Protein AF-A0A923HHM4-F1 (afdb_monomer_lite)

Radius of gyration: 28.25 Å; chains: 1; bounding box: 68×51×78 Å

Structure (mmCIF, N/CA/C/O backbone):
data_AF-A0A923HHM4-F1
#
_entry.id   AF-A0A923HHM4-F1
#
loop_
_atom_site.group_PDB
_atom_site.id
_atom_site.type_symbol
_atom_site.label_atom_id
_atom_site.label_alt_id
_atom_site.label_comp_id
_atom_site.label_asym_id
_atom_site.label_entity_id
_atom_site.label_seq_id
_atom_site.pdbx_PDB_ins_code
_atom_site.Cartn_x
_atom_site.Cartn_y
_atom_site.Cartn_z
_atom_site.occupancy
_atom_site.B_iso_or_equiv
_atom_site.auth_seq_id
_atom_site.auth_comp_id
_atom_site.auth_asym_id
_atom_site.auth_atom_id
_atom_site.pdbx_PDB_model_num
ATOM 1 N N . MET A 1 1 ? -9.901 6.948 -44.530 1.00 43.88 1 MET A N 1
ATOM 2 C CA . MET A 1 1 ? -8.545 7.156 -43.971 1.00 43.88 1 MET A CA 1
ATOM 3 C C . MET A 1 1 ? -7.547 7.049 -45.113 1.00 43.88 1 MET A C 1
ATOM 5 O O . MET A 1 1 ? -7.697 6.137 -45.915 1.00 43.88 1 MET A O 1
ATOM 9 N N . LYS A 1 2 ? -6.598 7.985 -45.256 1.00 40.59 2 LYS A N 1
ATOM 10 C CA . LYS A 1 2 ? -5.500 7.816 -46.226 1.00 40.59 2 LYS A CA 1
ATOM 11 C C . LYS A 1 2 ? -4.668 6.598 -45.785 1.00 40.59 2 LYS A C 1
ATOM 13 O O . LYS A 1 2 ? -4.416 6.506 -44.584 1.00 40.59 2 LYS A O 1
ATOM 18 N N . PRO A 1 3 ? -4.281 5.675 -46.684 1.00 53.53 3 PRO A N 1
ATOM 19 C CA . PRO A 1 3 ? -3.407 4.566 -46.313 1.00 53.53 3 PRO A CA 1
ATOM 20 C C . PRO A 1 3 ? -2.118 5.146 -45.726 1.00 53.53 3 PRO A C 1
ATOM 22 O O . PRO A 1 3 ? -1.508 6.032 -46.330 1.00 53.53 3 PRO A O 1
ATOM 25 N N . TYR A 1 4 ? -1.758 4.707 -44.519 1.00 55.31 4 TYR A N 1
ATOM 26 C CA . TYR A 1 4 ? -0.493 5.095 -43.902 1.00 55.31 4 TYR A CA 1
ATOM 27 C C . TYR A 1 4 ? 0.660 4.669 -44.829 1.00 55.31 4 TYR A C 1
ATOM 29 O O . TYR A 1 4 ? 0.556 3.623 -45.480 1.00 55.31 4 TYR A O 1
ATOM 37 N N . PRO A 1 5 ? 1.730 5.475 -44.953 1.00 57.72 5 PRO A N 1
ATOM 38 C CA . PRO A 1 5 ? 2.869 5.119 -45.791 1.00 57.72 5 PRO A CA 1
ATOM 39 C C . PRO A 1 5 ? 3.463 3.775 -45.353 1.00 57.72 5 PRO A C 1
ATOM 41 O O . PRO A 1 5 ? 3.329 3.384 -44.194 1.00 57.72 5 PRO A O 1
ATOM 44 N N . LYS A 1 6 ? 4.126 3.078 -46.288 1.00 74.00 6 LYS A N 1
ATOM 45 C CA . LYS A 1 6 ? 4.920 1.878 -45.983 1.00 74.00 6 LYS A CA 1
ATOM 46 C C . LYS A 1 6 ? 5.799 2.173 -44.767 1.00 74.00 6 LYS A C 1
ATOM 48 O O . LYS A 1 6 ? 6.604 3.101 -44.813 1.00 74.00 6 LYS A O 1
ATOM 53 N N . VAL A 1 7 ? 5.609 1.406 -43.700 1.00 87.00 7 VAL A N 1
ATOM 54 C CA . VAL A 1 7 ? 6.374 1.564 -42.467 1.00 87.00 7 VAL A CA 1
ATOM 55 C C . VAL A 1 7 ? 7.769 0.991 -42.678 1.00 87.00 7 VAL A C 1
ATOM 57 O O . VAL A 1 7 ? 7.927 -0.115 -43.190 1.00 87.00 7 VAL A O 1
ATOM 60 N N . ASN A 1 8 ? 8.782 1.752 -42.286 1.00 90.31 8 ASN A N 1
ATOM 61 C CA . ASN A 1 8 ? 10.166 1.322 -42.212 1.00 90.31 8 ASN A CA 1
ATOM 62 C C . ASN A 1 8 ? 10.367 0.492 -40.935 1.00 90.31 8 ASN A C 1
ATOM 64 O O . ASN A 1 8 ? 10.848 0.980 -39.911 1.00 90.31 8 ASN A O 1
ATOM 68 N N . TRP A 1 9 ? 9.890 -0.750 -40.991 1.00 91.56 9 TRP A N 1
ATOM 69 C CA . TRP A 1 9 ? 10.045 -1.772 -39.962 1.00 91.56 9 TRP A CA 1
ATOM 70 C C . TRP A 1 9 ? 10.233 -3.130 -40.640 1.00 91.56 9 TRP A C 1
ATOM 72 O O . TRP A 1 9 ? 9.616 -3.394 -41.673 1.00 91.56 9 TRP A O 1
ATOM 82 N N . TRP A 1 10 ? 11.076 -3.988 -40.073 1.00 90.94 10 TRP A N 1
ATOM 83 C CA . TRP A 1 10 ? 11.308 -5.343 -40.569 1.00 90.94 10 TRP A CA 1
ATOM 84 C C . TRP A 1 10 ? 11.193 -6.356 -39.423 1.00 90.94 10 TRP A C 1
ATOM 86 O O . TRP A 1 10 ? 11.493 -5.999 -38.283 1.00 90.94 10 TRP A O 1
ATOM 96 N N . PRO A 1 11 ? 10.778 -7.604 -39.705 1.00 88.56 11 PRO A N 1
ATOM 97 C CA . PRO A 1 11 ? 10.681 -8.656 -38.694 1.00 88.56 11 PRO A CA 1
ATOM 98 C C . PRO A 1 11 ? 11.998 -8.879 -37.945 1.00 88.56 11 PRO A C 1
ATOM 100 O O . PRO A 1 11 ? 13.072 -8.891 -38.556 1.00 88.56 11 PRO A O 1
ATOM 103 N N . GLY A 1 12 ? 11.919 -9.095 -36.633 1.00 86.94 12 GLY A N 1
ATOM 104 C CA . GLY A 1 12 ? 13.069 -9.316 -35.758 1.00 86.94 12 GLY A CA 1
ATOM 105 C C . GLY A 1 12 ? 13.796 -8.040 -35.324 1.00 86.94 12 GLY A C 1
ATOM 106 O O . GLY A 1 12 ? 14.816 -8.144 -34.633 1.00 86.94 12 GLY A O 1
ATOM 107 N N . ASN A 1 13 ? 13.294 -6.858 -35.706 1.00 89.06 13 ASN A N 1
ATOM 108 C CA . ASN A 1 13 ? 13.831 -5.562 -35.283 1.00 89.06 13 ASN A CA 1
ATOM 109 C C . ASN A 1 13 ? 13.394 -5.191 -33.857 1.00 89.06 13 ASN A C 1
ATOM 111 O O . ASN A 1 13 ? 14.007 -4.340 -33.204 1.00 89.06 13 ASN A O 1
ATOM 115 N N . LEU A 1 14 ? 12.320 -5.800 -33.361 1.00 90.19 14 LEU A N 1
ATOM 116 C CA . LEU A 1 14 ? 11.844 -5.601 -31.999 1.00 90.19 14 LEU A CA 1
ATOM 117 C C . LEU A 1 14 ? 12.864 -6.115 -30.971 1.00 90.19 14 LEU A C 1
ATOM 119 O O . LEU A 1 14 ? 13.401 -7.215 -31.111 1.00 90.19 14 LEU A O 1
ATOM 123 N N . ILE A 1 15 ? 13.126 -5.325 -29.925 1.00 89.88 15 ILE A N 1
ATOM 124 C CA . ILE A 1 15 ? 14.013 -5.738 -28.830 1.00 89.88 15 ILE A CA 1
ATOM 125 C C . ILE A 1 15 ? 13.138 -6.205 -27.663 1.00 89.88 15 ILE A C 1
ATOM 127 O O . ILE A 1 15 ? 12.450 -5.372 -27.069 1.00 89.88 15 ILE A O 1
ATOM 131 N N . PRO A 1 16 ? 13.171 -7.492 -27.276 1.00 89.62 16 PRO A N 1
ATOM 132 C CA . PRO A 1 16 ? 12.434 -7.945 -26.105 1.00 89.62 16 PRO A CA 1
ATOM 133 C C . PRO A 1 16 ? 12.831 -7.144 -24.860 1.00 89.62 16 PRO A C 1
ATOM 135 O O . PRO A 1 16 ? 14.009 -6.850 -24.644 1.00 89.62 16 PRO A O 1
ATOM 138 N N . TYR A 1 17 ? 11.842 -6.795 -24.040 1.00 89.94 17 TYR A N 1
ATOM 139 C CA . TYR A 1 17 ? 11.992 -5.997 -22.822 1.00 89.94 17 TYR A CA 1
ATOM 140 C C . TYR A 1 17 ? 12.487 -4.554 -23.035 1.00 89.94 17 TYR A C 1
ATOM 142 O O . TYR A 1 17 ? 12.859 -3.872 -22.070 1.00 89.94 17 TYR A O 1
ATOM 150 N N . GLU A 1 18 ? 12.481 -4.020 -24.259 1.00 91.25 18 GLU A N 1
ATOM 151 C CA . GLU A 1 18 ? 12.567 -2.569 -24.395 1.00 91.25 18 GLU A CA 1
ATOM 152 C C . GLU A 1 18 ? 11.312 -1.909 -23.812 1.00 91.25 18 GLU A C 1
ATOM 154 O O . GLU A 1 18 ? 10.214 -2.458 -23.795 1.00 91.25 18 GLU A O 1
ATOM 159 N N . SER A 1 19 ? 11.463 -0.705 -23.286 1.00 91.00 19 SER A N 1
ATOM 160 C CA . SER A 1 19 ? 10.309 0.060 -22.834 1.00 91.00 19 SER A CA 1
ATOM 161 C C . SER A 1 19 ? 9.460 0.522 -24.020 1.00 91.00 19 SER A C 1
ATOM 163 O O . SER A 1 19 ? 10.009 0.885 -25.060 1.00 91.00 19 SER A O 1
ATOM 165 N N . CYS A 1 20 ? 8.143 0.642 -23.837 1.00 91.31 20 CYS A N 1
ATOM 166 C CA . CYS A 1 20 ? 7.249 1.221 -24.850 1.00 91.31 20 CYS A CA 1
ATOM 167 C C . CYS A 1 20 ? 7.729 2.610 -25.336 1.00 91.31 20 CYS A C 1
ATOM 169 O O . CYS A 1 20 ? 7.661 2.921 -26.523 1.00 91.31 20 CYS A O 1
ATOM 171 N N . LEU A 1 21 ? 8.320 3.414 -24.440 1.00 91.56 21 LEU A N 1
ATOM 172 C CA . LEU A 1 21 ? 8.921 4.706 -24.791 1.00 91.56 21 LEU A CA 1
ATOM 173 C C . LEU A 1 21 ? 10.134 4.563 -25.735 1.00 91.56 21 LEU A C 1
ATOM 175 O O . LEU A 1 21 ? 10.231 5.310 -26.703 1.00 91.56 21 LEU A O 1
ATOM 179 N N . SER A 1 22 ? 11.024 3.595 -25.480 1.00 93.75 22 SER A N 1
ATOM 180 C CA . SER A 1 22 ? 12.158 3.239 -26.359 1.00 93.75 22 SER A CA 1
ATOM 181 C C . SER A 1 22 ? 11.673 2.843 -27.747 1.00 93.75 22 SER A C 1
ATOM 183 O O . SER A 1 22 ? 12.106 3.414 -28.750 1.00 93.75 22 SER A O 1
ATOM 185 N N . PHE A 1 23 ? 10.714 1.913 -27.786 1.00 94.50 23 PHE A N 1
ATOM 186 C CA . PHE A 1 23 ? 10.107 1.438 -29.022 1.00 94.50 23 PHE A CA 1
ATOM 187 C C . PHE A 1 23 ? 9.519 2.603 -29.824 1.00 94.50 23 PHE A C 1
ATOM 189 O O . PHE A 1 23 ? 9.798 2.748 -31.012 1.00 94.50 23 PHE A O 1
ATOM 196 N N . ALA A 1 24 ? 8.759 3.483 -29.170 1.00 94.81 24 ALA A N 1
ATOM 197 C CA . ALA A 1 24 ? 8.134 4.615 -29.834 1.00 94.81 24 ALA A CA 1
ATOM 198 C C . ALA A 1 24 ? 9.137 5.625 -30.382 1.00 94.81 24 ALA A C 1
ATOM 200 O O . ALA A 1 24 ? 8.968 6.094 -31.508 1.00 94.81 24 ALA A O 1
ATOM 201 N N . VAL A 1 25 ? 10.184 5.947 -29.619 1.00 95.25 25 VAL A N 1
ATOM 202 C CA . VAL A 1 25 ? 11.268 6.834 -30.063 1.00 95.25 25 VAL A CA 1
ATOM 203 C C . VAL A 1 25 ? 11.924 6.277 -31.329 1.00 95.25 25 VAL A C 1
ATOM 205 O O . VAL A 1 25 ? 12.067 7.000 -32.319 1.00 95.25 25 VAL A O 1
ATOM 208 N N . ARG A 1 26 ? 12.239 4.979 -31.335 1.00 94.69 26 ARG A N 1
ATOM 209 C CA . ARG A 1 26 ? 12.882 4.293 -32.461 1.00 94.69 26 ARG A CA 1
ATOM 210 C C . ARG A 1 26 ? 11.967 4.178 -33.679 1.00 94.69 26 ARG A C 1
ATOM 212 O O . ARG A 1 26 ? 12.365 4.541 -34.785 1.00 94.69 26 ARG A O 1
ATOM 219 N N . PHE A 1 27 ? 10.720 3.755 -33.480 1.00 95.12 27 PHE A N 1
ATOM 220 C CA . PHE A 1 27 ? 9.718 3.672 -34.543 1.00 95.12 27 PHE A CA 1
ATOM 221 C C . PHE A 1 27 ? 9.482 5.038 -35.197 1.00 95.12 27 PHE A C 1
ATOM 223 O O . PHE A 1 27 ? 9.459 5.144 -36.424 1.00 95.12 27 PHE A O 1
ATOM 230 N N . CYS A 1 28 ? 9.354 6.096 -34.391 1.00 95.38 28 CYS A N 1
ATOM 231 C CA . CYS A 1 28 ? 9.197 7.462 -34.880 1.00 95.38 28 CYS A CA 1
ATOM 232 C C . CYS A 1 28 ? 10.403 7.923 -35.703 1.00 95.38 28 CYS A C 1
ATOM 234 O O . CYS A 1 28 ? 10.216 8.524 -36.760 1.00 95.38 28 CYS A O 1
ATOM 236 N N . ALA A 1 29 ? 11.625 7.628 -35.248 1.00 95.00 29 ALA A N 1
ATOM 237 C CA . ALA A 1 29 ? 12.849 7.986 -35.959 1.00 95.00 29 ALA A CA 1
ATOM 238 C C . ALA A 1 29 ? 12.956 7.279 -37.323 1.00 95.00 29 ALA A C 1
ATOM 240 O O . ALA A 1 29 ? 13.223 7.936 -38.326 1.00 95.00 29 ALA A O 1
ATOM 241 N N . LEU A 1 30 ? 12.669 5.973 -37.386 1.00 94.56 30 LEU A N 1
ATOM 242 C CA . LEU A 1 30 ? 12.715 5.188 -38.631 1.00 94.56 30 LEU A CA 1
ATOM 243 C C . LEU A 1 30 ? 11.679 5.634 -39.674 1.00 94.56 30 LEU A C 1
ATOM 245 O O . LEU A 1 30 ? 11.915 5.493 -40.875 1.00 94.56 30 LEU A O 1
ATOM 249 N N . ASN A 1 31 ? 10.540 6.162 -39.218 1.00 94.00 31 ASN A N 1
ATOM 250 C CA . ASN A 1 31 ? 9.388 6.502 -40.058 1.00 94.00 31 ASN A CA 1
ATOM 251 C C . ASN A 1 31 ? 9.173 8.009 -40.249 1.00 94.00 31 ASN A C 1
ATOM 253 O O . ASN A 1 31 ? 8.208 8.406 -40.903 1.00 94.00 31 ASN A O 1
ATOM 257 N N . ASN A 1 32 ? 10.042 8.847 -39.678 1.00 92.62 32 ASN A N 1
ATOM 258 C CA . ASN A 1 32 ? 9.893 10.303 -39.651 1.00 92.62 32 ASN A CA 1
ATOM 259 C C . ASN A 1 32 ? 8.507 10.753 -39.132 1.00 92.62 32 ASN A C 1
ATOM 261 O O . ASN A 1 32 ? 7.817 11.567 -39.750 1.00 92.62 32 ASN A O 1
ATOM 265 N N . LEU A 1 33 ? 8.084 10.178 -38.002 1.00 93.25 33 LEU A N 1
ATOM 266 C CA . LEU A 1 33 ? 6.806 10.465 -37.345 1.00 93.25 33 LEU A CA 1
ATOM 267 C C . LEU A 1 33 ? 7.015 11.217 -36.027 1.00 93.25 33 LEU A C 1
ATOM 269 O O . LEU A 1 33 ? 8.027 11.059 -35.346 1.00 93.25 33 LEU A O 1
ATOM 273 N N . GLY A 1 34 ? 6.022 12.012 -35.636 1.00 91.56 34 GLY A N 1
ATOM 274 C CA . GLY A 1 34 ? 5.896 12.523 -34.273 1.00 91.56 34 GLY A CA 1
ATOM 275 C C . GLY A 1 34 ? 5.136 11.560 -33.357 1.00 91.56 34 GLY A C 1
ATOM 276 O O . GLY A 1 34 ? 4.353 10.730 -33.818 1.00 91.56 34 GLY A O 1
ATOM 277 N N . LEU A 1 35 ? 5.281 11.744 -32.040 1.00 91.88 35 LEU A N 1
ATOM 278 C CA . LEU A 1 35 ? 4.625 10.917 -31.019 1.00 91.88 35 LEU A CA 1
ATOM 279 C C . LEU A 1 35 ? 3.102 10.790 -31.221 1.00 91.88 35 LEU A C 1
ATOM 281 O O . LEU A 1 35 ? 2.568 9.691 -31.188 1.00 91.88 35 LEU A O 1
ATOM 285 N N . LYS A 1 36 ? 2.395 11.886 -31.526 1.00 91.94 36 LYS A N 1
ATOM 286 C CA . LYS A 1 36 ? 0.940 11.833 -31.774 1.00 91.94 36 LYS A CA 1
ATOM 287 C C . LYS A 1 36 ? 0.569 10.958 -32.976 1.00 91.94 36 LYS A C 1
ATOM 289 O O . LYS A 1 36 ? -0.473 10.314 -32.967 1.00 91.94 36 LYS A O 1
ATOM 294 N N . GLN A 1 37 ? 1.402 10.947 -34.018 1.00 93.31 37 GLN A N 1
ATOM 295 C CA . GLN A 1 37 ? 1.168 10.119 -35.205 1.00 93.31 37 GLN A CA 1
ATOM 296 C C . GLN A 1 37 ? 1.439 8.643 -34.910 1.00 93.31 37 GLN A C 1
ATOM 298 O O . GLN A 1 37 ? 0.745 7.790 -35.454 1.00 93.31 37 GLN A O 1
ATOM 303 N N . PHE A 1 38 ? 2.413 8.355 -34.041 1.00 93.12 38 PHE A N 1
ATOM 304 C CA . PHE A 1 38 ? 2.653 7.020 -33.498 1.00 93.12 38 PHE A CA 1
ATOM 305 C C . PHE A 1 38 ? 1.454 6.524 -32.682 1.00 93.12 38 PHE A C 1
ATOM 307 O O . PHE A 1 38 ? 0.955 5.430 -32.935 1.00 93.12 38 PHE A O 1
ATOM 314 N N . GLU A 1 39 ? 0.949 7.343 -31.757 1.00 92.25 39 GLU A N 1
ATOM 315 C CA . GLU A 1 39 ? -0.205 6.994 -30.919 1.00 92.25 39 GLU A CA 1
ATOM 316 C C . GLU A 1 39 ? -1.449 6.716 -31.770 1.00 92.25 39 GLU A C 1
ATOM 318 O O . GLU A 1 39 ? -2.164 5.748 -31.534 1.00 92.25 39 GLU A O 1
ATOM 323 N N . GLN A 1 40 ? -1.669 7.515 -32.819 1.00 91.75 40 GLN A N 1
ATOM 324 C CA . GLN A 1 40 ? -2.739 7.288 -33.793 1.00 91.75 40 GLN A CA 1
ATOM 325 C C . GLN A 1 40 ? -2.546 6.002 -34.603 1.00 91.75 40 GLN A C 1
ATOM 327 O O . GLN A 1 40 ? -3.520 5.306 -34.864 1.00 91.75 40 GLN A O 1
ATOM 332 N N . TYR A 1 41 ? -1.310 5.682 -34.995 1.00 91.25 41 TYR A N 1
ATOM 333 C CA . TYR A 1 41 ? -1.007 4.489 -35.784 1.00 91.25 41 TYR A CA 1
ATOM 334 C C . TYR A 1 41 ? -1.254 3.200 -34.987 1.00 91.25 41 TYR A C 1
ATOM 336 O O . TYR A 1 41 ? -1.901 2.273 -35.471 1.00 91.25 41 TYR A O 1
ATOM 344 N N . PHE A 1 42 ? -0.779 3.152 -33.741 1.00 90.88 42 PHE A N 1
ATOM 345 C CA . PHE A 1 42 ? -0.917 1.979 -32.875 1.00 90.88 42 PHE A CA 1
ATOM 346 C C . PHE A 1 42 ? -2.198 1.973 -32.031 1.00 90.88 42 PHE A C 1
ATOM 348 O O . PHE A 1 42 ? -2.529 0.943 -31.435 1.00 90.88 42 PHE A O 1
ATOM 355 N N . GLU A 1 43 ? -2.946 3.078 -32.025 1.00 90.69 43 GLU A N 1
ATOM 356 C CA . GLU A 1 43 ? -4.134 3.316 -31.190 1.00 90.69 43 GLU A CA 1
ATOM 357 C C . GLU A 1 43 ? -3.846 3.157 -29.686 1.00 90.69 43 GLU A C 1
ATOM 359 O O . GLU A 1 43 ? -4.703 2.738 -28.910 1.00 90.69 43 GLU A O 1
ATOM 364 N N . ILE A 1 44 ? -2.622 3.479 -29.266 1.00 88.56 44 ILE A N 1
ATOM 365 C CA . ILE A 1 44 ? -2.173 3.440 -27.867 1.00 88.56 44 ILE A CA 1
ATOM 366 C C . ILE A 1 44 ? -1.740 4.835 -27.431 1.00 88.56 44 ILE A C 1
ATOM 368 O O . ILE A 1 44 ? -1.263 5.616 -28.249 1.00 88.56 44 ILE A O 1
ATOM 372 N N . LYS A 1 45 ? -1.851 5.130 -26.136 1.00 85.50 45 LYS A N 1
ATOM 373 C CA . LYS A 1 45 ? -1.211 6.300 -25.523 1.00 85.50 45 LYS A CA 1
ATOM 374 C C . LYS A 1 45 ? 0.052 5.871 -24.800 1.00 85.50 45 LYS A C 1
ATOM 376 O O . LYS A 1 45 ? 0.050 4.826 -24.151 1.00 85.50 45 LYS A O 1
ATOM 381 N N . ILE A 1 46 ? 1.105 6.680 -24.871 1.00 79.19 46 ILE A N 1
ATOM 382 C CA . ILE A 1 46 ? 2.351 6.393 -24.143 1.00 79.19 46 ILE A CA 1
ATOM 383 C C . ILE A 1 46 ? 2.310 7.038 -22.759 1.00 79.19 46 ILE A C 1
ATOM 385 O O . ILE A 1 46 ? 3.129 7.882 -22.423 1.00 79.19 46 ILE A O 1
ATOM 389 N N . ASP A 1 47 ? 1.361 6.646 -21.923 1.00 68.06 47 ASP A N 1
ATOM 390 C CA . ASP A 1 47 ? 1.270 7.173 -20.563 1.00 68.06 47 ASP A CA 1
ATOM 391 C C . ASP A 1 47 ? 1.798 6.125 -19.572 1.00 68.06 47 ASP A C 1
ATOM 393 O O . ASP A 1 47 ? 1.092 5.218 -19.151 1.00 68.06 47 ASP A O 1
ATOM 397 N N . GLY A 1 48 ? 3.088 6.219 -19.228 1.00 62.81 48 GLY A N 1
ATOM 398 C CA . GLY A 1 48 ? 3.702 5.350 -18.212 1.00 62.81 48 GLY A CA 1
ATOM 399 C C . GLY A 1 48 ? 3.899 3.889 -18.650 1.00 62.81 48 GLY A C 1
ATOM 400 O O . GLY A 1 48 ? 4.275 3.629 -19.792 1.00 62.81 48 GLY A O 1
ATOM 401 N N . LEU A 1 49 ? 3.705 2.951 -17.713 1.00 60.16 49 LEU A N 1
ATOM 402 C CA . LEU A 1 49 ? 3.730 1.497 -17.946 1.00 60.16 49 LEU A CA 1
ATOM 403 C C . LEU A 1 49 ? 2.318 0.921 -18.180 1.00 60.16 49 LEU A C 1
ATOM 405 O O . LEU A 1 49 ? 2.095 -0.264 -17.941 1.00 60.16 49 LEU A O 1
ATOM 409 N N . ALA A 1 50 ? 1.361 1.734 -18.637 1.00 60.69 50 ALA A N 1
ATOM 410 C CA . ALA A 1 50 ? -0.001 1.274 -18.888 1.00 60.69 50 ALA A CA 1
ATOM 411 C C . ALA A 1 50 ? -0.034 0.070 -19.852 1.00 60.69 50 ALA A C 1
ATOM 413 O O . ALA A 1 50 ? 0.621 0.055 -20.899 1.00 60.69 50 ALA A O 1
ATOM 414 N N . SER A 1 51 ? -0.806 -0.954 -19.484 1.00 69.31 51 SER A N 1
ATOM 415 C CA . SER A 1 51 ? -0.881 -2.203 -20.238 1.00 69.31 51 SER A CA 1
ATOM 416 C C . SER A 1 51 ? -1.833 -2.102 -21.415 1.00 69.31 51 SER A C 1
ATOM 418 O O . SER A 1 51 ? -3.014 -1.786 -21.254 1.00 69.31 51 SER A O 1
ATOM 420 N N . VAL A 1 52 ? -1.346 -2.469 -22.589 1.00 84.38 52 VAL A N 1
ATOM 421 C CA . VAL A 1 52 ? -2.178 -2.612 -23.782 1.00 84.38 52 VAL A CA 1
ATOM 422 C C . VAL A 1 52 ? -2.999 -3.907 -23.684 1.00 84.38 52 VAL A C 1
ATOM 424 O O . VAL A 1 52 ? -2.523 -4.921 -23.171 1.00 84.38 52 VAL A O 1
ATOM 427 N N . SER A 1 53 ? -4.245 -3.899 -24.171 1.00 87.06 53 SER A N 1
ATOM 428 C CA . SER A 1 53 ? -5.098 -5.098 -24.138 1.00 87.06 53 SER A CA 1
ATOM 429 C C . SER A 1 53 ? -4.501 -6.245 -24.966 1.00 87.06 53 SER A C 1
ATOM 431 O O . SER A 1 53 ? -3.869 -6.018 -25.999 1.00 87.06 53 SER A O 1
ATOM 433 N N . SER A 1 54 ? -4.768 -7.503 -24.598 1.00 89.00 54 SER A N 1
ATOM 434 C CA . SER A 1 54 ? -4.246 -8.669 -25.338 1.00 89.00 54 SER A CA 1
ATOM 435 C C . SER A 1 54 ? -4.707 -8.730 -26.802 1.00 89.00 54 SER A C 1
ATOM 437 O O . SER A 1 54 ? -4.042 -9.341 -27.638 1.00 89.00 54 SER A O 1
ATOM 439 N N . SER A 1 55 ? -5.857 -8.131 -27.125 1.00 91.62 55 SER A N 1
ATOM 440 C CA . SER A 1 55 ? -6.337 -8.015 -28.511 1.00 91.62 55 SER A CA 1
ATOM 441 C C . SER A 1 55 ? -5.475 -7.049 -29.325 1.00 91.62 55 SER A C 1
ATOM 443 O O . SER A 1 55 ? -5.085 -7.346 -30.452 1.00 91.62 55 SER A O 1
ATOM 445 N N . GLN A 1 56 ? -5.098 -5.931 -28.713 1.00 91.62 56 GLN A N 1
ATOM 446 C CA . GLN A 1 56 ? -4.300 -4.896 -29.341 1.00 91.62 56 GLN A CA 1
ATOM 447 C C . GLN A 1 56 ? -2.821 -5.287 -29.419 1.00 91.62 56 GLN A C 1
ATOM 449 O O . GLN A 1 56 ? -2.186 -4.997 -30.422 1.00 91.62 56 GLN A O 1
ATOM 454 N N . ILE A 1 57 ? -2.297 -6.041 -28.447 1.00 92.94 57 ILE A N 1
ATOM 455 C CA . ILE A 1 57 ? -0.966 -6.668 -28.534 1.00 92.94 57 ILE A CA 1
ATOM 456 C C . ILE A 1 57 ? -0.878 -7.597 -29.751 1.00 92.94 57 ILE A C 1
ATOM 458 O O . ILE A 1 57 ? 0.071 -7.493 -30.521 1.00 92.94 57 ILE A O 1
ATOM 462 N N . ARG A 1 58 ? -1.882 -8.463 -29.962 1.00 95.25 58 ARG A N 1
ATOM 463 C CA . ARG A 1 58 ? -1.943 -9.330 -31.153 1.00 95.25 58 ARG A CA 1
ATOM 464 C C . ARG A 1 58 ? -1.972 -8.514 -32.441 1.00 95.25 58 ARG A C 1
ATOM 466 O O . ARG A 1 58 ? -1.158 -8.752 -33.321 1.00 95.25 58 ARG A O 1
ATOM 473 N N . ARG A 1 59 ? -2.812 -7.475 -32.491 1.00 94.94 59 ARG A N 1
ATOM 474 C CA . ARG A 1 59 ? -2.855 -6.542 -33.625 1.00 94.94 59 ARG A CA 1
ATOM 475 C C . ARG A 1 59 ? -1.492 -5.908 -33.912 1.00 94.94 59 ARG A C 1
ATOM 477 O O . ARG A 1 59 ? -1.121 -5.789 -35.071 1.00 94.94 59 ARG A O 1
ATOM 484 N N . ILE A 1 60 ? -0.764 -5.477 -32.880 1.00 94.19 60 ILE A N 1
ATOM 485 C CA . ILE A 1 60 ? 0.571 -4.878 -33.025 1.00 94.19 60 ILE A CA 1
ATOM 486 C C . ILE A 1 60 ? 1.571 -5.911 -33.559 1.00 94.19 60 ILE A C 1
ATOM 488 O O . ILE A 1 60 ? 2.336 -5.582 -34.462 1.00 94.19 60 ILE A O 1
ATOM 492 N N . ALA A 1 61 ? 1.542 -7.145 -33.048 1.00 95.12 61 ALA A N 1
ATOM 493 C CA . ALA A 1 61 ? 2.393 -8.234 -33.530 1.00 95.12 61 ALA A CA 1
ATOM 494 C C . ALA A 1 61 ? 2.153 -8.531 -35.015 1.00 95.12 61 ALA A C 1
ATOM 496 O O . ALA A 1 61 ? 3.106 -8.543 -35.792 1.00 95.12 61 ALA A O 1
ATOM 497 N N . ASP A 1 62 ? 0.887 -8.640 -35.427 1.00 94.38 62 ASP A N 1
ATOM 498 C CA . ASP A 1 62 ? 0.508 -8.852 -36.828 1.00 94.38 62 ASP A CA 1
ATOM 499 C C . ASP A 1 62 ? 0.926 -7.665 -37.715 1.00 94.38 62 ASP A C 1
ATOM 501 O O . ASP A 1 62 ? 1.430 -7.848 -38.822 1.00 94.38 62 ASP A O 1
ATOM 505 N N . LEU A 1 63 ? 0.751 -6.433 -37.220 1.00 93.00 63 LEU A N 1
ATOM 506 C CA . LEU A 1 63 ? 1.074 -5.200 -37.944 1.00 93.00 63 LEU A CA 1
ATOM 507 C C . LEU A 1 63 ? 2.578 -5.033 -38.195 1.00 93.00 63 LEU A C 1
ATOM 509 O O . LEU A 1 63 ? 2.969 -4.492 -39.228 1.00 93.00 63 LEU A O 1
ATOM 513 N N . LEU A 1 64 ? 3.409 -5.458 -37.242 1.00 92.81 64 LEU A N 1
ATOM 514 C CA . LEU A 1 64 ? 4.869 -5.385 -37.329 1.00 92.81 64 LEU A CA 1
ATOM 515 C C . LEU A 1 64 ? 5.496 -6.658 -37.909 1.00 92.81 64 LEU A C 1
ATOM 517 O O . LEU A 1 64 ? 6.679 -6.640 -38.250 1.00 92.81 64 LEU A O 1
ATOM 521 N N . ASN A 1 65 ? 4.709 -7.732 -38.041 1.00 94.06 65 ASN A N 1
ATOM 522 C CA . ASN A 1 65 ? 5.173 -9.085 -38.337 1.00 94.06 65 ASN A CA 1
ATOM 523 C C . ASN A 1 65 ? 6.286 -9.525 -37.363 1.00 94.06 65 ASN A C 1
ATOM 525 O O . ASN A 1 65 ? 7.366 -9.953 -37.771 1.00 94.06 65 ASN A O 1
ATOM 529 N N . GLU A 1 66 ? 6.018 -9.350 -36.067 1.00 94.81 66 GLU A N 1
ATOM 530 C CA . GLU A 1 66 ? 6.921 -9.672 -34.957 1.00 94.81 66 GLU A CA 1
ATOM 531 C C . GLU A 1 66 ? 6.359 -10.807 -34.100 1.00 94.81 66 GLU A C 1
ATOM 533 O O . GLU A 1 66 ? 5.152 -11.057 -34.076 1.00 94.81 66 GLU A O 1
ATOM 538 N N . ASP A 1 67 ? 7.241 -11.472 -33.356 1.00 94.19 67 ASP A N 1
ATOM 539 C CA . ASP A 1 67 ? 6.833 -12.506 -32.410 1.00 94.19 67 ASP A CA 1
ATOM 540 C C . ASP A 1 67 ? 5.921 -11.939 -31.306 1.00 94.19 67 ASP A C 1
ATOM 542 O O . ASP A 1 67 ? 6.193 -10.893 -30.703 1.00 94.19 67 ASP A O 1
ATOM 546 N N . LEU A 1 68 ? 4.828 -12.652 -31.022 1.00 94.19 68 LEU A N 1
ATOM 547 C CA . LEU A 1 68 ? 3.812 -12.199 -30.077 1.00 94.19 68 LEU A CA 1
ATOM 548 C C . LEU A 1 68 ? 4.374 -12.049 -28.659 1.00 94.19 68 LEU A C 1
ATOM 550 O O . LEU A 1 68 ? 3.985 -11.119 -27.946 1.00 94.19 68 LEU A O 1
ATOM 554 N N . ASP A 1 69 ? 5.264 -12.943 -28.233 1.00 91.06 69 ASP A N 1
ATOM 555 C CA . ASP A 1 69 ? 5.835 -12.891 -26.891 1.00 91.06 69 ASP A CA 1
ATOM 556 C C . ASP A 1 69 ? 6.832 -11.738 -26.769 1.00 91.06 69 ASP A C 1
ATOM 558 O O . ASP A 1 69 ? 6.775 -10.995 -25.786 1.00 91.06 69 ASP A O 1
ATOM 562 N N . ALA A 1 70 ? 7.632 -11.472 -27.806 1.00 90.44 70 ALA A N 1
ATOM 563 C CA . ALA A 1 70 ? 8.464 -10.271 -27.867 1.00 90.44 70 ALA A CA 1
ATOM 564 C C . ALA A 1 70 ? 7.628 -8.979 -27.740 1.00 90.44 70 ALA A C 1
ATOM 566 O O . ALA A 1 70 ? 7.959 -8.112 -26.927 1.00 90.44 70 ALA A O 1
ATOM 567 N N . VAL A 1 71 ? 6.496 -8.867 -28.446 1.00 93.06 71 VAL A N 1
ATOM 568 C CA . VAL A 1 71 ? 5.587 -7.705 -28.350 1.00 93.06 71 VAL A CA 1
ATOM 569 C C . VAL A 1 71 ? 4.971 -7.579 -26.953 1.00 93.06 71 VAL A C 1
ATOM 571 O O . VAL A 1 71 ? 4.901 -6.472 -26.406 1.00 93.06 71 VAL A O 1
ATOM 574 N N . LYS A 1 72 ? 4.579 -8.691 -26.316 1.00 91.19 72 LYS A N 1
ATOM 575 C CA . LYS A 1 72 ? 4.053 -8.672 -24.937 1.00 91.19 72 LYS A CA 1
ATOM 576 C C . LYS A 1 72 ? 5.041 -8.055 -23.950 1.00 91.19 72 LYS A C 1
ATOM 578 O O . LYS A 1 72 ? 4.609 -7.282 -23.097 1.00 91.19 72 LYS A O 1
ATOM 583 N N . THR A 1 73 ? 6.342 -8.333 -24.078 1.00 89.44 73 THR A N 1
ATOM 584 C CA . THR A 1 73 ? 7.353 -7.796 -23.144 1.00 89.44 73 THR A CA 1
ATOM 585 C C . THR A 1 73 ? 7.463 -6.265 -23.143 1.00 89.44 73 THR A C 1
ATOM 587 O O . THR A 1 73 ? 7.946 -5.697 -22.166 1.00 89.44 73 THR A O 1
ATOM 590 N N . ILE A 1 74 ? 6.991 -5.596 -24.200 1.00 89.81 74 ILE A N 1
ATOM 591 C CA . ILE A 1 74 ? 7.091 -4.139 -24.385 1.00 89.81 74 ILE A CA 1
ATOM 592 C C . ILE A 1 74 ? 5.784 -3.439 -24.012 1.00 89.81 74 ILE A C 1
ATOM 594 O O . ILE A 1 74 ? 5.798 -2.392 -23.361 1.00 89.81 74 ILE A O 1
ATOM 598 N N . PHE A 1 75 ? 4.652 -4.013 -24.433 1.00 88.81 75 PHE A N 1
ATOM 599 C CA . PHE A 1 75 ? 3.323 -3.401 -24.299 1.00 88.81 75 PHE A CA 1
ATOM 600 C C . PHE A 1 75 ? 2.491 -3.958 -23.140 1.00 88.81 75 PHE A C 1
ATOM 602 O O . PHE A 1 75 ? 1.415 -3.437 -22.842 1.00 88.81 75 PHE A O 1
ATOM 609 N N . SER A 1 76 ? 2.975 -5.005 -22.470 1.00 83.81 76 SER A N 1
ATOM 610 C CA . SER A 1 76 ? 2.394 -5.532 -21.236 1.00 83.81 76 SER A CA 1
ATOM 611 C C . SER A 1 76 ? 3.465 -5.788 -20.169 1.00 83.81 76 SER A C 1
ATOM 613 O O . SER A 1 76 ? 3.519 -6.879 -19.599 1.00 83.81 76 SER A O 1
ATOM 615 N N . PRO A 1 77 ? 4.319 -4.798 -19.837 1.00 74.38 77 PRO A N 1
ATOM 616 C CA . PRO A 1 77 ? 5.292 -4.959 -18.758 1.00 74.38 77 PRO A CA 1
ATOM 617 C C . PRO A 1 77 ? 4.599 -5.240 -17.415 1.00 74.38 77 PRO A C 1
ATOM 619 O O . PRO A 1 77 ? 5.190 -5.866 -16.539 1.00 74.38 77 PRO A O 1
ATOM 622 N N . THR A 1 78 ? 3.324 -4.865 -17.273 1.00 67.56 78 THR A N 1
ATOM 623 C CA . THR A 1 78 ? 2.514 -5.187 -16.096 1.00 67.56 78 THR A CA 1
ATOM 624 C C . THR A 1 78 ? 2.087 -6.637 -15.990 1.00 67.56 78 THR A C 1
ATOM 626 O O . THR A 1 78 ? 1.847 -7.111 -14.889 1.00 67.56 78 THR A O 1
ATOM 629 N N . SER A 1 79 ? 2.058 -7.389 -17.087 1.00 63.97 79 SER A N 1
ATOM 630 C CA . SER A 1 79 ? 1.905 -8.843 -16.991 1.00 63.97 79 SER A CA 1
ATOM 631 C C . SER A 1 79 ? 3.140 -9.515 -16.378 1.00 63.97 79 SER A C 1
ATOM 633 O O . SER A 1 79 ? 3.044 -10.630 -15.881 1.00 63.97 79 SER A O 1
ATOM 635 N N . ILE A 1 80 ? 4.291 -8.830 -16.395 1.00 68.00 80 ILE A N 1
ATOM 636 C CA . ILE A 1 80 ? 5.566 -9.320 -15.859 1.00 68.00 80 ILE A CA 1
ATOM 637 C C . ILE A 1 80 ? 5.788 -8.803 -14.433 1.00 68.00 80 ILE A C 1
ATOM 639 O O . ILE A 1 80 ? 6.274 -9.534 -13.577 1.00 68.00 80 ILE A O 1
ATOM 643 N N . LEU A 1 81 ? 5.439 -7.540 -14.180 1.00 71.12 81 LEU A N 1
ATOM 644 C CA . LEU A 1 81 ? 5.664 -6.857 -12.906 1.00 71.12 81 LEU A CA 1
ATOM 645 C C . LEU A 1 81 ? 4.387 -6.615 -12.087 1.00 71.12 81 LEU A C 1
ATOM 647 O O . LEU A 1 81 ? 4.467 -5.991 -11.039 1.00 71.12 81 LEU A O 1
ATOM 651 N N . GLY A 1 82 ? 3.207 -7.055 -12.518 1.00 67.50 82 GLY A N 1
ATOM 652 C CA . GLY A 1 82 ? 1.956 -6.968 -11.749 1.00 67.50 82 GLY A CA 1
ATOM 653 C C . GLY A 1 82 ? 1.736 -5.616 -11.058 1.00 67.50 82 GLY A C 1
ATOM 654 O O . GLY A 1 82 ? 1.907 -4.551 -11.651 1.00 67.50 82 GLY A O 1
ATOM 655 N N . LYS A 1 83 ? 1.416 -5.630 -9.761 1.00 60.62 83 LYS A N 1
ATOM 656 C CA . LYS A 1 83 ? 1.243 -4.394 -8.979 1.00 60.62 83 LYS A CA 1
ATOM 657 C C . LYS A 1 83 ? 2.534 -3.583 -8.815 1.00 60.62 83 LYS A C 1
ATOM 659 O O . LYS A 1 83 ? 2.443 -2.375 -8.668 1.00 60.62 83 LYS A O 1
ATOM 664 N N . LEU A 1 84 ? 3.724 -4.179 -8.957 1.00 54.56 84 LEU A N 1
ATOM 665 C CA . LEU A 1 84 ? 5.006 -3.449 -9.015 1.00 54.56 84 LEU A CA 1
ATOM 666 C C . LEU A 1 84 ? 5.169 -2.596 -10.279 1.00 54.56 84 LEU A C 1
ATOM 668 O O . LEU A 1 84 ? 6.172 -1.889 -10.382 1.00 54.56 84 LEU A O 1
ATOM 672 N N . SER A 1 85 ? 4.227 -2.691 -11.224 1.00 49.38 85 SER A N 1
ATOM 673 C CA . SER A 1 85 ? 4.080 -1.826 -12.403 1.00 49.38 85 SER A CA 1
ATOM 674 C C . SER A 1 85 ? 2.835 -0.929 -12.386 1.00 49.38 85 SER A C 1
ATOM 676 O O . SER A 1 85 ? 2.676 -0.107 -13.285 1.00 49.38 85 SER A O 1
ATOM 678 N N . ASP A 1 86 ? 1.954 -1.102 -11.392 1.00 54.78 86 ASP A N 1
ATOM 679 C CA . ASP A 1 86 ? 0.693 -0.366 -11.279 1.00 54.78 86 ASP A CA 1
ATOM 680 C C . ASP A 1 86 ? 0.965 1.113 -11.004 1.00 54.78 86 ASP A C 1
ATOM 682 O O . ASP A 1 86 ? 1.860 1.465 -10.233 1.00 54.78 86 ASP A O 1
ATOM 686 N N . ASP A 1 87 ? 0.168 1.972 -11.627 1.00 47.69 87 ASP A N 1
ATOM 687 C CA . ASP A 1 87 ? 0.309 3.423 -11.681 1.00 47.69 87 ASP A CA 1
ATOM 688 C C . ASP A 1 87 ? 0.515 4.069 -10.301 1.00 47.69 87 ASP A C 1
ATOM 690 O O . ASP A 1 87 ? 1.229 5.059 -10.194 1.00 47.69 87 ASP A O 1
ATOM 694 N N . ARG A 1 88 ? 0.033 3.457 -9.218 1.00 50.41 88 ARG A N 1
ATOM 695 C CA . ARG A 1 88 ? 0.265 3.887 -7.821 1.00 50.41 88 ARG A CA 1
ATOM 696 C C . ARG A 1 88 ? 1.746 3.885 -7.394 1.00 50.41 88 ARG A C 1
ATOM 698 O O . ARG A 1 88 ? 2.156 4.634 -6.515 1.00 50.41 88 ARG A O 1
ATOM 705 N N . PHE A 1 89 ? 2.591 3.090 -8.051 1.00 49.22 89 PHE A N 1
ATOM 706 C CA . PHE A 1 89 ? 4.045 3.042 -7.827 1.00 49.22 89 PHE A CA 1
ATOM 707 C C . PHE A 1 89 ? 4.852 3.843 -8.867 1.00 49.22 89 PHE A C 1
ATOM 709 O O . PHE A 1 89 ? 6.022 4.172 -8.623 1.00 49.22 89 PHE A O 1
ATOM 716 N N . PHE A 1 90 ? 4.230 4.190 -10.005 1.00 47.94 90 PHE A N 1
ATOM 717 C CA . PHE A 1 90 ? 4.838 4.910 -11.142 1.00 47.94 90 PHE A CA 1
ATOM 718 C C . PHE A 1 90 ? 4.432 6.375 -11.225 1.00 47.94 90 PHE A C 1
ATOM 720 O O . PHE A 1 90 ? 5.179 7.172 -11.795 1.00 47.94 90 PHE A O 1
ATOM 727 N N . LEU A 1 91 ? 3.288 6.755 -10.659 1.00 43.81 91 LEU A N 1
ATOM 728 C CA . LEU A 1 91 ? 2.654 8.059 -10.820 1.00 43.81 91 LEU A CA 1
ATOM 729 C C . LEU A 1 91 ? 2.688 8.884 -9.537 1.00 43.81 91 LEU A C 1
ATOM 731 O O . LEU A 1 91 ? 1.776 9.655 -9.250 1.00 43.81 91 LEU A O 1
ATOM 735 N N . ARG A 1 92 ? 3.839 8.917 -8.858 1.00 46.47 92 ARG A N 1
ATOM 736 C CA . ARG A 1 92 ? 4.205 10.225 -8.311 1.00 46.47 92 ARG A CA 1
ATOM 737 C C . ARG A 1 92 ? 4.399 11.166 -9.496 1.00 46.47 92 ARG A C 1
ATOM 739 O O . ARG A 1 92 ? 5.119 10.872 -10.450 1.00 46.47 92 ARG A O 1
ATOM 746 N N . SER A 1 93 ? 3.837 12.363 -9.398 1.00 48.38 93 SER A N 1
ATOM 747 C CA . SER A 1 93 ? 4.106 13.470 -10.324 1.00 48.38 93 SER A CA 1
ATOM 748 C C . SER A 1 93 ? 5.611 13.710 -10.569 1.00 48.38 93 SER A C 1
ATOM 750 O O . SER A 1 93 ? 5.963 14.278 -11.606 1.00 48.38 93 SER A O 1
ATOM 752 N N . LYS A 1 94 ? 6.475 13.243 -9.646 1.00 50.69 94 LYS A N 1
ATOM 753 C CA . LYS A 1 94 ? 7.944 13.238 -9.709 1.00 50.69 94 LYS A CA 1
ATOM 754 C C . LYS A 1 94 ? 8.545 12.211 -10.683 1.00 50.69 94 LYS A C 1
ATOM 756 O O . LYS A 1 94 ? 9.497 12.552 -11.369 1.00 50.69 94 LYS A O 1
ATOM 761 N N . THR A 1 95 ? 8.018 10.991 -10.798 1.00 54.91 95 THR A N 1
ATOM 762 C CA . THR A 1 95 ? 8.547 9.968 -11.730 1.00 54.91 95 THR A CA 1
ATOM 763 C C . THR A 1 95 ? 8.144 10.248 -13.173 1.00 54.91 95 THR A C 1
ATOM 765 O O . THR A 1 95 ? 8.952 10.061 -14.077 1.00 54.91 95 THR A O 1
ATOM 768 N N . LEU A 1 96 ? 6.958 10.827 -13.395 1.00 64.19 96 LEU A N 1
ATOM 769 C CA .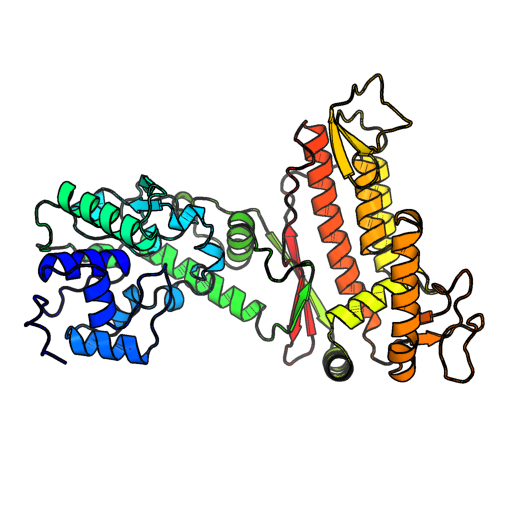 LEU A 1 96 ? 6.608 11.412 -14.696 1.00 64.19 96 LEU A CA 1
ATOM 770 C C . LEU A 1 96 ? 7.493 12.614 -15.067 1.00 64.19 96 LEU A C 1
ATOM 772 O O . LEU A 1 96 ? 7.534 12.992 -16.233 1.00 64.19 96 LEU A O 1
ATOM 776 N N . ALA A 1 97 ? 8.174 13.228 -14.095 1.00 75.81 97 ALA A N 1
ATOM 777 C CA . ALA A 1 97 ? 9.074 14.353 -14.318 1.00 75.81 97 ALA A CA 1
ATOM 778 C C . ALA A 1 97 ? 10.524 13.921 -14.617 1.00 75.81 97 ALA A C 1
ATOM 780 O O . ALA A 1 97 ? 11.422 14.760 -14.591 1.00 75.81 97 ALA A O 1
ATOM 781 N N . GLN A 1 98 ? 10.773 12.640 -14.912 1.00 86.81 98 GLN A N 1
ATOM 782 C CA . GLN A 1 98 ? 12.114 12.163 -15.242 1.00 86.81 98 GLN A CA 1
ATOM 783 C C . GLN A 1 98 ? 12.133 10.966 -16.208 1.00 86.81 98 GLN A C 1
ATOM 785 O O . GLN A 1 98 ? 11.182 10.190 -16.323 1.00 86.81 98 GLN A O 1
ATOM 790 N N . VAL A 1 99 ? 13.267 10.796 -16.881 1.00 89.69 99 VAL A N 1
ATOM 791 C CA . VAL A 1 99 ? 13.677 9.588 -17.606 1.00 89.69 99 VAL A CA 1
ATOM 792 C C . VAL A 1 99 ? 14.939 9.070 -16.935 1.00 89.69 99 VAL A C 1
ATOM 794 O O . VAL A 1 99 ? 15.828 9.849 -16.606 1.00 89.69 99 VAL A O 1
ATOM 797 N N . ARG A 1 100 ? 15.031 7.765 -16.695 1.00 92.44 100 ARG A N 1
ATOM 798 C CA . ARG A 1 100 ? 16.211 7.159 -16.075 1.00 92.44 100 ARG A CA 1
ATOM 799 C C . ARG A 1 100 ? 16.886 6.278 -17.103 1.00 92.44 100 ARG A C 1
ATOM 801 O O . ARG A 1 100 ? 16.222 5.436 -17.685 1.00 92.44 100 ARG A O 1
ATOM 808 N N . VAL A 1 101 ? 18.171 6.474 -17.344 1.00 95.44 101 VAL A N 1
ATOM 809 C CA . VAL A 1 101 ? 18.883 5.820 -18.442 1.00 95.44 101 VAL A CA 1
ATOM 810 C C . VAL A 1 101 ? 20.145 5.127 -17.945 1.00 95.44 101 VAL A C 1
ATOM 812 O O . VAL A 1 101 ? 20.778 5.563 -16.987 1.00 95.44 101 VAL A O 1
ATOM 815 N N . CYS A 1 102 ? 20.514 4.042 -18.615 1.00 96.44 102 CYS A N 1
ATOM 816 C CA . CYS A 1 102 ? 21.844 3.455 -18.526 1.00 96.44 102 CYS A CA 1
ATOM 817 C C . CYS A 1 102 ? 22.611 3.886 -19.775 1.00 96.44 102 CYS A C 1
ATOM 819 O O . CYS A 1 102 ? 22.128 3.637 -20.882 1.00 96.44 102 CYS A O 1
ATOM 821 N N . ASP A 1 103 ? 23.770 4.525 -19.610 1.00 95.31 103 ASP A N 1
ATOM 822 C CA . ASP A 1 103 ? 24.518 5.082 -20.743 1.00 95.31 103 ASP A CA 1
ATOM 823 C C . ASP A 1 103 ? 24.958 3.985 -21.732 1.00 95.31 103 ASP A C 1
ATOM 825 O O . ASP A 1 103 ? 24.899 4.195 -22.939 1.00 95.31 103 ASP A O 1
ATOM 829 N N . GLU A 1 104 ? 25.272 2.780 -21.247 1.00 94.00 104 GLU A N 1
ATOM 830 C CA . GLU A 1 104 ? 25.599 1.620 -22.091 1.00 94.00 104 GLU A CA 1
ATOM 831 C C . GLU A 1 104 ? 24.388 1.099 -22.885 1.00 94.00 104 GLU A C 1
ATOM 833 O O . GLU A 1 104 ? 24.502 0.819 -24.077 1.00 94.00 104 GLU A O 1
ATOM 838 N N . CYS A 1 105 ? 23.195 1.016 -22.279 1.00 93.31 105 CYS A N 1
ATOM 839 C CA . CYS A 1 105 ? 21.984 0.623 -23.018 1.00 93.31 105 CYS A CA 1
ATOM 840 C C . CYS A 1 105 ? 21.645 1.643 -24.113 1.00 93.31 105 CYS A C 1
ATOM 842 O O . CYS A 1 105 ? 21.352 1.267 -25.248 1.00 93.31 105 CYS A O 1
ATOM 844 N N . VAL A 1 106 ? 21.717 2.936 -23.780 1.00 94.00 106 VAL A N 1
ATOM 845 C CA . VAL A 1 106 ? 21.407 4.012 -24.727 1.00 94.00 106 VAL A CA 1
ATOM 846 C C . VAL A 1 106 ? 22.454 4.082 -25.840 1.00 94.00 106 VAL A C 1
ATOM 848 O O . VAL A 1 106 ? 22.077 4.296 -26.988 1.00 94.00 106 VAL A O 1
ATOM 851 N N . ALA A 1 107 ? 23.736 3.827 -25.553 1.00 92.38 107 ALA A N 1
ATOM 852 C CA . ALA A 1 107 ? 24.778 3.701 -26.577 1.00 92.38 107 ALA A CA 1
ATOM 853 C C . ALA A 1 107 ? 24.506 2.546 -27.562 1.00 92.38 107 ALA A C 1
ATOM 855 O O . ALA A 1 107 ? 24.802 2.663 -28.751 1.00 92.38 107 ALA A O 1
ATOM 856 N N . ASN A 1 108 ? 23.857 1.479 -27.089 1.00 90.31 108 ASN A N 1
ATOM 857 C CA . ASN A 1 108 ? 23.376 0.362 -27.906 1.00 90.31 108 ASN A CA 1
ATOM 858 C C . ASN A 1 108 ? 21.994 0.613 -28.547 1.00 90.31 108 ASN A C 1
ATOM 860 O O . ASN A 1 108 ? 21.419 -0.291 -29.149 1.00 90.31 108 ASN A O 1
ATOM 864 N N . GLY A 1 109 ? 21.444 1.826 -28.429 1.00 90.75 109 GLY A N 1
ATOM 865 C CA . GLY A 1 109 ? 20.213 2.232 -29.109 1.00 90.75 109 GLY A CA 1
ATOM 866 C C . GLY A 1 109 ? 18.922 1.706 -28.481 1.00 90.75 109 GLY A C 1
ATOM 867 O O . GLY A 1 109 ? 17.893 1.684 -29.157 1.00 90.75 109 GLY A O 1
ATOM 868 N N . TYR A 1 110 ? 18.939 1.289 -27.208 1.00 90.44 110 TYR A N 1
ATOM 869 C CA . TYR A 1 110 ? 17.738 0.801 -26.527 1.00 90.44 110 TYR A CA 1
ATOM 870 C C . TYR A 1 110 ? 17.608 1.295 -25.086 1.00 90.44 110 TYR A C 1
ATOM 872 O O . TYR A 1 110 ? 18.558 1.723 -24.432 1.00 90.44 110 TYR A O 1
ATOM 880 N N . HIS A 1 111 ? 16.387 1.228 -24.563 1.00 93.12 111 HIS A N 1
ATOM 881 C CA . HIS A 1 111 ? 16.099 1.544 -23.171 1.00 93.12 111 HIS A CA 1
ATOM 882 C C . HIS A 1 111 ? 15.132 0.512 -22.590 1.00 93.12 111 HIS A C 1
ATOM 884 O O . HIS A 1 111 ? 13.983 0.417 -23.020 1.00 93.12 111 HIS A O 1
ATOM 890 N N . ASN A 1 112 ? 15.592 -0.244 -21.590 1.00 91.81 112 ASN A N 1
ATOM 891 C CA . ASN A 1 112 ? 14.832 -1.323 -20.959 1.00 91.81 112 ASN A CA 1
ATOM 892 C C . ASN A 1 112 ? 13.666 -0.802 -20.095 1.00 91.81 112 ASN A C 1
ATOM 894 O O . ASN A 1 112 ? 13.763 0.260 -19.475 1.00 91.81 112 ASN A O 1
ATOM 898 N N . PHE A 1 113 ? 12.562 -1.550 -20.030 1.00 89.19 113 PHE A N 1
ATOM 899 C CA . PHE A 1 113 ? 11.395 -1.173 -19.221 1.00 89.19 113 PHE A CA 1
ATOM 900 C C . PHE A 1 113 ? 11.695 -1.094 -17.713 1.00 89.19 113 PHE A C 1
ATOM 902 O O . PHE A 1 113 ? 11.146 -0.220 -17.040 1.00 89.19 113 PHE A O 1
ATOM 909 N N . LEU A 1 114 ? 12.630 -1.900 -17.195 1.00 89.44 114 LEU A N 1
ATOM 910 C CA . LEU A 1 114 ? 13.064 -1.850 -15.797 1.00 89.44 114 LEU A CA 1
ATOM 911 C C . LEU A 1 114 ? 13.737 -0.528 -15.426 1.00 89.44 114 LEU A C 1
ATOM 913 O O . LEU A 1 114 ? 13.713 -0.141 -14.267 1.00 89.44 114 LEU A O 1
ATOM 917 N N . HIS A 1 115 ? 14.285 0.232 -16.374 1.00 91.06 115 HIS A N 1
ATOM 918 C CA . HIS A 1 115 ? 14.815 1.557 -16.040 1.00 91.06 115 HIS A CA 1
ATOM 919 C C . HIS A 1 115 ? 13.708 2.535 -15.619 1.00 91.06 115 HIS A C 1
ATOM 921 O O . HIS A 1 115 ? 13.978 3.526 -14.943 1.00 91.06 115 HIS A O 1
ATOM 927 N N . GLN A 1 116 ? 12.450 2.254 -15.973 1.00 84.56 116 GLN A N 1
ATOM 928 C CA . GLN A 1 116 ? 11.315 3.091 -15.591 1.00 84.56 116 GLN A CA 1
ATOM 929 C C . GLN A 1 116 ? 10.814 2.818 -14.168 1.00 84.56 116 GLN A C 1
ATOM 931 O O . GLN A 1 116 ? 10.060 3.634 -13.640 1.00 84.56 116 GLN A O 1
ATOM 936 N N . VAL A 1 117 ? 11.227 1.717 -13.530 1.00 83.62 117 VAL A N 1
ATOM 937 C CA . VAL A 1 117 ? 10.748 1.352 -12.190 1.00 83.62 117 VAL A CA 1
ATOM 938 C C . VAL A 1 117 ? 11.516 2.114 -11.116 1.00 83.62 117 VAL A C 1
ATOM 940 O O . VAL A 1 117 ? 12.737 2.245 -11.176 1.00 83.62 117 VAL A O 1
ATOM 943 N N . SER A 1 118 ? 10.812 2.654 -10.123 1.00 83.56 118 SER A N 1
ATOM 944 C CA . SER A 1 118 ? 11.401 3.516 -9.088 1.00 83.56 118 SER A CA 1
ATOM 945 C C . SER A 1 118 ? 12.225 2.747 -8.047 1.00 83.56 118 SER A C 1
ATOM 947 O O . SER A 1 118 ? 13.128 3.321 -7.441 1.00 83.56 118 SER A O 1
ATOM 949 N N . TRP A 1 119 ? 11.959 1.450 -7.867 1.00 86.69 119 TRP A N 1
ATOM 950 C CA . TRP A 1 119 ? 12.648 0.584 -6.902 1.00 86.69 119 TRP A CA 1
ATOM 951 C C . TRP A 1 119 ? 14.012 0.072 -7.365 1.00 86.69 119 TRP A C 1
ATOM 953 O O . TRP A 1 119 ? 14.759 -0.452 -6.545 1.00 86.69 119 TRP A O 1
ATOM 963 N N . LEU A 1 120 ? 14.380 0.242 -8.633 1.00 90.75 120 LEU A N 1
ATOM 964 C CA . LEU A 1 120 ? 15.679 -0.178 -9.156 1.00 90.75 120 LEU A CA 1
ATOM 965 C C . LEU A 1 120 ? 16.634 1.018 -9.194 1.00 90.75 120 LEU A C 1
ATOM 967 O O . LEU A 1 120 ? 16.267 2.036 -9.755 1.00 90.75 120 LEU A O 1
ATOM 971 N N . ALA A 1 121 ? 17.842 0.951 -8.637 1.00 92.81 121 ALA A N 1
ATOM 972 C CA . ALA A 1 121 ? 18.853 2.019 -8.701 1.00 92.81 121 ALA A CA 1
ATOM 973 C C . ALA A 1 121 ? 19.875 1.831 -9.828 1.00 92.81 121 ALA A C 1
ATOM 975 O O . ALA A 1 121 ? 20.346 2.826 -10.388 1.00 92.81 121 ALA A O 1
ATOM 976 N N . LYS A 1 122 ? 20.210 0.582 -10.160 1.00 97.00 122 LYS A N 1
ATOM 977 C CA . LYS A 1 122 ? 21.235 0.242 -11.152 1.00 97.00 122 LYS A CA 1
ATOM 978 C C . LYS A 1 122 ? 20.661 -0.549 -12.318 1.00 97.00 122 LYS A C 1
ATOM 980 O O . LYS A 1 122 ? 19.687 -1.278 -12.171 1.00 97.00 122 LYS A O 1
ATOM 985 N N . CYS A 1 123 ? 21.293 -0.424 -13.476 1.00 95.88 123 CYS A N 1
ATOM 986 C CA . CYS A 1 123 ? 20.998 -1.249 -14.634 1.00 95.88 123 CYS A CA 1
ATOM 987 C C . CYS A 1 123 ? 21.302 -2.723 -14.319 1.00 95.88 123 CYS A C 1
ATOM 989 O O . CYS A 1 123 ? 22.419 -3.018 -13.889 1.00 95.88 123 CYS A O 1
ATOM 991 N N . PRO A 1 124 ? 20.368 -3.661 -14.551 1.00 94.88 124 PRO A N 1
ATOM 992 C CA . PRO A 1 124 ? 20.604 -5.068 -14.253 1.00 94.88 124 PRO A CA 1
ATOM 993 C C . PRO A 1 124 ? 21.581 -5.706 -15.248 1.00 94.88 124 PRO A C 1
ATOM 995 O O . PRO A 1 124 ? 22.241 -6.679 -14.905 1.00 94.88 124 PRO A O 1
ATOM 998 N N . PHE A 1 125 ? 21.723 -5.132 -16.446 1.00 93.88 125 PHE A N 1
ATOM 999 C CA . PHE A 1 125 ? 22.643 -5.621 -17.473 1.00 93.88 125 PHE A CA 1
ATOM 1000 C C . PHE A 1 125 ? 24.090 -5.218 -17.189 1.00 93.88 125 PHE A C 1
ATOM 1002 O O . PHE A 1 125 ? 24.979 -6.062 -17.217 1.00 93.88 125 PHE A O 1
ATOM 1009 N N . HIS A 1 126 ? 24.304 -3.939 -16.872 1.00 94.25 126 HIS A N 1
ATOM 1010 C CA . HIS A 1 126 ? 25.639 -3.337 -16.796 1.00 94.25 126 HIS A CA 1
ATOM 1011 C C . HIS A 1 126 ? 26.105 -3.036 -15.362 1.00 94.25 126 HIS A C 1
ATOM 1013 O O . HIS A 1 126 ? 27.235 -2.616 -15.145 1.00 94.25 126 HIS A O 1
ATOM 1019 N N . ASN A 1 127 ? 25.240 -3.225 -14.358 1.00 95.00 127 ASN A N 1
ATOM 1020 C CA . ASN A 1 127 ? 25.512 -2.915 -12.948 1.00 95.00 127 ASN A CA 1
ATOM 1021 C C . ASN A 1 127 ? 25.977 -1.462 -12.688 1.00 95.00 127 ASN A C 1
ATOM 1023 O O . ASN A 1 127 ? 26.675 -1.159 -11.717 1.00 95.00 127 ASN A O 1
ATOM 1027 N N . THR A 1 128 ? 25.566 -0.537 -13.553 1.00 95.81 128 THR A N 1
ATOM 1028 C CA . THR A 1 128 ? 25.849 0.896 -13.443 1.00 95.81 128 THR A CA 1
ATOM 1029 C C . THR A 1 128 ? 24.641 1.648 -12.903 1.00 95.81 128 THR A C 1
ATOM 1031 O O . THR A 1 128 ? 23.493 1.288 -13.171 1.00 95.81 128 THR A O 1
ATOM 1034 N N . SER A 1 129 ? 24.877 2.691 -12.105 1.00 96.69 129 SER A N 1
ATOM 1035 C CA . SER A 1 129 ? 23.804 3.545 -11.585 1.00 96.69 129 SER A CA 1
ATOM 1036 C C . SER A 1 129 ? 23.015 4.183 -12.726 1.00 96.69 129 SER A C 1
ATOM 1038 O O . SER A 1 129 ? 23.597 4.711 -13.671 1.00 96.69 129 SER A O 1
ATOM 1040 N N . LEU A 1 130 ? 21.686 4.160 -12.627 1.00 95.81 130 LEU A N 1
ATOM 1041 C CA . LEU A 1 130 ? 20.821 4.779 -13.627 1.00 95.81 130 LEU A CA 1
ATOM 1042 C C . LEU A 1 130 ? 20.892 6.305 -13.510 1.00 95.81 130 LEU A C 1
ATOM 1044 O O . LEU A 1 130 ? 20.533 6.874 -12.475 1.00 95.81 130 LEU A O 1
ATOM 1048 N N . ARG A 1 131 ? 21.311 6.969 -14.588 1.00 95.38 131 ARG A N 1
ATOM 1049 C CA . ARG A 1 131 ? 21.357 8.428 -14.691 1.00 95.38 131 ARG A CA 1
ATOM 1050 C C . ARG A 1 131 ? 19.946 8.981 -14.841 1.00 95.38 131 ARG A C 1
ATOM 1052 O O . ARG A 1 131 ? 19.169 8.492 -15.654 1.00 95.38 131 ARG A O 1
ATOM 1059 N N . VAL A 1 132 ? 19.615 10.010 -14.068 1.00 92.94 132 VAL A N 1
ATOM 1060 C CA . VAL A 1 132 ? 18.295 10.654 -14.093 1.00 92.94 132 VAL A CA 1
ATOM 1061 C C . VAL A 1 132 ? 18.352 11.905 -14.969 1.00 92.94 132 VAL A C 1
ATOM 1063 O O . VAL A 1 132 ? 19.167 12.792 -14.731 1.00 92.94 132 VAL A O 1
ATOM 1066 N N . ILE A 1 133 ? 17.477 11.975 -15.968 1.00 91.94 133 ILE A N 1
ATOM 1067 C CA . ILE A 1 133 ? 17.239 13.137 -16.825 1.00 91.94 133 ILE A CA 1
ATOM 1068 C C . ILE A 1 133 ? 15.896 13.731 -16.407 1.00 91.94 133 ILE A C 1
ATOM 1070 O O . ILE A 1 133 ? 14.860 13.086 -16.562 1.00 91.94 133 ILE A O 1
ATOM 1074 N N . TYR A 1 134 ? 15.905 14.934 -15.844 1.00 88.38 134 TYR A N 1
ATOM 1075 C CA .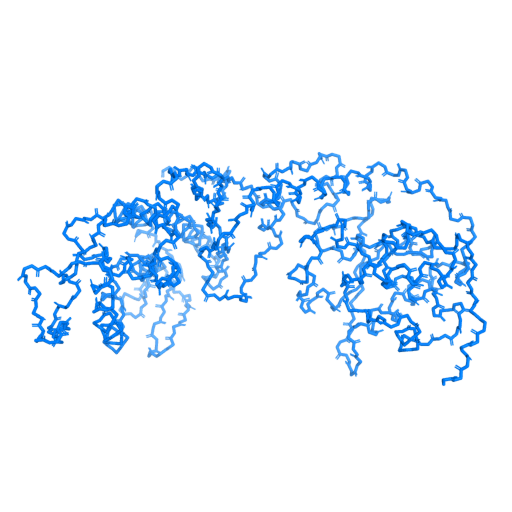 TYR A 1 134 ? 14.681 15.613 -15.420 1.00 88.38 134 TYR A CA 1
ATOM 1076 C C . TYR A 1 134 ? 14.006 16.294 -16.609 1.00 88.38 134 TYR A C 1
ATOM 1078 O O . TYR A 1 134 ? 14.670 16.976 -17.385 1.00 88.38 134 TYR A O 1
ATOM 1086 N N . VAL A 1 135 ? 12.685 16.146 -16.728 1.00 85.69 135 VAL A N 1
ATOM 1087 C CA . VAL A 1 135 ? 11.899 16.888 -17.719 1.00 85.69 135 VAL A CA 1
ATOM 1088 C C . VAL A 1 135 ? 11.390 18.194 -17.109 1.00 85.69 135 VAL A C 1
ATOM 1090 O O . VAL A 1 135 ? 10.852 18.218 -15.999 1.00 85.69 135 VAL A O 1
ATOM 1093 N N . PHE A 1 136 ? 11.588 19.305 -17.817 1.00 77.50 136 PHE A N 1
ATOM 1094 C CA . PHE A 1 136 ? 11.194 20.632 -17.344 1.00 77.50 136 PHE A CA 1
ATOM 1095 C C . PHE A 1 136 ? 9.692 20.866 -17.501 1.00 77.50 136 PHE A C 1
ATOM 1097 O O . PHE A 1 136 ? 9.139 20.644 -18.570 1.00 77.50 136 PHE A O 1
ATOM 1104 N N . SER A 1 137 ? 9.038 21.425 -16.483 1.00 65.44 137 SER A N 1
ATOM 1105 C CA . SER A 1 137 ? 7.613 21.795 -16.496 1.00 65.44 137 SER A CA 1
ATOM 1106 C C . SER A 1 137 ? 7.300 22.986 -17.429 1.00 65.44 137 SER A C 1
ATOM 1108 O O . SER A 1 137 ? 6.909 24.055 -16.972 1.00 65.44 137 SER A O 1
ATOM 1110 N N . GLY A 1 138 ? 7.512 22.840 -18.738 1.00 69.56 138 GLY A N 1
ATOM 1111 C CA . GLY A 1 138 ? 7.023 23.758 -19.773 1.00 69.56 138 GLY A CA 1
ATOM 1112 C C . GLY A 1 138 ? 5.592 23.432 -20.226 1.00 69.56 138 GLY A C 1
ATOM 1113 O O . GLY A 1 138 ? 4.982 22.480 -19.751 1.00 69.56 138 GLY A O 1
ATOM 1114 N N . GLY A 1 139 ? 5.059 24.178 -21.201 1.00 73.50 139 GLY A N 1
ATOM 1115 C CA . GLY A 1 139 ? 3.699 23.992 -21.747 1.00 73.50 139 GLY A CA 1
ATOM 1116 C C . GLY A 1 139 ? 3.453 22.704 -22.559 1.00 73.50 139 GLY A C 1
ATOM 1117 O O . GLY A 1 139 ? 2.462 22.625 -23.280 1.00 73.50 139 GLY A O 1
ATOM 1118 N N . GLN A 1 140 ? 4.345 21.710 -22.489 1.00 79.56 140 GLN A N 1
ATOM 1119 C CA . GLN A 1 140 ? 4.197 20.405 -23.148 1.00 79.56 140 GLN A CA 1
ATOM 1120 C C . GLN A 1 140 ? 3.809 19.321 -22.135 1.00 79.56 140 GLN A C 1
ATOM 1122 O O . GLN A 1 140 ? 4.060 19.450 -20.940 1.00 79.56 140 GLN A O 1
ATOM 1127 N N . SER A 1 141 ? 3.215 18.221 -22.612 1.00 85.81 141 SER A N 1
ATOM 1128 C CA . SER A 1 141 ? 2.930 17.076 -21.740 1.00 85.81 141 SER A CA 1
ATOM 1129 C C . SER A 1 141 ? 4.231 16.424 -21.248 1.00 85.81 141 SER A C 1
ATOM 1131 O O . SER A 1 141 ? 5.206 16.329 -21.999 1.00 85.81 141 SER A O 1
ATOM 1133 N N . LYS A 1 142 ? 4.233 15.918 -20.008 1.00 85.06 142 LYS A N 1
ATOM 1134 C CA . LYS A 1 142 ? 5.382 15.198 -19.429 1.00 85.06 142 LYS A CA 1
ATOM 1135 C C . LYS A 1 142 ? 5.804 14.002 -20.287 1.00 85.06 142 LYS A C 1
ATOM 1137 O O . LYS A 1 142 ? 6.991 13.788 -20.502 1.00 85.06 142 LYS A O 1
ATOM 1142 N N . THR A 1 143 ? 4.839 13.268 -20.838 1.00 86.50 143 THR A N 1
ATOM 1143 C CA . THR A 1 143 ? 5.074 12.167 -21.782 1.00 86.50 143 THR A CA 1
ATOM 1144 C C . THR A 1 143 ? 5.862 12.624 -23.011 1.00 86.50 143 THR A C 1
ATOM 1146 O O . THR A 1 143 ? 6.870 12.014 -23.363 1.00 86.50 143 THR A O 1
ATOM 1149 N N . SER A 1 144 ? 5.448 13.728 -23.644 1.00 89.06 144 SER A N 1
ATOM 1150 C CA . SER A 1 144 ? 6.147 14.271 -24.816 1.00 89.06 144 SER A CA 1
ATOM 1151 C C . SER A 1 144 ? 7.577 14.693 -24.487 1.00 89.06 144 SER A C 1
ATOM 1153 O O . SER A 1 144 ? 8.479 14.457 -25.283 1.00 89.06 144 SER A O 1
ATOM 1155 N N . GLN A 1 145 ? 7.804 15.267 -23.308 1.00 89.38 145 GLN A N 1
ATOM 1156 C CA . GLN A 1 145 ? 9.149 15.645 -22.882 1.00 89.38 145 GLN A CA 1
ATOM 1157 C C . GLN A 1 145 ? 10.021 14.418 -22.622 1.00 89.38 145 GLN A C 1
ATOM 1159 O O . GLN A 1 145 ? 11.138 14.361 -23.116 1.00 89.38 145 GLN A O 1
ATOM 1164 N N . ARG A 1 146 ? 9.498 13.391 -21.939 1.00 90.19 146 ARG A N 1
ATOM 1165 C CA . ARG A 1 146 ? 10.218 12.122 -21.731 1.00 90.19 146 ARG A CA 1
ATOM 1166 C C . ARG A 1 146 ? 10.616 11.479 -23.061 1.00 90.19 146 ARG A C 1
ATOM 1168 O O . ARG A 1 146 ? 11.729 10.980 -23.189 1.00 90.19 146 ARG A O 1
ATOM 1175 N N . PHE A 1 147 ? 9.719 11.517 -24.046 1.00 92.75 147 PHE A N 1
ATOM 1176 C CA . PHE A 1 147 ? 9.999 11.061 -25.406 1.00 92.75 147 PHE A CA 1
ATOM 1177 C C . PHE A 1 147 ? 11.157 11.843 -26.041 1.00 92.75 147 PHE A C 1
ATOM 1179 O O . PHE A 1 147 ? 12.076 11.229 -26.577 1.00 92.75 147 PHE A O 1
ATOM 1186 N N . LEU A 1 148 ? 11.138 13.178 -25.960 1.00 93.12 148 LEU A N 1
ATOM 1187 C CA . LEU A 1 148 ? 12.189 14.028 -26.526 1.00 93.12 148 LEU A CA 1
ATOM 1188 C C . LEU A 1 148 ? 13.539 13.829 -25.829 1.00 93.12 148 LEU A C 1
ATOM 1190 O O . LEU A 1 148 ? 14.548 13.695 -26.513 1.00 93.12 148 LEU A O 1
ATOM 1194 N N . GLU A 1 149 ? 13.556 13.744 -24.500 1.00 93.81 149 GLU A N 1
ATOM 1195 C CA . GLU A 1 149 ? 14.782 13.516 -23.729 1.00 93.81 149 GLU A CA 1
ATOM 1196 C C . GLU A 1 149 ? 15.395 12.144 -24.021 1.00 93.81 149 GLU A C 1
ATOM 1198 O O . GLU A 1 149 ? 16.603 12.031 -24.235 1.00 93.81 149 GLU A O 1
ATOM 1203 N N . LEU A 1 150 ? 14.573 11.088 -24.088 1.00 94.50 150 LEU A N 1
ATOM 1204 C CA . LEU A 1 150 ? 15.074 9.758 -24.437 1.00 94.50 150 LEU A CA 1
ATOM 1205 C C . LEU A 1 150 ? 15.592 9.719 -25.880 1.00 94.50 150 LEU A C 1
ATOM 1207 O O . LEU A 1 150 ? 16.658 9.156 -26.125 1.00 94.50 150 LEU A O 1
ATOM 1211 N N . LYS A 1 151 ? 14.872 10.351 -26.816 1.00 95.38 151 LYS A N 1
ATOM 1212 C CA . LYS A 1 151 ? 15.306 10.501 -28.209 1.00 95.38 151 LYS A CA 1
ATOM 1213 C C . LYS A 1 151 ? 16.656 11.205 -28.297 1.00 95.38 151 LYS A C 1
ATOM 1215 O O . LYS A 1 151 ? 17.560 10.683 -28.939 1.00 95.38 151 LYS A O 1
ATOM 1220 N N . HIS A 1 152 ? 16.809 12.336 -27.614 1.00 95.44 152 HIS A N 1
ATOM 1221 C CA . HIS A 1 152 ? 18.058 13.089 -27.599 1.00 95.44 152 HIS A CA 1
ATOM 1222 C C . HIS A 1 152 ? 19.217 12.269 -27.015 1.00 95.44 152 HIS A C 1
ATOM 1224 O O . HIS A 1 152 ? 20.312 12.254 -27.581 1.00 95.44 152 HIS A O 1
ATOM 1230 N N . ALA A 1 153 ? 18.975 11.540 -25.920 1.00 95.12 153 ALA A N 1
ATOM 1231 C CA . ALA A 1 153 ? 19.975 10.658 -25.327 1.00 95.12 153 ALA A CA 1
ATOM 1232 C C . ALA A 1 153 ? 20.417 9.557 -26.310 1.00 95.12 153 ALA A C 1
ATOM 1234 O O . ALA A 1 153 ? 21.614 9.323 -26.469 1.00 95.12 153 ALA A O 1
ATOM 1235 N N . MET A 1 154 ? 19.471 8.919 -27.006 1.00 94.38 154 MET A N 1
ATOM 1236 C CA . MET A 1 154 ? 19.760 7.888 -28.009 1.00 94.38 154 MET A CA 1
ATOM 1237 C C . MET A 1 154 ? 20.519 8.443 -29.219 1.00 94.38 154 MET A C 1
ATOM 1239 O O . MET A 1 154 ? 21.532 7.866 -29.601 1.00 94.38 154 MET A O 1
ATOM 1243 N N . GLU A 1 155 ? 20.096 9.583 -29.770 1.00 94.75 155 GLU A N 1
ATOM 1244 C CA . GLU A 1 155 ? 20.766 10.253 -30.898 1.00 94.75 155 GLU A CA 1
ATOM 1245 C C . GLU A 1 155 ? 22.205 10.662 -30.571 1.00 94.75 155 GLU A C 1
ATOM 1247 O O . GLU A 1 155 ? 23.083 10.601 -31.427 1.00 94.75 155 GLU A O 1
ATOM 1252 N N . THR A 1 156 ? 22.450 11.075 -29.328 1.00 94.81 156 THR A N 1
ATOM 1253 C CA . THR A 1 156 ? 23.769 11.551 -28.898 1.00 94.81 156 THR A CA 1
ATOM 1254 C C . THR A 1 156 ? 24.728 10.398 -28.603 1.00 94.81 156 THR A C 1
ATOM 1256 O O . THR A 1 156 ? 25.923 10.503 -28.879 1.00 94.81 156 THR A O 1
ATOM 1259 N N . CYS A 1 157 ? 24.233 9.302 -28.023 1.00 93.00 157 CYS A N 1
ATOM 1260 C CA . CYS A 1 157 ? 25.085 8.221 -27.528 1.00 93.00 157 CYS A CA 1
ATOM 1261 C C . CYS A 1 157 ? 25.201 7.030 -28.492 1.00 93.00 157 CYS A C 1
ATOM 1263 O O . CYS A 1 157 ? 26.216 6.333 -28.460 1.00 93.00 157 CYS A O 1
ATOM 1265 N N . CYS A 1 158 ? 24.199 6.770 -29.339 1.00 92.94 158 CYS A N 1
ATOM 1266 C CA . CYS A 1 158 ? 24.194 5.618 -30.240 1.00 92.94 158 CYS A CA 1
ATOM 1267 C C . CYS A 1 158 ? 24.724 5.988 -31.630 1.00 92.94 158 CYS A C 1
ATOM 1269 O O . CYS A 1 158 ? 24.070 6.684 -32.403 1.00 92.94 158 CYS A O 1
ATOM 1271 N N . LYS A 1 159 ? 25.903 5.461 -31.985 1.00 91.38 159 LYS A N 1
ATOM 1272 C CA . LYS A 1 159 ? 26.573 5.753 -33.269 1.00 91.38 159 LYS A CA 1
ATOM 1273 C C . LYS A 1 159 ? 25.773 5.317 -34.499 1.00 91.38 159 LYS A C 1
ATOM 1275 O O . LYS A 1 159 ? 25.903 5.938 -35.548 1.00 91.38 159 LYS A O 1
ATOM 1280 N N . SER A 1 160 ? 24.979 4.257 -34.372 1.00 90.19 160 SER A N 1
ATOM 1281 C CA . SER A 1 160 ? 24.216 3.671 -35.481 1.00 90.19 160 SER A CA 1
ATOM 1282 C C . SER A 1 160 ? 22.757 4.133 -35.514 1.00 90.19 160 SER A C 1
ATOM 1284 O O . SER A 1 160 ? 21.984 3.667 -36.346 1.00 90.19 160 SER A O 1
ATOM 1286 N N . TRP A 1 161 ? 22.362 5.057 -34.634 1.00 91.06 161 TRP A N 1
ATOM 1287 C CA . TRP A 1 161 ? 20.974 5.482 -34.474 1.00 91.06 161 TRP A CA 1
ATOM 1288 C C . TRP A 1 161 ? 20.301 5.922 -35.794 1.00 91.06 161 TRP A C 1
ATOM 1290 O O . TRP A 1 161 ? 20.912 6.659 -36.570 1.00 91.06 161 TRP A O 1
ATOM 1300 N N . PRO A 1 162 ? 19.029 5.548 -36.060 1.00 90.19 162 PRO A N 1
ATOM 1301 C CA . PRO A 1 162 ? 18.147 4.657 -35.291 1.00 90.19 162 PRO A CA 1
ATOM 1302 C C . PRO A 1 162 ? 18.276 3.172 -35.676 1.00 90.19 162 PRO A C 1
ATOM 1304 O O . PRO A 1 162 ? 17.440 2.356 -35.282 1.00 90.19 162 PRO A O 1
ATOM 1307 N N . TYR A 1 163 ? 19.283 2.821 -36.479 1.00 87.31 163 TYR A N 1
ATOM 1308 C CA . TYR A 1 163 ? 19.526 1.459 -36.935 1.00 87.31 163 TYR A CA 1
ATOM 1309 C C . TYR A 1 163 ? 20.326 0.683 -35.896 1.00 87.31 163 TYR A C 1
ATOM 1311 O O . TYR A 1 163 ? 21.365 1.114 -35.399 1.00 87.31 163 TYR A O 1
ATOM 1319 N N . LEU A 1 164 ? 19.849 -0.510 -35.588 1.00 78.00 164 LEU A N 1
ATOM 1320 C CA . LEU A 1 164 ? 20.537 -1.410 -34.686 1.00 78.00 164 LEU A CA 1
ATOM 1321 C C . LEU A 1 164 ? 21.387 -2.348 -35.528 1.00 78.00 164 LEU A C 1
ATOM 1323 O O . LEU A 1 164 ? 20.850 -3.190 -36.244 1.00 78.00 164 LEU A O 1
ATOM 1327 N N . GLN A 1 165 ? 22.701 -2.171 -35.482 1.00 63.41 165 GLN A N 1
ATOM 1328 C CA . GLN A 1 165 ? 23.630 -3.149 -36.037 1.00 63.41 165 GLN A CA 1
ATOM 1329 C C . GLN A 1 165 ? 24.090 -4.045 -34.894 1.00 63.41 165 GLN A C 1
ATOM 1331 O O . GLN A 1 165 ? 24.567 -3.534 -33.885 1.00 63.41 165 GLN A O 1
ATOM 1336 N N . ASP A 1 166 ? 23.882 -5.352 -35.055 1.00 64.75 166 ASP A N 1
ATOM 1337 C CA . ASP A 1 166 ? 24.410 -6.400 -34.182 1.00 64.75 166 ASP A CA 1
ATOM 1338 C C . ASP A 1 166 ? 24.191 -6.151 -32.681 1.00 64.75 166 ASP A C 1
ATOM 1340 O O . ASP A 1 166 ? 25.129 -6.240 -31.888 1.00 64.75 166 ASP A O 1
ATOM 1344 N N . ILE A 1 167 ? 22.949 -5.852 -32.260 1.00 70.31 167 ILE A N 1
ATOM 1345 C CA . ILE A 1 167 ? 22.640 -5.932 -30.825 1.00 70.31 167 ILE A CA 1
ATOM 1346 C C . ILE A 1 167 ? 22.920 -7.358 -30.382 1.00 70.31 167 ILE A C 1
ATOM 1348 O O . ILE A 1 167 ? 22.236 -8.300 -30.795 1.00 70.31 167 ILE A O 1
ATOM 1352 N N . ASP A 1 168 ? 23.896 -7.481 -29.493 1.00 70.81 168 ASP A N 1
ATOM 1353 C CA . ASP A 1 168 ? 24.177 -8.720 -28.808 1.00 70.81 168 ASP A CA 1
ATOM 1354 C C . ASP A 1 168 ? 22.981 -9.089 -27.926 1.00 70.81 168 ASP A C 1
ATOM 1356 O O . ASP A 1 168 ? 22.793 -8.547 -26.840 1.00 70.81 168 ASP A O 1
ATOM 1360 N N . LYS A 1 169 ? 22.147 -10.017 -28.405 1.00 74.25 169 LYS A N 1
ATOM 1361 C CA . LYS A 1 169 ? 20.983 -10.521 -27.666 1.00 74.25 169 LYS A CA 1
ATOM 1362 C C . LYS A 1 169 ? 21.376 -11.369 -26.448 1.00 74.25 169 LYS A C 1
ATOM 1364 O O . LYS A 1 169 ? 20.475 -11.768 -25.711 1.00 74.25 169 LYS A O 1
ATOM 1369 N N . SER A 1 170 ? 22.671 -11.586 -26.178 1.00 74.88 170 SER A N 1
ATOM 1370 C CA . SER A 1 170 ? 23.153 -12.223 -24.943 1.00 74.88 170 SER A CA 1
ATOM 1371 C C . SER A 1 170 ? 22.684 -11.500 -23.677 1.00 74.88 170 SER A C 1
ATOM 1373 O O . SER A 1 170 ? 22.597 -12.115 -22.616 1.00 74.88 170 SER A O 1
ATOM 1375 N N . PHE A 1 171 ? 22.278 -10.222 -23.764 1.00 74.69 171 PHE A N 1
ATOM 1376 C CA . PHE A 1 171 ? 21.678 -9.526 -22.622 1.00 74.69 171 PHE A CA 1
ATOM 1377 C C . PHE A 1 171 ? 20.400 -10.218 -22.110 1.00 74.69 171 PHE A C 1
ATOM 1379 O O . PHE A 1 171 ? 20.070 -10.069 -20.935 1.00 74.69 171 PHE A O 1
ATOM 1386 N N . LEU A 1 172 ? 19.692 -10.992 -22.946 1.00 77.25 172 LEU A N 1
ATOM 1387 C CA . LEU A 1 172 ? 18.542 -11.807 -22.525 1.00 77.25 172 LEU A CA 1
ATOM 1388 C C . LEU A 1 172 ? 18.961 -12.970 -21.616 1.00 77.25 172 LEU A C 1
ATOM 1390 O O . LEU A 1 172 ? 18.186 -13.417 -20.773 1.00 77.25 172 LEU A O 1
ATOM 1394 N N . GLU A 1 173 ? 20.204 -13.425 -21.739 1.00 84.00 173 GLU A N 1
ATOM 1395 C CA . GLU A 1 173 ? 20.805 -14.455 -20.891 1.00 84.00 173 GLU A CA 1
ATOM 1396 C C . GLU A 1 173 ? 21.445 -13.857 -19.627 1.00 84.00 173 GLU A C 1
ATOM 1398 O O . GLU A 1 173 ? 21.965 -14.589 -18.783 1.00 84.00 173 GLU A O 1
ATOM 1403 N N . ASN A 1 174 ? 21.379 -12.531 -19.445 1.00 91.50 174 ASN A N 1
ATOM 1404 C CA . ASN A 1 174 ? 21.971 -11.865 -18.293 1.00 91.50 174 ASN A CA 1
ATOM 1405 C C . ASN A 1 174 ? 21.352 -12.372 -16.979 1.00 91.50 174 ASN A C 1
ATOM 1407 O O . ASN A 1 174 ? 20.156 -12.221 -16.709 1.00 91.50 174 ASN A O 1
ATOM 1411 N N . GLU A 1 175 ? 22.201 -12.956 -16.133 1.00 93.69 175 GLU A N 1
ATOM 1412 C CA . GLU A 1 175 ? 21.785 -13.614 -14.894 1.00 93.69 175 GLU A CA 1
ATOM 1413 C C . GLU A 1 175 ? 21.085 -12.640 -13.930 1.00 93.69 175 GLU A C 1
ATOM 1415 O O . GLU A 1 175 ? 20.091 -12.999 -13.300 1.00 93.69 175 GLU A O 1
ATOM 1420 N N . ASN A 1 176 ? 21.563 -11.397 -13.829 1.00 94.81 176 ASN A N 1
ATOM 1421 C CA . ASN A 1 176 ? 21.000 -10.394 -12.925 1.00 94.81 176 ASN A CA 1
ATOM 1422 C C . ASN A 1 176 ? 19.617 -9.931 -13.384 1.00 94.81 176 ASN A C 1
ATOM 1424 O O . ASN A 1 176 ? 18.700 -9.853 -12.567 1.00 94.81 176 ASN A O 1
ATOM 1428 N N . PHE A 1 177 ? 19.450 -9.667 -14.680 1.00 93.06 177 PHE A N 1
ATOM 1429 C CA . PHE A 1 177 ? 18.153 -9.324 -15.260 1.00 93.06 177 PHE A CA 1
ATOM 1430 C C . PHE A 1 177 ? 17.117 -10.424 -15.008 1.00 93.06 177 PHE A C 1
ATOM 1432 O O . PHE A 1 177 ? 16.052 -10.156 -14.448 1.00 93.06 177 PHE A O 1
ATOM 1439 N N . ASN A 1 178 ? 17.469 -11.672 -15.319 1.00 92.81 178 ASN A N 1
ATOM 1440 C CA . ASN A 1 178 ? 16.585 -12.817 -15.116 1.00 92.81 178 ASN A CA 1
ATOM 1441 C C . ASN A 1 178 ? 16.253 -13.039 -13.634 1.00 92.81 178 ASN A C 1
ATOM 1443 O O . ASN A 1 178 ? 15.104 -13.326 -13.300 1.00 92.81 178 ASN A O 1
ATOM 1447 N N . ARG A 1 179 ? 17.216 -12.839 -12.724 1.00 95.06 179 ARG A N 1
ATOM 1448 C CA . ARG A 1 179 ? 16.979 -12.895 -11.271 1.00 95.06 179 ARG A CA 1
ATOM 1449 C C . ARG A 1 179 ? 16.019 -11.805 -10.795 1.00 95.06 179 ARG A C 1
ATOM 1451 O O . ARG A 1 179 ? 15.172 -12.105 -9.960 1.00 95.06 179 ARG A O 1
ATOM 1458 N N . VAL A 1 180 ? 16.126 -10.576 -11.311 1.00 93.31 180 VAL A N 1
ATOM 1459 C CA . VAL A 1 180 ? 15.200 -9.479 -10.970 1.00 93.31 180 VAL A CA 1
ATOM 1460 C C . VAL A 1 180 ? 13.783 -9.811 -11.433 1.00 93.31 180 VAL A C 1
ATOM 1462 O O . VAL A 1 180 ? 12.852 -9.693 -10.640 1.00 93.31 180 VAL A O 1
ATOM 1465 N N . LEU A 1 181 ? 13.618 -10.263 -12.681 1.00 90.81 181 LEU A N 1
ATOM 1466 C CA . LEU A 1 181 ? 12.303 -10.646 -13.204 1.00 90.81 181 LEU A CA 1
ATOM 1467 C C . LEU A 1 181 ? 11.699 -11.824 -12.439 1.00 90.81 181 LEU A C 1
ATOM 1469 O O . LEU A 1 181 ? 10.522 -11.786 -12.091 1.00 90.81 181 LEU A O 1
ATOM 1473 N N . MET A 1 182 ? 12.504 -12.851 -12.159 1.00 92.50 182 MET A N 1
ATOM 1474 C CA . MET A 1 182 ? 12.058 -14.026 -11.415 1.00 92.50 182 MET A CA 1
ATOM 1475 C C . MET A 1 182 ? 11.639 -13.655 -9.994 1.00 92.50 182 MET A C 1
ATOM 1477 O O . MET A 1 182 ? 10.561 -14.045 -9.566 1.00 92.50 182 MET A O 1
ATOM 1481 N N . TRP A 1 183 ? 12.457 -12.873 -9.281 1.00 94.25 183 TRP A N 1
ATOM 1482 C CA . TRP A 1 183 ? 12.106 -12.416 -7.938 1.00 94.25 183 TRP A CA 1
ATOM 1483 C C . TRP A 1 183 ? 10.814 -11.598 -7.948 1.00 94.25 183 TRP A C 1
ATOM 1485 O O . TRP A 1 183 ? 9.925 -11.883 -7.154 1.00 94.25 183 TRP A O 1
ATOM 1495 N N . ALA A 1 184 ? 10.681 -10.630 -8.863 1.00 90.94 184 ALA A N 1
ATOM 1496 C CA . ALA A 1 184 ? 9.482 -9.803 -8.948 1.00 90.94 184 ALA A CA 1
ATOM 1497 C C . ALA A 1 184 ? 8.238 -10.665 -9.194 1.00 90.94 184 ALA A C 1
ATOM 1499 O O . ALA A 1 184 ? 7.240 -10.500 -8.500 1.00 90.94 184 ALA A O 1
ATOM 1500 N N . LYS A 1 185 ? 8.325 -11.625 -10.122 1.00 89.56 185 LYS A N 1
ATOM 1501 C CA . LYS A 1 185 ? 7.246 -12.573 -10.398 1.00 89.56 185 LYS A CA 1
ATOM 1502 C C . LYS A 1 185 ? 6.880 -13.395 -9.160 1.00 89.56 185 LYS A C 1
ATOM 1504 O O . LYS A 1 185 ? 5.720 -13.385 -8.773 1.00 89.56 185 LYS A O 1
ATOM 1509 N N . CYS A 1 186 ? 7.848 -14.057 -8.523 1.00 92.62 186 CYS A N 1
ATOM 1510 C CA . CYS A 1 186 ? 7.579 -14.865 -7.331 1.00 92.62 186 CYS A CA 1
ATOM 1511 C C . CYS A 1 186 ? 6.971 -14.020 -6.205 1.00 92.62 186 CYS A C 1
ATOM 1513 O O . CYS A 1 186 ? 6.001 -14.439 -5.586 1.00 92.62 186 CYS A O 1
ATOM 1515 N N . ALA A 1 187 ? 7.504 -12.818 -5.957 1.00 91.81 187 ALA A N 1
ATOM 1516 C CA . ALA A 1 187 ? 7.014 -11.940 -4.896 1.00 91.81 187 ALA A CA 1
ATOM 1517 C C . ALA A 1 187 ? 5.553 -11.535 -5.120 1.00 91.81 187 ALA A C 1
ATOM 1519 O O . ALA A 1 187 ? 4.766 -11.500 -4.176 1.00 91.81 187 ALA A O 1
ATOM 1520 N N . LEU A 1 188 ? 5.189 -11.261 -6.374 1.00 88.12 188 LEU A N 1
ATOM 1521 C CA . LEU A 1 188 ? 3.824 -10.928 -6.771 1.00 88.12 188 LEU A CA 1
ATOM 1522 C C . LEU A 1 188 ? 2.894 -12.136 -6.724 1.00 88.12 188 LEU A C 1
ATOM 1524 O O . LEU A 1 188 ? 1.785 -12.003 -6.223 1.00 88.12 188 LEU A O 1
ATOM 1528 N N . ASP A 1 189 ? 3.343 -13.303 -7.187 1.00 90.06 189 ASP A N 1
ATOM 1529 C CA . ASP A 1 189 ? 2.571 -14.546 -7.111 1.00 90.06 189 ASP A CA 1
ATOM 1530 C C . ASP A 1 189 ? 2.264 -14.893 -5.637 1.00 90.06 189 ASP A C 1
ATOM 1532 O O . ASP A 1 189 ? 1.125 -15.220 -5.295 1.00 90.06 189 ASP A O 1
ATOM 1536 N N . SER A 1 190 ? 3.248 -14.735 -4.744 1.00 93.06 190 SER A N 1
ATOM 1537 C CA . SER A 1 190 ? 3.085 -14.918 -3.297 1.00 93.06 190 SER A CA 1
ATOM 1538 C C . SER A 1 190 ? 2.163 -13.860 -2.675 1.00 93.06 190 SER A C 1
ATOM 1540 O O . SER A 1 190 ? 1.342 -14.187 -1.814 1.00 93.06 190 SER A O 1
ATOM 1542 N N . GLU A 1 191 ? 2.228 -12.601 -3.128 1.00 91.00 191 GLU A N 1
ATOM 1543 C CA . GLU A 1 191 ? 1.307 -11.539 -2.694 1.00 91.00 191 GLU A CA 1
ATOM 1544 C C . GLU A 1 191 ? -0.132 -11.828 -3.142 1.00 91.00 191 GLU A C 1
ATOM 1546 O O . GLU A 1 191 ? -1.064 -11.733 -2.343 1.00 91.00 191 GLU A O 1
ATOM 1551 N N . ASP A 1 192 ? -0.327 -12.213 -4.400 1.00 89.50 192 ASP A N 1
ATOM 1552 C CA . ASP A 1 192 ? -1.635 -12.536 -4.963 1.00 89.50 192 ASP A CA 1
ATOM 1553 C C . ASP A 1 192 ? -2.229 -13.787 -4.305 1.00 89.50 192 ASP A C 1
ATOM 1555 O O . ASP A 1 192 ? -3.438 -13.840 -4.065 1.00 89.50 192 ASP A O 1
ATOM 1559 N N . GLN A 1 193 ? -1.398 -14.766 -3.935 1.00 91.62 193 GLN A N 1
ATOM 1560 C CA . GLN A 1 193 ? -1.833 -15.913 -3.142 1.00 91.62 193 GLN A CA 1
ATOM 1561 C C . GLN A 1 193 ? -2.268 -15.497 -1.730 1.00 91.62 193 GLN A C 1
ATOM 1563 O O . GLN A 1 193 ? -3.313 -15.953 -1.261 1.00 91.62 193 GLN A O 1
ATOM 1568 N N . LEU A 1 194 ? -1.505 -14.628 -1.059 1.00 91.06 194 LEU A N 1
ATOM 1569 C CA . LEU A 1 194 ? -1.844 -14.114 0.273 1.00 91.06 194 LEU A CA 1
ATOM 1570 C C . LEU A 1 194 ? -3.127 -13.265 0.256 1.00 91.06 194 LEU A C 1
ATOM 1572 O O . LEU A 1 194 ? -3.955 -13.347 1.164 1.00 91.06 194 LEU A O 1
ATOM 1576 N N . LEU A 1 195 ? -3.302 -12.461 -0.792 1.00 91.06 195 LEU A N 1
ATOM 1577 C CA . LEU A 1 195 ? -4.462 -11.597 -1.009 1.00 91.06 195 LEU A CA 1
ATOM 1578 C C . LEU A 1 195 ? -5.609 -12.304 -1.741 1.00 91.06 195 LEU A C 1
ATOM 1580 O O . LEU A 1 195 ? -6.605 -11.663 -2.095 1.00 91.06 195 LEU A O 1
ATOM 1584 N N . LYS A 1 196 ? -5.509 -13.617 -1.967 1.00 92.94 196 LYS A N 1
ATOM 1585 C CA . LYS A 1 196 ? -6.588 -14.388 -2.577 1.00 92.94 196 LYS A CA 1
ATOM 1586 C C . LYS A 1 196 ? -7.834 -14.284 -1.700 1.00 92.94 196 LYS A C 1
ATOM 1588 O O . LYS A 1 196 ? -7.793 -14.548 -0.503 1.00 92.94 196 LYS A O 1
ATOM 1593 N N . GLY A 1 197 ? -8.946 -13.888 -2.316 1.00 92.88 197 GLY A N 1
ATOM 1594 C CA . GLY A 1 197 ? -10.200 -13.669 -1.597 1.00 92.88 197 GLY A CA 1
ATOM 1595 C C . GLY A 1 197 ? -10.209 -12.409 -0.728 1.00 92.88 197 GLY A C 1
ATOM 1596 O O . GLY A 1 197 ? -11.005 -12.342 0.203 1.00 92.88 197 GLY A O 1
ATOM 1597 N N . LEU A 1 198 ? -9.346 -11.420 -0.997 1.00 93.50 198 LEU A N 1
ATOM 1598 C CA . LEU A 1 198 ? -9.353 -10.134 -0.299 1.00 93.50 198 LEU A CA 1
ATOM 1599 C C . LEU A 1 198 ? -10.764 -9.527 -0.259 1.00 93.50 198 LEU A C 1
ATOM 1601 O O . LEU A 1 198 ? -11.350 -9.222 -1.296 1.00 93.50 198 LEU A O 1
ATOM 1605 N N . MET A 1 199 ? -11.263 -9.304 0.955 1.00 92.62 199 MET A N 1
ATOM 1606 C CA . MET A 1 199 ? -12.536 -8.641 1.217 1.00 92.62 199 MET A CA 1
ATOM 1607 C C . MET A 1 199 ? -12.320 -7.157 1.511 1.00 92.62 199 MET A C 1
ATOM 1609 O O . MET A 1 199 ? -12.913 -6.304 0.859 1.00 92.62 199 MET A O 1
ATOM 1613 N N . VAL A 1 200 ? -11.472 -6.842 2.499 1.00 91.69 200 VAL A N 1
ATOM 1614 C CA . VAL A 1 200 ? -11.301 -5.476 3.023 1.00 91.69 200 VAL A CA 1
ATOM 1615 C C . VAL A 1 200 ? -9.856 -5.225 3.454 1.00 91.69 200 VAL A C 1
ATOM 1617 O O . VAL A 1 200 ? -9.162 -6.125 3.927 1.00 91.69 200 VAL A O 1
ATOM 1620 N N . ARG A 1 201 ? -9.424 -3.968 3.308 1.00 91.06 201 ARG A N 1
ATOM 1621 C CA . ARG A 1 201 ? -8.191 -3.410 3.882 1.00 91.06 201 ARG A CA 1
ATOM 1622 C C . ARG A 1 201 ? -8.556 -2.403 4.971 1.00 91.06 201 ARG A C 1
ATOM 1624 O O . ARG A 1 201 ? -9.396 -1.537 4.707 1.00 91.06 201 ARG A O 1
ATOM 1631 N N . PHE A 1 202 ? -7.930 -2.491 6.140 1.00 88.75 202 PHE A N 1
ATOM 1632 C CA . PHE A 1 202 ? -8.109 -1.548 7.252 1.00 88.75 202 PHE A CA 1
ATOM 1633 C C . PHE A 1 202 ? -6.879 -0.631 7.405 1.00 88.75 202 PHE A C 1
ATOM 1635 O O . PHE A 1 202 ? -5.788 -0.956 6.921 1.00 88.75 202 PHE A O 1
ATOM 1642 N N . GLY A 1 203 ? -7.060 0.534 8.041 1.00 76.38 203 GLY A N 1
ATOM 1643 C CA . GLY A 1 203 ? -5.999 1.537 8.237 1.00 76.38 203 GLY A CA 1
ATOM 1644 C C . GLY A 1 203 ? -5.705 2.443 7.028 1.00 76.38 203 GLY A C 1
ATOM 1645 O O . GLY A 1 203 ? -4.564 2.863 6.832 1.00 76.38 203 GLY A O 1
ATOM 1646 N N . SER A 1 204 ? -6.700 2.708 6.177 1.00 63.25 204 SER A N 1
ATOM 1647 C CA . SER A 1 204 ? -6.635 3.690 5.082 1.00 63.25 204 SER A CA 1
ATOM 1648 C C . SER A 1 204 ? -7.901 4.547 5.157 1.00 63.25 204 SER A C 1
ATOM 1650 O O . SER A 1 204 ? -8.979 4.109 4.758 1.00 63.25 204 SER A O 1
ATOM 1652 N N . ASP A 1 205 ? -7.766 5.749 5.725 1.00 57.59 205 ASP A N 1
ATOM 1653 C CA . ASP A 1 205 ? -8.878 6.703 5.892 1.00 57.59 205 ASP A CA 1
ATOM 1654 C C . ASP A 1 205 ? -9.263 7.381 4.570 1.00 57.59 205 ASP A C 1
ATOM 1656 O O . ASP A 1 205 ? -10.348 7.944 4.436 1.00 57.59 205 ASP A O 1
ATOM 1660 N N . SER A 1 206 ? -8.401 7.287 3.556 1.00 57.34 206 SER A N 1
ATOM 1661 C CA . SER A 1 206 ? -8.715 7.686 2.192 1.00 57.34 206 SER A CA 1
ATOM 1662 C C . SER A 1 206 ? -8.336 6.590 1.200 1.00 57.34 206 SER A C 1
ATOM 1664 O O . SER A 1 206 ? -7.286 5.952 1.313 1.00 57.34 206 SER A O 1
ATOM 1666 N N . GLU A 1 207 ? -9.180 6.401 0.183 1.00 53.94 207 GLU A N 1
ATOM 1667 C CA . GLU A 1 207 ? -8.896 5.533 -0.973 1.00 53.94 207 GLU A CA 1
ATOM 1668 C C . GLU A 1 207 ? -7.667 6.002 -1.780 1.00 53.94 207 GLU A C 1
ATOM 1670 O O . G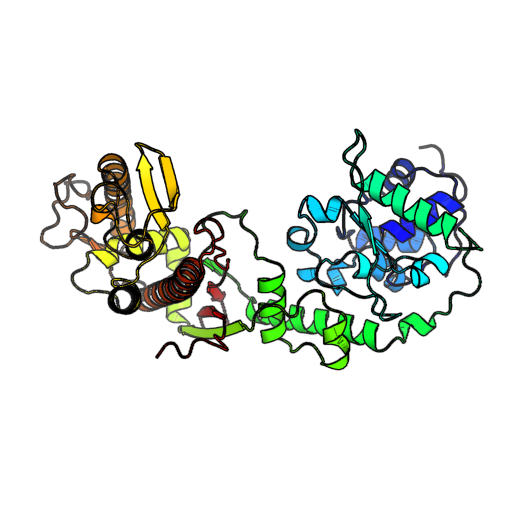LU A 1 207 ? -7.186 5.281 -2.652 1.00 53.94 207 GLU A O 1
ATOM 1675 N N . TYR A 1 208 ? -7.151 7.197 -1.474 1.00 53.97 208 TYR A N 1
ATOM 1676 C CA . TYR A 1 208 ? -6.105 7.894 -2.217 1.00 53.97 208 TYR A CA 1
ATOM 1677 C C . TYR A 1 208 ? -4.742 7.911 -1.512 1.00 53.97 208 TYR A C 1
ATOM 1679 O O . TYR A 1 208 ? -3.771 8.408 -2.082 1.00 53.97 208 TYR A O 1
ATOM 1687 N N . GLU A 1 209 ? -4.636 7.398 -0.285 1.00 62.47 209 GLU A N 1
ATOM 1688 C CA . GLU A 1 209 ? -3.359 7.340 0.426 1.00 62.47 209 GLU A CA 1
ATOM 1689 C C . GLU A 1 209 ? -2.587 6.058 0.104 1.00 62.47 209 GLU A C 1
ATOM 1691 O O . GLU A 1 209 ? -2.931 4.951 0.521 1.00 62.47 209 GLU A O 1
ATOM 1696 N N . GLU A 1 210 ? -1.515 6.232 -0.664 1.00 70.19 210 GLU A N 1
ATOM 1697 C CA . GLU A 1 210 ? -0.697 5.151 -1.205 1.00 70.19 210 GLU A CA 1
ATOM 1698 C C . GLU A 1 210 ? 0.431 4.730 -0.251 1.00 70.19 210 GLU A C 1
ATOM 1700 O O . GLU A 1 210 ? 1.023 5.547 0.462 1.00 70.19 210 GLU A O 1
ATOM 1705 N N . GLN A 1 211 ? 0.774 3.439 -0.277 1.00 78.50 211 GLN A N 1
ATOM 1706 C CA . GLN A 1 211 ? 1.950 2.911 0.416 1.00 78.50 211 GLN A CA 1
ATOM 1707 C C . GLN A 1 211 ? 3.237 3.533 -0.138 1.00 78.50 211 GLN A C 1
ATOM 1709 O O . GLN A 1 211 ? 3.371 3.810 -1.332 1.00 78.50 211 GLN A O 1
ATOM 1714 N N . THR A 1 212 ? 4.235 3.725 0.726 1.00 82.19 212 THR A N 1
ATOM 1715 C CA . THR A 1 212 ? 5.552 4.170 0.258 1.00 82.19 212 THR A CA 1
ATOM 1716 C C . THR A 1 212 ? 6.278 3.040 -0.476 1.00 82.19 212 THR A C 1
ATOM 1718 O O . THR A 1 212 ? 6.113 1.865 -0.160 1.00 82.19 212 THR A O 1
ATOM 1721 N N . LEU A 1 213 ? 7.180 3.394 -1.397 1.00 82.19 213 LEU A N 1
ATOM 1722 C CA . LEU A 1 213 ? 8.028 2.417 -2.090 1.00 82.19 213 LEU A CA 1
ATOM 1723 C C . LEU A 1 213 ? 8.817 1.524 -1.116 1.00 82.19 213 LEU A C 1
ATOM 1725 O O . LEU A 1 213 ? 8.954 0.327 -1.347 1.00 82.19 213 LEU A O 1
ATOM 1729 N N . LYS A 1 214 ? 9.321 2.107 -0.019 1.00 86.62 214 LYS A N 1
ATOM 1730 C CA . LYS A 1 214 ? 10.048 1.367 1.023 1.00 86.62 214 LYS A CA 1
ATOM 1731 C C . LYS A 1 214 ? 9.155 0.334 1.706 1.00 86.62 214 LYS A C 1
ATOM 1733 O O . LYS A 1 214 ? 9.604 -0.786 1.931 1.00 86.62 214 LYS A O 1
ATOM 1738 N N . GLN A 1 215 ? 7.912 0.707 2.009 1.00 88.25 215 GLN A N 1
ATOM 1739 C CA . GLN A 1 215 ? 6.940 -0.194 2.616 1.00 88.25 215 GLN A CA 1
ATOM 1740 C C . GLN A 1 215 ? 6.632 -1.365 1.680 1.00 88.25 215 GLN A C 1
ATOM 1742 O O . GLN A 1 215 ? 6.785 -2.511 2.082 1.00 88.25 215 GLN A O 1
ATOM 1747 N N . THR A 1 216 ? 6.264 -1.097 0.428 1.00 86.50 216 THR A N 1
ATOM 1748 C CA . THR A 1 216 ? 5.870 -2.157 -0.510 1.00 86.50 216 THR A CA 1
ATOM 1749 C C . THR A 1 216 ? 7.018 -3.103 -0.834 1.00 86.50 216 THR A C 1
ATOM 1751 O O . THR A 1 216 ? 6.833 -4.314 -0.784 1.00 86.50 216 THR A O 1
ATOM 1754 N N . ILE A 1 217 ? 8.223 -2.586 -1.110 1.00 89.50 217 ILE A N 1
ATOM 1755 C CA . ILE A 1 217 ? 9.388 -3.455 -1.338 1.00 89.50 217 ILE A CA 1
ATOM 1756 C C . ILE A 1 217 ? 9.706 -4.273 -0.086 1.00 89.50 217 ILE A C 1
ATOM 1758 O O . ILE A 1 217 ? 10.019 -5.452 -0.205 1.00 89.50 217 ILE A O 1
ATOM 1762 N N . GLY A 1 218 ? 9.575 -3.681 1.102 1.00 91.00 218 GLY A N 1
ATOM 1763 C CA . GLY A 1 218 ? 9.760 -4.394 2.360 1.00 91.00 218 GLY A CA 1
ATOM 1764 C C . GLY A 1 218 ? 8.751 -5.533 2.556 1.00 91.00 218 GLY A C 1
ATOM 1765 O O . GLY A 1 218 ? 9.158 -6.652 2.857 1.00 91.00 218 GLY A O 1
ATOM 1766 N N . GLN A 1 219 ? 7.460 -5.279 2.313 1.00 91.12 219 GLN A N 1
ATOM 1767 C CA . GLN A 1 219 ? 6.389 -6.283 2.397 1.00 91.12 219 GLN A CA 1
ATOM 1768 C C . GLN A 1 219 ? 6.584 -7.415 1.373 1.00 91.12 219 GLN A C 1
ATOM 1770 O O . GLN A 1 219 ? 6.502 -8.593 1.717 1.00 91.12 219 GLN A O 1
ATOM 1775 N N . LEU A 1 220 ? 6.935 -7.086 0.128 1.00 91.44 220 LEU A N 1
ATOM 1776 C CA . LEU A 1 220 ? 7.232 -8.091 -0.897 1.00 91.44 220 LEU A CA 1
ATOM 1777 C C . LEU A 1 220 ? 8.488 -8.902 -0.562 1.00 91.44 220 LEU A C 1
ATOM 1779 O O . LEU A 1 220 ? 8.487 -10.119 -0.724 1.00 91.44 220 LEU A O 1
ATOM 1783 N N . ARG A 1 221 ? 9.533 -8.261 -0.025 1.00 92.31 221 ARG A N 1
ATOM 1784 C CA . ARG A 1 221 ? 10.764 -8.937 0.417 1.00 92.31 221 ARG A CA 1
ATOM 1785 C C . ARG A 1 221 ? 10.513 -9.923 1.560 1.00 92.31 221 ARG A C 1
ATOM 1787 O O . ARG A 1 221 ? 11.224 -10.918 1.664 1.00 92.31 221 ARG A O 1
ATOM 1794 N N . SER A 1 222 ? 9.529 -9.656 2.417 1.00 93.12 222 SER A N 1
ATOM 1795 C CA . SER A 1 222 ? 9.124 -10.592 3.473 1.00 93.12 222 SER A CA 1
ATOM 1796 C C . SER A 1 222 ? 8.278 -11.768 2.984 1.00 93.12 222 SER A C 1
ATOM 1798 O O . SER A 1 222 ? 8.185 -12.760 3.702 1.00 93.12 222 SER A O 1
ATOM 1800 N N . LEU A 1 223 ? 7.694 -11.682 1.783 1.00 93.69 223 LEU A N 1
ATOM 1801 C CA . LEU A 1 223 ? 7.095 -12.836 1.105 1.00 93.69 223 LEU A CA 1
ATOM 1802 C C . LEU A 1 223 ? 8.162 -13.642 0.373 1.00 93.69 223 LEU A C 1
ATOM 1804 O O . LEU A 1 223 ? 8.244 -14.852 0.540 1.00 93.69 223 LEU A O 1
ATOM 1808 N N . GLU A 1 224 ? 9.003 -12.954 -0.398 1.00 95.69 224 GLU A N 1
ATOM 1809 C CA . GLU A 1 224 ? 10.056 -13.558 -1.206 1.00 95.69 224 GLU A CA 1
ATOM 1810 C C . GLU A 1 224 ? 11.367 -12.797 -1.035 1.00 95.69 224 GLU A C 1
ATOM 1812 O O . GLU A 1 224 ? 11.504 -11.630 -1.418 1.00 95.69 224 GLU A O 1
ATOM 1817 N N . VAL A 1 225 ? 12.369 -13.481 -0.487 1.00 94.75 225 VAL A N 1
ATOM 1818 C CA . VAL A 1 225 ? 13.672 -12.881 -0.192 1.00 94.75 225 VAL A CA 1
ATOM 1819 C C . VAL A 1 225 ? 14.349 -12.435 -1.487 1.00 94.75 225 VAL A C 1
ATOM 1821 O O . VAL A 1 225 ? 14.536 -13.225 -2.413 1.00 94.75 225 VAL A O 1
ATOM 1824 N N . ILE A 1 226 ? 14.780 -11.170 -1.536 1.00 94.81 226 ILE A N 1
ATOM 1825 C CA . ILE A 1 226 ? 15.610 -10.666 -2.635 1.00 94.81 226 ILE A CA 1
ATOM 1826 C C . ILE A 1 226 ? 16.936 -11.443 -2.628 1.00 94.81 226 ILE A C 1
ATOM 1828 O O . ILE A 1 226 ? 17.650 -11.411 -1.623 1.00 94.81 226 ILE A O 1
ATOM 1832 N N . PRO A 1 227 ? 17.320 -12.122 -3.724 1.00 96.62 227 PRO A N 1
ATOM 1833 C CA . PRO A 1 227 ? 18.601 -12.809 -3.780 1.00 96.62 227 PRO A CA 1
ATOM 1834 C C . PRO A 1 227 ? 19.761 -11.836 -3.543 1.00 96.62 227 PRO A C 1
ATOM 1836 O O . PRO A 1 227 ? 19.874 -10.827 -4.238 1.00 96.62 227 PRO A O 1
ATOM 1839 N N . GLN A 1 228 ? 20.684 -12.186 -2.642 1.00 96.19 228 GLN A N 1
ATOM 1840 C CA . GLN A 1 228 ? 21.839 -11.351 -2.269 1.00 96.19 228 GLN A CA 1
ATOM 1841 C C . GLN A 1 228 ? 22.625 -10.825 -3.485 1.00 96.19 228 GLN A C 1
ATOM 1843 O O . GLN A 1 228 ? 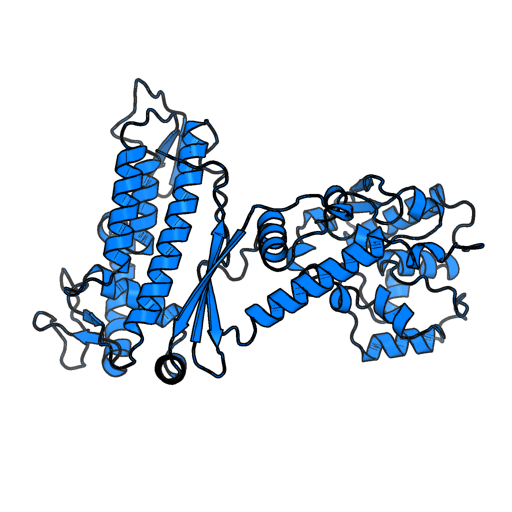23.082 -9.684 -3.513 1.00 96.19 228 GLN A O 1
ATOM 1848 N N . LYS A 1 229 ? 22.730 -11.644 -4.543 1.00 97.00 229 LYS A N 1
ATOM 1849 C CA . LYS A 1 229 ? 23.390 -11.271 -5.801 1.00 97.00 229 LYS A CA 1
ATOM 1850 C C . LYS A 1 229 ? 22.769 -10.056 -6.496 1.00 97.00 229 LYS A C 1
ATOM 1852 O O . LYS A 1 229 ? 23.491 -9.388 -7.218 1.00 97.00 229 LYS A O 1
ATOM 1857 N N . ILE A 1 230 ? 21.481 -9.764 -6.303 1.00 96.94 230 ILE A N 1
ATOM 1858 C CA . ILE A 1 230 ? 20.790 -8.640 -6.956 1.00 96.94 230 ILE A CA 1
ATOM 1859 C C . ILE A 1 230 ? 20.383 -7.521 -5.993 1.00 96.94 230 ILE A C 1
ATOM 1861 O O . ILE A 1 230 ? 19.915 -6.490 -6.462 1.00 96.94 230 ILE A O 1
ATOM 1865 N N . GLU A 1 231 ? 20.592 -7.663 -4.678 1.00 95.94 231 GLU A N 1
ATOM 1866 C CA . GLU A 1 231 ? 20.210 -6.642 -3.682 1.00 95.94 231 GLU A CA 1
ATOM 1867 C C . GLU A 1 231 ? 20.794 -5.258 -4.008 1.00 95.94 231 GLU A C 1
ATOM 1869 O O . GLU A 1 231 ? 20.100 -4.247 -3.946 1.00 95.94 231 GLU A O 1
ATOM 1874 N N . HIS A 1 232 ? 22.051 -5.213 -4.456 1.00 95.88 232 HIS A N 1
ATOM 1875 C CA . HIS A 1 232 ? 22.751 -3.976 -4.815 1.00 95.88 232 HIS A CA 1
ATOM 1876 C C . HIS A 1 232 ? 22.168 -3.236 -6.035 1.00 95.88 232 HIS A C 1
ATOM 1878 O O . HIS A 1 232 ? 22.586 -2.108 -6.317 1.00 95.88 232 HIS A O 1
ATOM 1884 N N . LEU A 1 233 ? 21.253 -3.864 -6.782 1.00 96.50 233 LEU A N 1
ATOM 1885 C CA . LEU A 1 233 ? 20.561 -3.239 -7.907 1.00 96.50 233 LEU A CA 1
ATOM 1886 C C . LEU A 1 233 ? 19.376 -2.384 -7.451 1.00 96.50 233 LEU A C 1
ATOM 1888 O O . LEU A 1 233 ? 18.964 -1.492 -8.192 1.00 96.50 233 LEU A O 1
ATOM 1892 N N . PHE A 1 234 ? 18.832 -2.628 -6.258 1.00 93.62 234 PHE A N 1
ATOM 1893 C CA . PHE A 1 234 ? 17.650 -1.944 -5.739 1.00 93.62 234 PHE A CA 1
ATOM 1894 C C . PHE A 1 234 ? 18.003 -0.573 -5.150 1.00 93.62 234 PHE A C 1
ATOM 1896 O O . PHE A 1 234 ? 19.057 -0.373 -4.553 1.00 93.62 234 PHE A O 1
ATOM 1903 N N . ALA A 1 235 ? 17.094 0.390 -5.300 1.00 89.44 235 ALA A N 1
ATOM 1904 C CA . ALA A 1 235 ? 17.199 1.716 -4.690 1.00 89.44 235 ALA A CA 1
ATOM 1905 C C . ALA A 1 235 ? 16.932 1.693 -3.181 1.00 89.44 235 ALA A C 1
ATOM 1907 O O . ALA A 1 235 ? 17.382 2.568 -2.444 1.00 89.44 235 ALA A O 1
ATOM 1908 N N . THR A 1 236 ? 16.185 0.695 -2.720 1.00 87.50 236 THR A N 1
ATOM 1909 C CA . THR A 1 236 ? 15.932 0.419 -1.312 1.00 87.50 236 THR A CA 1
ATOM 1910 C C . THR A 1 236 ? 15.611 -1.062 -1.166 1.00 87.50 236 THR A C 1
ATOM 1912 O O . THR A 1 236 ? 14.943 -1.625 -2.028 1.00 87.50 236 THR A O 1
ATOM 1915 N N . LEU A 1 237 ? 16.058 -1.682 -0.075 1.00 87.00 237 LEU A N 1
ATOM 1916 C CA . LEU A 1 237 ? 15.628 -3.034 0.304 1.00 87.00 237 LEU A CA 1
ATOM 1917 C C . LEU A 1 237 ? 14.338 -3.022 1.139 1.00 87.00 237 LEU A C 1
ATOM 1919 O O . LEU A 1 237 ? 13.922 -4.063 1.642 1.00 87.00 237 LEU A O 1
ATOM 1923 N N . GLY A 1 238 ? 13.725 -1.841 1.280 1.00 83.50 238 GLY A N 1
ATOM 1924 C CA . GLY A 1 238 ? 12.603 -1.613 2.171 1.00 83.50 238 GLY A CA 1
ATOM 1925 C C . GLY A 1 238 ? 12.989 -1.712 3.642 1.00 83.50 238 GLY A C 1
ATOM 1926 O O . GLY A 1 238 ? 14.161 -1.820 4.003 1.00 83.50 238 GLY A O 1
ATOM 1927 N N . GLU A 1 239 ? 11.974 -1.632 4.488 1.00 85.62 239 GLU A N 1
ATOM 1928 C CA . GLU A 1 239 ? 12.082 -1.987 5.904 1.00 85.62 239 GLU A CA 1
ATOM 1929 C C . GLU A 1 239 ? 11.921 -3.507 6.053 1.00 85.62 239 GLU A C 1
ATOM 1931 O O . GLU A 1 239 ? 11.413 -4.172 5.147 1.00 85.62 239 GLU A O 1
ATOM 1936 N N . THR A 1 240 ? 12.339 -4.074 7.183 1.00 90.44 240 THR A N 1
ATOM 1937 C CA . THR A 1 240 ? 12.065 -5.485 7.476 1.00 90.44 240 THR A CA 1
ATOM 1938 C C . THR A 1 240 ? 10.623 -5.612 7.957 1.00 90.44 240 THR A C 1
ATOM 1940 O O . THR A 1 240 ? 10.269 -5.062 8.997 1.00 90.44 240 THR A O 1
ATOM 1943 N N . TRP A 1 241 ? 9.790 -6.336 7.211 1.00 92.50 241 TRP A N 1
ATOM 1944 C CA . TRP A 1 241 ? 8.385 -6.579 7.549 1.00 92.50 241 TRP A CA 1
ATOM 1945 C C . TRP A 1 241 ? 8.153 -8.026 7.978 1.00 92.50 241 TRP A C 1
ATOM 1947 O O . TRP A 1 241 ? 8.892 -8.939 7.605 1.00 92.50 241 TRP A O 1
ATOM 1957 N N . GLN A 1 242 ? 7.115 -8.230 8.779 1.00 94.00 242 GLN A N 1
ATOM 1958 C CA . GLN A 1 242 ? 6.620 -9.540 9.181 1.00 94.00 242 GLN A CA 1
ATOM 1959 C C . GLN A 1 242 ? 5.097 -9.584 9.070 1.00 94.00 242 GLN A C 1
ATOM 1961 O O . GLN A 1 242 ? 4.427 -8.550 9.096 1.00 94.00 242 GLN A O 1
ATOM 1966 N N . ILE A 1 243 ? 4.569 -10.803 8.944 1.00 94.88 243 ILE A N 1
ATOM 1967 C CA . ILE A 1 243 ? 3.132 -11.072 8.901 1.00 94.88 243 ILE A CA 1
ATOM 1968 C C . ILE A 1 243 ? 2.734 -11.800 10.172 1.00 94.88 243 ILE A C 1
ATOM 1970 O O . ILE A 1 243 ? 3.314 -12.832 10.512 1.00 94.88 243 ILE A O 1
ATOM 1974 N N . GLU A 1 244 ? 1.688 -11.310 10.822 1.00 96.19 244 GLU A N 1
ATOM 1975 C CA . GLU A 1 244 ? 0.938 -12.083 11.804 1.00 96.19 244 GLU A CA 1
ATOM 1976 C C . GLU A 1 244 ? -0.435 -12.414 11.227 1.00 96.19 244 GLU A C 1
ATOM 1978 O O . GLU A 1 244 ? -1.138 -11.520 10.759 1.00 96.19 244 GLU A O 1
ATOM 1983 N N . LEU A 1 245 ? -0.824 -13.691 11.271 1.00 95.94 245 LEU A N 1
ATOM 1984 C CA . LEU A 1 245 ? -2.100 -14.174 10.748 1.00 95.94 245 LEU A CA 1
ATOM 1985 C C . LEU A 1 245 ? -2.962 -14.800 11.847 1.00 95.94 245 LEU A C 1
ATOM 1987 O O . LEU A 1 245 ? -2.472 -15.514 12.724 1.00 95.94 245 LEU A O 1
ATOM 1991 N N . ARG A 1 246 ? -4.270 -14.568 11.759 1.00 97.31 246 ARG A N 1
ATOM 1992 C CA . ARG A 1 246 ? -5.313 -15.152 12.605 1.00 97.31 246 ARG A CA 1
ATOM 1993 C C . ARG A 1 246 ? -6.389 -15.742 11.708 1.00 97.31 246 ARG A C 1
ATOM 1995 O O . ARG A 1 246 ? -6.866 -15.086 10.785 1.00 97.31 246 ARG A O 1
ATOM 2002 N N . ARG A 1 247 ? -6.747 -16.998 11.967 1.00 97.06 247 ARG A N 1
ATOM 2003 C CA . ARG A 1 247 ? -7.759 -17.731 11.203 1.00 97.06 247 ARG A CA 1
ATOM 2004 C C . ARG A 1 247 ? -9.024 -17.868 12.030 1.00 97.06 247 ARG A C 1
ATOM 2006 O O . ARG A 1 247 ? -8.954 -18.193 13.211 1.00 97.06 247 ARG A O 1
ATOM 2013 N N . PHE A 1 248 ? -10.152 -17.662 11.375 1.00 97.06 248 PHE A N 1
ATOM 2014 C CA . PHE A 1 248 ? -11.488 -17.782 11.931 1.00 97.06 248 PHE A CA 1
ATOM 2015 C C . PHE A 1 248 ? -12.257 -18.854 11.160 1.00 97.06 248 PHE A C 1
ATOM 2017 O O . PHE A 1 248 ? -12.080 -18.965 9.942 1.00 97.06 248 PHE A O 1
ATOM 2024 N N . PRO A 1 249 ? -13.102 -19.639 11.844 1.00 96.75 249 PRO A N 1
ATOM 2025 C CA . PRO A 1 249 ? -13.790 -20.771 11.238 1.00 96.75 249 PRO A CA 1
ATOM 2026 C C . PRO A 1 249 ? -14.822 -20.342 10.187 1.00 96.75 249 PRO A C 1
ATOM 2028 O O . PRO A 1 249 ? -15.235 -19.180 10.105 1.00 96.75 249 PRO A O 1
ATOM 2031 N N . LEU A 1 250 ? -15.283 -21.319 9.404 1.00 96.56 250 LEU A N 1
ATOM 2032 C CA . LEU A 1 250 ? -16.306 -21.155 8.369 1.00 96.56 250 LEU A CA 1
ATOM 2033 C C . LEU A 1 250 ? -17.602 -20.492 8.875 1.00 96.56 250 LEU A C 1
ATOM 2035 O O . LEU A 1 250 ? -18.233 -19.742 8.132 1.00 96.56 250 LEU A O 1
ATOM 2039 N N . ASP A 1 251 ? -17.979 -20.695 10.137 1.00 96.00 251 ASP A N 1
ATOM 2040 C CA . ASP A 1 251 ? -19.168 -20.054 10.714 1.00 96.00 251 ASP A CA 1
ATOM 2041 C C . ASP A 1 251 ? -19.025 -18.527 10.778 1.00 96.00 251 ASP A C 1
ATOM 2043 O O . ASP A 1 251 ? -19.933 -17.806 10.363 1.00 96.00 251 ASP A O 1
ATOM 2047 N N . VAL A 1 252 ? -17.848 -18.021 11.170 1.00 96.06 252 VAL A N 1
ATOM 2048 C CA . VAL A 1 252 ? -17.543 -16.578 11.166 1.00 96.06 252 VAL A CA 1
ATOM 2049 C C . VAL A 1 252 ? -17.600 -16.031 9.742 1.00 96.06 252 VAL A C 1
ATOM 2051 O O . VAL A 1 252 ? -18.158 -14.961 9.514 1.00 96.06 252 VAL A O 1
ATOM 2054 N N . LYS A 1 253 ? -17.096 -16.784 8.755 1.00 96.38 253 LYS A N 1
ATOM 2055 C CA . LYS A 1 253 ? -17.208 -16.429 7.330 1.00 96.38 253 LYS A CA 1
ATOM 2056 C C . LYS A 1 253 ? -18.666 -16.299 6.887 1.00 96.38 253 LYS A C 1
ATOM 2058 O O . LYS A 1 253 ? -19.024 -15.322 6.227 1.00 96.38 253 LYS A O 1
ATOM 2063 N N . ASN A 1 254 ? -19.505 -17.272 7.227 1.00 95.94 254 ASN A N 1
ATOM 2064 C CA . ASN A 1 254 ? -20.916 -17.273 6.847 1.00 95.94 254 ASN A CA 1
ATOM 2065 C C . ASN A 1 254 ? -21.673 -16.119 7.510 1.00 95.94 254 ASN A C 1
ATOM 2067 O O . ASN A 1 254 ? -22.430 -15.419 6.836 1.00 95.94 254 ASN A O 1
ATOM 2071 N N . ASN A 1 255 ? -21.414 -15.870 8.792 1.00 95.38 255 ASN A N 1
ATOM 2072 C CA . ASN A 1 255 ? -22.022 -14.766 9.522 1.00 95.38 255 ASN A CA 1
ATOM 2073 C C . ASN A 1 255 ? -21.542 -13.407 9.008 1.00 95.38 255 ASN A C 1
ATOM 2075 O O . ASN A 1 255 ? -22.353 -12.503 8.830 1.00 95.38 255 ASN A O 1
ATOM 2079 N N . LEU A 1 256 ? -20.259 -13.275 8.659 1.00 95.69 256 LEU A N 1
ATOM 2080 C CA . LEU A 1 256 ? -19.721 -12.073 8.029 1.00 95.69 256 LEU A CA 1
ATOM 2081 C C . LEU A 1 256 ? -20.403 -11.800 6.682 1.00 95.69 256 LEU A C 1
ATOM 2083 O O . LEU A 1 256 ? -20.770 -10.662 6.400 1.00 95.69 256 LEU A O 1
ATOM 2087 N N . LYS A 1 257 ? -20.640 -12.831 5.859 1.00 95.38 257 LYS A N 1
ATOM 2088 C CA . LYS A 1 257 ? -21.402 -12.696 4.603 1.00 95.38 257 LYS A CA 1
ATOM 2089 C C . LYS A 1 257 ? -22.855 -12.290 4.824 1.00 95.38 257 LYS A C 1
ATOM 2091 O O . LYS A 1 257 ? -23.438 -11.652 3.955 1.00 95.38 257 LYS A O 1
ATOM 2096 N N . GLN A 1 258 ? -23.471 -12.686 5.934 1.00 94.44 258 GLN A N 1
ATOM 2097 C CA . GLN A 1 258 ? -24.820 -12.235 6.278 1.00 94.44 258 GLN A CA 1
ATOM 2098 C C . GLN A 1 258 ? -24.805 -10.774 6.729 1.00 94.44 258 GLN A C 1
ATOM 2100 O O . GLN A 1 258 ? -25.574 -9.977 6.204 1.00 94.44 258 GLN A O 1
ATOM 2105 N N . ALA A 1 259 ? -23.882 -10.416 7.620 1.00 93.38 259 ALA A N 1
ATOM 2106 C CA . ALA A 1 259 ? -23.708 -9.058 8.117 1.00 93.38 259 ALA A CA 1
ATOM 2107 C C . ALA A 1 259 ? -23.396 -8.061 6.986 1.00 93.38 259 ALA A C 1
ATOM 2109 O O . ALA A 1 259 ? -24.007 -7.000 6.899 1.00 93.38 259 ALA A O 1
ATOM 2110 N N . THR A 1 260 ? -22.519 -8.440 6.054 1.00 94.56 260 THR A N 1
ATOM 2111 C CA . THR A 1 260 ? -22.118 -7.587 4.920 1.00 94.56 260 THR A CA 1
ATOM 2112 C C . THR A 1 260 ? -23.185 -7.416 3.837 1.00 94.56 260 THR A C 1
ATOM 2114 O O . THR A 1 260 ? -23.042 -6.563 2.966 1.00 94.56 260 THR A O 1
ATOM 2117 N N . LYS A 1 261 ? -24.285 -8.184 3.886 1.00 94.75 261 LYS A N 1
ATOM 2118 C CA . LYS A 1 261 ? -25.482 -7.898 3.073 1.00 94.75 261 LYS A CA 1
ATOM 2119 C C . LYS A 1 261 ? -26.293 -6.729 3.623 1.00 94.75 261 LYS A C 1
ATOM 2121 O O . LYS A 1 261 ? -27.067 -6.147 2.870 1.00 94.75 261 LYS A O 1
ATOM 2126 N N . LEU A 1 262 ? -26.156 -6.440 4.916 1.00 93.69 262 LEU A N 1
ATOM 2127 C CA . LEU A 1 262 ? -26.868 -5.362 5.594 1.00 93.69 262 LEU A CA 1
ATOM 2128 C C . LEU A 1 262 ? -26.061 -4.065 5.497 1.00 93.69 262 LEU A C 1
ATOM 2130 O O . LEU A 1 262 ? -26.572 -3.042 5.041 1.00 93.69 262 LEU A O 1
ATOM 2134 N N . HIS A 1 263 ? -24.771 -4.130 5.836 1.00 94.19 263 HIS A N 1
ATOM 2135 C CA . HIS A 1 263 ? -23.895 -2.965 5.928 1.00 94.19 263 HIS A CA 1
ATOM 2136 C C . HIS A 1 263 ? -22.473 -3.243 5.435 1.00 94.19 263 HIS A C 1
ATOM 2138 O O . HIS A 1 263 ? -21.978 -4.363 5.519 1.00 94.19 263 HIS A O 1
ATOM 2144 N N . ASP A 1 264 ? -21.780 -2.200 4.969 1.00 93.69 264 ASP A N 1
ATOM 2145 C CA . ASP A 1 264 ? -20.349 -2.296 4.671 1.00 93.69 264 ASP A CA 1
ATOM 2146 C C . ASP A 1 264 ? -19.552 -2.683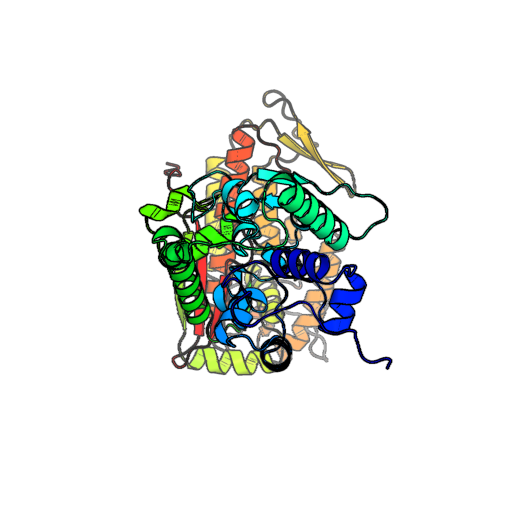 5.929 1.00 93.69 264 ASP A C 1
ATOM 2148 O O . ASP A 1 264 ? -19.821 -2.202 7.032 1.00 93.69 264 ASP A O 1
ATOM 2152 N N . LEU A 1 265 ? -18.542 -3.543 5.779 1.00 94.19 265 LEU A N 1
ATOM 2153 C CA . LEU A 1 265 ? -17.790 -4.047 6.927 1.00 94.19 265 LEU A CA 1
ATOM 2154 C C . LEU A 1 265 ? -17.032 -2.945 7.676 1.00 94.19 265 LEU A C 1
ATOM 2156 O O . LEU A 1 265 ? -16.914 -3.019 8.899 1.00 94.19 265 LEU A O 1
ATOM 2160 N N . ARG A 1 266 ? -16.526 -1.917 6.985 1.00 92.88 266 ARG A N 1
ATOM 2161 C CA . ARG A 1 266 ? -15.854 -0.794 7.656 1.00 92.88 266 ARG A CA 1
ATOM 2162 C C . ARG A 1 266 ? -16.846 -0.014 8.504 1.00 92.88 266 ARG A C 1
ATOM 2164 O O . ARG A 1 266 ? -16.494 0.430 9.592 1.00 92.88 266 ARG A O 1
ATOM 2171 N N . TYR A 1 267 ? -18.086 0.095 8.038 1.00 93.56 267 TYR A N 1
ATOM 2172 C CA . TYR A 1 267 ? -19.159 0.729 8.789 1.00 93.56 267 TYR A CA 1
ATOM 2173 C C . TYR A 1 267 ? -19.539 -0.075 10.038 1.00 93.56 267 TYR A C 1
ATOM 2175 O O . TYR A 1 267 ? -19.561 0.479 11.136 1.00 93.56 267 TYR A O 1
ATOM 2183 N N . ILE A 1 268 ? -19.712 -1.395 9.897 1.00 94.94 268 ILE A N 1
ATOM 2184 C CA . ILE A 1 268 ? -19.940 -2.306 11.031 1.00 94.94 268 ILE A CA 1
ATOM 2185 C C . ILE A 1 268 ? -18.804 -2.188 12.052 1.00 94.94 268 ILE A C 1
ATOM 2187 O O . ILE A 1 268 ? -19.049 -2.052 13.248 1.00 94.94 268 ILE A O 1
ATOM 2191 N N . PHE A 1 269 ? -17.556 -2.203 11.585 1.00 94.94 269 PHE A N 1
ATOM 2192 C CA . PHE A 1 269 ? -16.382 -2.117 12.445 1.00 94.94 269 PHE A CA 1
ATOM 2193 C C . PHE A 1 269 ? -16.247 -0.750 13.141 1.00 94.94 269 PHE A C 1
ATOM 2195 O O . PHE A 1 269 ? -15.934 -0.689 14.330 1.00 94.94 269 PHE A O 1
ATOM 2202 N N . SER A 1 270 ? -16.543 0.352 12.448 1.00 93.19 270 SER A N 1
ATOM 2203 C CA . SER A 1 270 ? -16.572 1.696 13.041 1.00 93.19 270 SER A CA 1
ATOM 2204 C C . SER A 1 270 ? -17.621 1.807 14.153 1.00 93.19 270 SER A C 1
ATOM 2206 O O . SER A 1 270 ? -17.348 2.342 15.235 1.00 93.19 270 SER A O 1
ATOM 2208 N N . PHE A 1 271 ? -18.813 1.252 13.919 1.00 93.88 271 PHE A N 1
ATOM 2209 C CA . PHE A 1 271 ? -19.874 1.233 14.921 1.00 93.88 271 PHE A CA 1
ATOM 2210 C C . PHE A 1 271 ? -19.520 0.316 16.103 1.00 93.88 271 PHE A C 1
ATOM 2212 O O . PHE A 1 271 ? -19.691 0.705 17.258 1.00 93.88 271 PHE A O 1
ATOM 2219 N N . PHE A 1 272 ? -18.917 -0.849 15.836 1.00 94.06 272 PHE A N 1
ATOM 2220 C CA . PHE A 1 272 ? -18.379 -1.745 16.862 1.00 94.06 272 PHE A CA 1
ATOM 2221 C C . PHE A 1 272 ? -17.409 -1.026 17.808 1.00 94.06 272 PHE A C 1
ATOM 2223 O O . PHE A 1 272 ? -17.587 -1.101 19.022 1.00 94.06 272 PHE A O 1
ATOM 2230 N N . LYS A 1 273 ? -16.441 -0.260 17.280 1.00 92.62 273 LYS A N 1
ATOM 2231 C CA . LYS A 1 273 ? -15.520 0.544 18.109 1.00 92.62 273 LYS A CA 1
ATOM 2232 C C . LYS A 1 273 ? -16.259 1.592 18.946 1.00 92.62 273 LYS A C 1
ATOM 2234 O O . LYS A 1 273 ? -15.907 1.817 20.104 1.00 92.62 273 LYS A O 1
ATOM 2239 N N . SER A 1 274 ? -17.298 2.206 18.378 1.00 91.19 274 SER A N 1
ATOM 2240 C CA . SER A 1 274 ? -18.109 3.221 19.062 1.00 91.19 274 SER A CA 1
ATOM 2241 C C . SER A 1 274 ? -18.901 2.667 20.244 1.00 91.19 274 SER A C 1
ATOM 2243 O O . SER A 1 274 ? -19.024 3.350 21.256 1.00 91.19 274 SER A O 1
ATOM 2245 N N . VAL A 1 275 ? -19.404 1.436 20.136 1.00 91.38 275 VAL A N 1
ATOM 2246 C CA . VAL A 1 275 ? -20.104 0.733 21.223 1.00 91.38 275 VAL A CA 1
ATOM 2247 C C . VAL A 1 275 ? -19.106 0.161 22.234 1.00 91.38 275 VAL A C 1
ATOM 2249 O O . VAL A 1 275 ? -19.252 0.351 23.441 1.00 91.38 275 VAL A O 1
ATOM 2252 N N . GLY A 1 276 ? -18.058 -0.510 21.746 1.00 88.44 276 GLY A N 1
ATOM 2253 C CA . GLY A 1 276 ? -17.110 -1.265 22.566 1.00 88.44 276 GLY A CA 1
ATOM 2254 C C . GLY A 1 276 ? -16.407 -0.425 23.632 1.00 88.44 276 GLY A C 1
ATOM 2255 O O . GLY A 1 276 ? -16.223 -0.904 24.748 1.00 88.44 276 GLY A O 1
ATOM 2256 N N . LYS A 1 277 ? -16.103 0.848 23.344 1.00 86.75 277 LYS A N 1
ATOM 2257 C CA . LYS A 1 277 ? -15.440 1.776 24.283 1.00 86.75 277 LYS A CA 1
ATOM 2258 C C . LYS A 1 277 ? -16.261 2.122 25.539 1.00 86.75 277 LYS A C 1
ATOM 2260 O O . LYS A 1 277 ? -15.691 2.600 26.524 1.00 86.75 277 LYS A O 1
ATOM 2265 N N . TYR A 1 278 ? -17.572 1.862 25.525 1.00 84.50 278 TYR A N 1
ATOM 2266 C CA . TYR A 1 278 ? -18.483 2.129 26.647 1.00 84.50 278 TYR A CA 1
ATOM 2267 C C . TYR A 1 278 ? -19.178 0.888 27.202 1.00 84.50 278 TYR A C 1
ATOM 2269 O O . TYR A 1 278 ? -19.805 0.979 28.255 1.00 84.50 278 TYR A O 1
ATOM 2277 N N . ALA A 1 279 ? -19.080 -0.247 26.513 1.00 79.44 279 ALA A N 1
ATOM 2278 C CA . ALA A 1 279 ? -19.725 -1.477 26.936 1.00 79.44 279 ALA A CA 1
ATOM 2279 C C . ALA A 1 279 ? -19.175 -1.963 28.289 1.00 79.44 279 ALA A C 1
ATOM 2281 O O . ALA A 1 279 ? -17.967 -1.929 28.539 1.00 79.44 279 ALA A O 1
ATOM 2282 N N . ASN A 1 280 ? -20.063 -2.483 29.142 1.00 72.62 280 ASN A N 1
ATOM 2283 C CA . ASN A 1 280 ? -19.690 -3.064 30.439 1.00 72.62 280 ASN A CA 1
ATOM 2284 C C . ASN A 1 280 ? -18.743 -4.261 30.281 1.00 72.62 280 ASN A C 1
ATOM 2286 O O . ASN A 1 280 ? -17.837 -4.473 31.088 1.00 72.62 280 ASN A O 1
ATOM 2290 N N . ARG A 1 281 ? -18.948 -5.045 29.217 1.00 72.62 281 ARG A N 1
ATOM 2291 C CA . ARG A 1 281 ? -18.056 -6.131 28.822 1.00 72.62 281 ARG A CA 1
ATOM 2292 C C . ARG A 1 281 ? -17.012 -5.573 27.860 1.00 72.62 281 ARG A C 1
ATOM 2294 O O . ARG A 1 281 ? -17.249 -5.487 26.658 1.00 72.62 281 ARG A O 1
ATOM 2301 N N . THR A 1 282 ? -15.871 -5.167 28.404 1.00 66.12 282 THR A N 1
ATOM 2302 C CA . THR A 1 282 ? -14.781 -4.596 27.611 1.00 66.12 282 THR A CA 1
ATOM 2303 C C . THR A 1 282 ? -14.208 -5.643 26.660 1.00 66.12 282 THR A C 1
ATOM 2305 O O . THR A 1 282 ? -13.832 -6.736 27.088 1.00 66.12 282 THR A O 1
ATOM 2308 N N . GLY A 1 283 ? -14.130 -5.306 25.371 1.00 79.44 283 GLY A N 1
ATOM 2309 C CA . GLY A 1 283 ? -13.361 -6.093 24.409 1.00 79.44 283 GLY A CA 1
ATOM 2310 C C . GLY A 1 283 ? -11.880 -6.107 24.793 1.00 79.44 283 GLY A C 1
ATOM 2311 O O . GLY A 1 283 ? -11.373 -5.132 25.353 1.00 79.44 283 GLY A O 1
ATOM 2312 N N . SER A 1 284 ? -11.176 -7.191 24.473 1.00 89.62 284 SER A N 1
ATOM 2313 C CA . SER A 1 284 ? -9.742 -7.349 24.768 1.00 89.62 284 SER A CA 1
ATOM 2314 C C . SER A 1 284 ? -8.875 -6.243 24.144 1.00 89.62 284 SER A C 1
ATOM 2316 O O . SER A 1 284 ? -7.839 -5.867 24.699 1.00 89.62 284 SER A O 1
ATOM 2318 N N . TYR A 1 285 ? -9.347 -5.619 23.058 1.00 93.56 285 TYR A N 1
ATOM 2319 C CA . TYR A 1 285 ? -8.675 -4.480 22.436 1.00 93.56 285 TYR A CA 1
ATOM 2320 C C . TYR A 1 285 ? -8.547 -3.263 23.367 1.00 93.56 285 TYR A C 1
ATOM 2322 O O . TYR A 1 285 ? -7.575 -2.519 23.253 1.00 93.56 285 TYR A O 1
ATOM 2330 N N . LEU A 1 286 ? -9.470 -3.051 24.314 1.00 93.75 286 LEU A N 1
ATOM 2331 C CA . LEU A 1 286 ? -9.368 -1.937 25.266 1.00 93.75 286 LEU A CA 1
ATOM 2332 C C . LEU A 1 286 ? -8.247 -2.154 26.281 1.00 93.75 286 LEU A C 1
ATOM 2334 O O . LEU A 1 286 ? -7.592 -1.196 26.689 1.00 93.75 286 LEU A O 1
ATOM 2338 N N . ASP A 1 287 ? -7.984 -3.400 26.669 1.00 94.38 287 ASP A N 1
ATOM 2339 C CA . ASP A 1 287 ? -6.837 -3.721 27.521 1.00 94.38 287 ASP A CA 1
ATOM 2340 C C . ASP A 1 287 ? -5.526 -3.524 26.755 1.00 94.38 287 ASP A C 1
ATOM 2342 O O . ASP A 1 287 ? -4.537 -3.031 27.310 1.00 94.38 287 ASP A O 1
ATOM 2346 N N . LYS A 1 288 ? -5.536 -3.817 25.448 1.00 95.50 288 LYS A N 1
ATOM 2347 C CA . LYS A 1 288 ? -4.421 -3.509 24.551 1.00 95.50 288 LYS A CA 1
ATOM 2348 C C . LYS A 1 288 ? -4.183 -2.005 24.419 1.00 95.50 288 LYS A C 1
ATOM 2350 O O . LYS A 1 288 ? -3.037 -1.573 24.536 1.00 95.50 288 LYS A O 1
ATOM 2355 N N . LEU A 1 289 ? -5.248 -1.218 24.251 1.00 96.19 289 LEU A N 1
ATOM 2356 C CA . LEU A 1 289 ? -5.208 0.245 24.207 1.00 96.19 289 LEU A CA 1
ATOM 2357 C C . LEU A 1 289 ? -4.599 0.816 25.491 1.00 96.19 289 LEU A C 1
ATOM 2359 O O . LEU A 1 289 ? -3.603 1.534 25.428 1.00 96.19 289 LEU A O 1
ATOM 2363 N N . LYS A 1 290 ? -5.128 0.426 26.657 1.00 96.00 290 LYS A N 1
ATOM 2364 C CA . LYS A 1 290 ? -4.602 0.857 27.963 1.00 96.00 290 LYS A CA 1
ATOM 2365 C C . LYS A 1 290 ? -3.136 0.478 28.139 1.00 96.00 290 LYS A C 1
ATOM 2367 O O . LYS A 1 290 ? -2.350 1.275 28.641 1.00 96.00 290 LYS A O 1
ATOM 2372 N N . SER A 1 291 ? -2.753 -0.723 27.707 1.00 96.88 291 SER A N 1
ATOM 2373 C CA . SER A 1 291 ? -1.362 -1.181 27.770 1.00 96.88 291 SER A CA 1
ATOM 2374 C C . SER A 1 291 ? -0.442 -0.344 26.876 1.00 96.88 291 SER A C 1
ATOM 2376 O O . SER A 1 291 ? 0.660 0.005 27.293 1.00 96.88 291 SER A O 1
ATOM 2378 N N . ALA A 1 292 ? -0.881 -0.001 25.662 1.00 97.00 292 ALA A N 1
ATOM 2379 C CA . ALA A 1 292 ? -0.145 0.873 24.749 1.00 97.00 292 ALA A CA 1
ATOM 2380 C C . ALA A 1 292 ? 0.017 2.287 25.330 1.00 97.00 292 ALA A C 1
ATOM 2382 O O . ALA A 1 292 ? 1.125 2.825 25.361 1.00 97.00 292 ALA A O 1
ATOM 2383 N N . GLN A 1 293 ? -1.065 2.853 25.865 1.00 97.19 293 GLN A N 1
ATOM 2384 C CA . GLN A 1 293 ? -1.063 4.157 26.525 1.00 97.19 293 GLN A CA 1
ATOM 2385 C C . GLN A 1 293 ? -0.133 4.181 27.739 1.00 97.19 293 GLN A C 1
ATOM 2387 O O . GLN A 1 293 ? 0.709 5.068 27.844 1.00 97.19 293 GLN A O 1
ATOM 2392 N N . ALA A 1 294 ? -0.215 3.171 28.609 1.00 97.62 294 ALA A N 1
ATOM 2393 C CA . ALA A 1 294 ? 0.650 3.053 29.777 1.00 97.62 294 ALA A CA 1
ATOM 2394 C C . ALA A 1 294 ? 2.134 3.001 29.386 1.00 97.62 294 ALA A C 1
ATOM 2396 O O . ALA A 1 294 ? 2.943 3.684 30.008 1.00 97.62 294 ALA A O 1
ATOM 2397 N N . LYS A 1 295 ? 2.487 2.260 28.326 1.00 97.44 295 LYS A N 1
ATOM 2398 C CA . LYS A 1 295 ? 3.860 2.217 27.797 1.00 97.44 295 LYS A CA 1
ATOM 2399 C C . LYS A 1 295 ? 4.322 3.573 27.260 1.00 97.44 295 LYS A C 1
ATOM 2401 O O . LYS A 1 295 ? 5.428 3.997 27.578 1.00 97.44 295 LYS A O 1
ATOM 2406 N N . ILE A 1 296 ? 3.481 4.278 26.495 1.00 96.75 296 ILE A N 1
ATOM 2407 C CA . ILE A 1 296 ? 3.799 5.637 26.018 1.00 96.75 296 ILE A CA 1
ATOM 2408 C C . ILE A 1 296 ? 4.026 6.575 27.206 1.00 96.75 296 ILE A C 1
ATOM 2410 O O . ILE A 1 296 ? 5.032 7.281 27.258 1.00 96.75 296 ILE A O 1
ATOM 2414 N N . THR A 1 297 ? 3.122 6.573 28.188 1.00 96.62 297 THR A N 1
ATOM 2415 C CA . THR A 1 297 ? 3.253 7.415 29.380 1.00 96.62 297 THR A CA 1
ATOM 2416 C C . THR A 1 297 ? 4.515 7.071 30.166 1.00 96.62 297 THR A C 1
ATOM 2418 O O . THR A 1 297 ? 5.258 7.975 30.541 1.00 96.62 297 THR A O 1
ATOM 2421 N N . GLN A 1 298 ? 4.795 5.787 30.388 1.00 96.00 298 GLN A N 1
ATOM 2422 C CA . GLN A 1 298 ? 5.980 5.339 31.116 1.00 96.00 298 GLN A CA 1
ATOM 2423 C C . GLN A 1 298 ? 7.274 5.808 30.441 1.00 96.00 298 GLN A C 1
ATOM 2425 O O . GLN A 1 298 ? 8.159 6.315 31.128 1.00 96.00 298 GLN A O 1
ATOM 2430 N N . ASN A 1 299 ? 7.364 5.682 29.117 1.00 93.69 299 ASN A N 1
ATOM 2431 C CA . ASN A 1 299 ? 8.597 5.959 28.384 1.00 93.69 299 ASN A CA 1
ATOM 2432 C C . ASN A 1 299 ? 8.816 7.457 28.125 1.00 93.69 299 ASN A C 1
ATOM 2434 O O . ASN A 1 299 ? 9.955 7.910 28.154 1.00 93.69 299 ASN A O 1
ATOM 2438 N N . TYR A 1 300 ? 7.745 8.232 27.906 1.00 94.12 300 TYR A N 1
ATOM 2439 C CA . TYR A 1 300 ? 7.861 9.592 27.363 1.00 94.12 300 TYR A CA 1
ATOM 2440 C C . TYR A 1 300 ? 7.324 10.709 28.272 1.00 94.12 300 TYR A C 1
ATOM 2442 O O . TYR A 1 300 ? 7.570 11.882 27.984 1.00 94.12 300 TYR A O 1
ATOM 2450 N N . SER A 1 301 ? 6.628 10.411 29.380 1.00 91.19 301 SER A N 1
ATOM 2451 C CA . SER A 1 301 ? 6.055 11.466 30.249 1.00 91.19 301 SER A CA 1
ATOM 2452 C C . SER A 1 301 ? 7.108 12.363 30.910 1.00 91.19 301 SER A C 1
ATOM 2454 O O . SER A 1 301 ? 6.879 13.561 31.109 1.00 91.19 301 SER A O 1
ATOM 2456 N N . SER A 1 302 ? 8.277 11.798 31.214 1.00 87.19 302 SER A N 1
ATOM 2457 C CA . SER A 1 302 ? 9.423 12.496 31.803 1.00 87.19 302 SER A CA 1
ATOM 2458 C C . SER A 1 302 ? 10.367 13.111 30.764 1.00 87.19 302 SER A C 1
ATOM 2460 O O . SER A 1 302 ? 11.308 13.811 31.148 1.00 87.19 302 SER A O 1
ATOM 2462 N N . SER A 1 303 ? 10.122 12.889 29.465 1.00 84.19 303 SER A N 1
ATOM 2463 C CA . SER A 1 303 ? 10.972 13.405 28.390 1.00 84.19 303 SER A CA 1
ATOM 2464 C C . SER A 1 303 ? 10.975 14.938 28.376 1.00 84.19 303 SER A C 1
ATOM 2466 O O . SER A 1 303 ? 9.936 15.604 28.445 1.00 84.19 303 SER A O 1
ATOM 2468 N N . ARG A 1 304 ? 12.172 15.521 28.268 1.00 83.94 304 ARG A N 1
ATOM 2469 C CA . ARG A 1 304 ? 12.365 16.953 28.006 1.00 83.94 304 ARG A CA 1
ATOM 2470 C C . ARG A 1 304 ? 12.396 17.178 26.497 1.00 83.94 304 ARG A C 1
ATOM 2472 O O . ARG A 1 304 ? 13.439 17.503 25.934 1.00 83.94 304 ARG A O 1
ATOM 2479 N N . CYS A 1 305 ? 11.264 16.932 25.836 1.00 86.69 305 CYS A N 1
ATOM 2480 C CA . CYS A 1 305 ? 11.111 17.215 24.407 1.00 86.69 305 CYS A CA 1
ATOM 2481 C C . CYS A 1 305 ? 11.444 18.690 24.118 1.00 86.69 305 CYS A C 1
ATOM 2483 O O . CYS A 1 305 ? 11.476 19.498 25.031 1.00 86.69 305 CYS A O 1
ATOM 2485 N N . SER A 1 306 ? 11.690 19.060 22.862 1.00 92.12 306 SER A N 1
ATOM 2486 C CA . SER A 1 306 ? 11.864 20.470 22.445 1.00 92.12 306 SER A CA 1
ATOM 2487 C C . SER A 1 306 ? 10.721 20.964 21.556 1.00 92.12 306 SER A C 1
ATOM 2489 O O . SER A 1 306 ? 10.819 22.018 20.934 1.00 92.12 306 SER A O 1
ATOM 2491 N N . TRP A 1 307 ? 9.631 20.198 21.495 1.00 94.88 307 TRP A N 1
ATOM 2492 C CA . TRP A 1 307 ? 8.494 20.422 20.609 1.00 94.88 307 TRP A CA 1
ATOM 2493 C C . TRP A 1 307 ? 7.185 20.435 21.386 1.00 94.88 307 TRP A C 1
ATOM 2495 O O . TRP A 1 307 ? 6.862 19.454 22.050 1.00 94.88 307 TRP A O 1
ATOM 2505 N N . GLY A 1 308 ? 6.413 21.510 21.264 1.00 94.62 308 GLY A N 1
ATOM 2506 C CA . GLY A 1 308 ? 5.060 21.608 21.806 1.00 94.62 308 GLY A CA 1
ATOM 2507 C C . GLY A 1 308 ? 4.036 21.770 20.688 1.00 94.62 308 GLY A C 1
ATOM 2508 O O . GLY A 1 308 ? 4.290 22.488 19.720 1.00 94.62 308 GLY A O 1
ATOM 2509 N N . LEU A 1 309 ? 2.880 21.115 20.809 1.00 95.00 309 LEU A N 1
ATOM 2510 C CA . LEU A 1 309 ? 1.736 21.383 19.939 1.00 95.00 309 LEU A CA 1
ATOM 2511 C C . LEU A 1 309 ? 0.934 22.540 20.531 1.00 95.00 309 LEU A C 1
ATOM 2513 O O . LEU A 1 309 ? 0.291 22.382 21.572 1.00 95.00 309 LEU A O 1
ATOM 2517 N N . ARG A 1 310 ? 0.947 23.692 19.860 1.00 93.75 310 ARG A N 1
ATOM 2518 C CA . ARG A 1 310 ? 0.102 24.833 20.220 1.00 93.75 310 ARG A CA 1
ATOM 2519 C C . ARG A 1 310 ? -1.231 24.736 19.484 1.00 93.75 310 ARG A C 1
ATOM 2521 O O . ARG A 1 310 ? -1.265 24.555 18.264 1.00 93.75 310 ARG A O 1
ATOM 2528 N N . LYS A 1 311 ? -2.332 24.869 20.226 1.00 89.12 311 LYS A N 1
ATOM 2529 C CA . LYS A 1 311 ? -3.704 24.913 19.695 1.00 89.12 311 LYS A CA 1
ATOM 2530 C C . LYS A 1 311 ? -4.169 26.381 19.650 1.00 89.12 311 LYS A C 1
ATOM 2532 O O . LYS A 1 311 ? -4.537 26.939 20.678 1.00 89.12 311 LYS A O 1
ATOM 2537 N N . ASP A 1 312 ? -4.176 26.991 18.463 1.00 86.06 312 ASP A N 1
ATOM 2538 C CA . ASP A 1 312 ? -4.629 28.371 18.224 1.00 86.06 312 ASP A CA 1
ATOM 2539 C C . ASP A 1 312 ? -5.980 28.375 17.490 1.00 86.06 312 ASP A C 1
ATOM 2541 O O . ASP A 1 312 ? -6.077 28.430 16.258 1.00 86.06 312 ASP A O 1
ATOM 2545 N N . GLY A 1 313 ? -7.066 28.292 18.261 1.00 84.31 313 GLY A N 1
ATOM 2546 C CA . GLY A 1 313 ? -8.424 28.230 17.722 1.00 84.31 313 GLY A CA 1
ATOM 2547 C C . GLY A 1 313 ? -8.668 26.948 16.920 1.00 84.31 313 GLY A C 1
ATOM 2548 O O . GLY A 1 313 ? -8.702 25.859 17.486 1.00 84.31 313 GLY A O 1
ATOM 2549 N N . PHE A 1 314 ? -8.873 27.078 15.604 1.00 78.81 314 PHE A N 1
ATOM 2550 C CA . PHE A 1 314 ? -9.080 25.939 14.692 1.00 78.81 314 PHE A CA 1
ATOM 2551 C C . PHE A 1 314 ? -7.783 25.387 14.092 1.00 78.81 314 PHE A C 1
ATOM 2553 O O . PHE A 1 314 ? -7.830 24.408 13.348 1.00 78.81 314 PHE A O 1
ATOM 2560 N N . TYR A 1 315 ? -6.647 26.016 14.386 1.00 84.75 315 TYR A N 1
ATOM 2561 C CA . TYR A 1 315 ? -5.353 25.616 13.861 1.00 84.75 315 TYR A CA 1
ATOM 2562 C C . TYR A 1 315 ? -4.508 25.012 14.972 1.00 84.75 315 TYR A C 1
ATOM 2564 O O . TYR A 1 315 ? -4.564 25.422 16.130 1.00 84.75 315 TYR A O 1
ATOM 2572 N N . SER A 1 316 ? -3.711 24.016 14.618 1.00 88.94 316 SER A N 1
ATOM 2573 C CA . SER A 1 316 ? -2.708 23.453 15.509 1.00 88.94 316 SER A CA 1
ATOM 2574 C C . SER A 1 316 ? -1.392 23.406 14.762 1.00 88.94 316 SER A C 1
ATOM 2576 O O . SER A 1 316 ? -1.366 23.067 13.577 1.00 88.94 316 SER A O 1
ATOM 2578 N N . HIS A 1 317 ? -0.315 23.796 15.427 1.00 93.62 317 HIS A N 1
ATOM 2579 C CA . HIS A 1 317 ? 1.010 23.761 14.832 1.00 93.62 317 HIS A CA 1
ATOM 2580 C C . HIS A 1 317 ? 2.056 23.392 15.876 1.00 93.62 317 HIS A C 1
ATOM 2582 O O . HIS A 1 317 ? 1.930 23.703 17.060 1.00 93.62 317 HIS A O 1
ATOM 2588 N N . TRP A 1 318 ? 3.083 22.689 15.414 1.00 95.06 318 TRP A N 1
ATOM 2589 C CA . TRP A 1 318 ? 4.231 22.331 16.230 1.00 95.06 318 TRP A CA 1
ATOM 2590 C C . TRP A 1 318 ? 5.198 23.505 16.291 1.00 95.06 318 TRP A C 1
ATOM 2592 O O . TRP A 1 318 ? 5.628 24.008 15.251 1.00 95.06 318 TRP A O 1
ATOM 2602 N N . GLU A 1 319 ? 5.565 23.915 17.498 1.00 94.25 319 GLU A N 1
ATOM 2603 C CA . GLU A 1 319 ? 6.574 24.943 17.730 1.00 94.25 319 GLU A CA 1
ATOM 2604 C C . GLU A 1 319 ? 7.727 24.396 18.568 1.00 94.25 319 GLU A C 1
ATOM 2606 O O . GLU A 1 319 ? 7.550 23.502 19.403 1.00 94.25 319 GLU A O 1
ATOM 2611 N N . LYS A 1 320 ? 8.928 24.931 18.326 1.00 94.31 320 LYS A N 1
ATOM 2612 C CA . LYS A 1 320 ? 10.067 24.655 19.195 1.00 94.31 320 LYS A CA 1
ATOM 2613 C C . LYS A 1 320 ? 9.886 25.419 20.496 1.00 94.31 320 LYS A C 1
ATOM 2615 O O . LYS A 1 320 ? 9.655 26.625 20.474 1.00 94.31 320 LYS A O 1
ATOM 2620 N N . VAL A 1 321 ? 10.042 24.721 21.606 1.00 92.50 321 VAL A N 1
ATOM 2621 C CA . VAL A 1 321 ? 9.950 25.289 22.950 1.00 92.50 321 VAL A CA 1
ATOM 2622 C C . VAL A 1 321 ? 11.228 24.983 23.719 1.00 92.50 321 VAL A C 1
ATOM 2624 O O . VAL A 1 321 ? 11.936 24.022 23.413 1.00 92.50 321 VAL A O 1
ATOM 2627 N N . ASP A 1 322 ? 11.527 25.817 24.708 1.00 89.81 322 ASP A N 1
ATOM 2628 C CA . ASP A 1 322 ? 12.631 25.576 25.631 1.00 89.81 322 ASP A CA 1
ATOM 2629 C C . ASP A 1 322 ? 12.274 24.393 26.557 1.00 89.81 322 ASP A C 1
ATOM 2631 O O . ASP A 1 322 ? 11.290 24.492 27.300 1.00 89.81 322 ASP A O 1
ATOM 2635 N N . PRO A 1 323 ? 13.031 23.277 26.531 1.00 87.38 323 PRO A N 1
ATOM 2636 C CA . PRO A 1 323 ? 12.762 22.125 27.388 1.00 87.38 323 PRO A CA 1
ATOM 2637 C C . PRO A 1 323 ? 12.852 22.441 28.887 1.00 87.38 323 PRO A C 1
ATOM 2639 O O . PRO A 1 323 ? 12.174 21.791 29.686 1.00 87.38 323 PRO A O 1
ATOM 2642 N N . ASP A 1 324 ? 13.668 23.429 29.271 1.00 87.12 324 ASP A N 1
ATOM 2643 C CA . ASP A 1 324 ? 13.868 23.823 30.670 1.00 87.12 324 ASP A CA 1
ATOM 2644 C C . ASP A 1 324 ? 12.825 24.844 31.148 1.00 87.12 324 ASP A C 1
ATOM 2646 O O . ASP A 1 324 ? 12.606 24.995 32.351 1.00 87.12 324 ASP A O 1
ATOM 2650 N N . ASN A 1 325 ? 12.131 25.500 30.215 1.00 86.38 325 ASN A N 1
ATOM 2651 C CA . ASN A 1 325 ? 11.084 26.480 30.491 1.00 86.38 325 ASN A CA 1
ATOM 2652 C C . ASN A 1 325 ? 9.786 26.122 29.747 1.00 86.38 325 ASN A C 1
ATOM 2654 O O . ASN A 1 325 ? 9.250 26.916 28.968 1.00 86.38 325 ASN A O 1
ATOM 2658 N N . TRP A 1 326 ? 9.299 24.892 29.965 1.00 80.88 326 TRP A N 1
ATOM 2659 C CA . TRP A 1 326 ? 8.142 24.363 29.243 1.00 80.88 326 TRP A CA 1
ATOM 2660 C C . TRP A 1 326 ? 6.890 25.222 29.479 1.00 80.88 326 TRP A C 1
ATOM 2662 O O . TRP A 1 326 ? 6.460 25.385 30.627 1.00 80.88 326 TRP A O 1
ATOM 2672 N N . PRO A 1 327 ? 6.235 25.735 28.425 1.00 76.62 327 PRO A N 1
ATOM 2673 C CA . PRO A 1 327 ? 5.026 26.527 28.585 1.00 76.62 327 PRO A CA 1
ATOM 2674 C C . PRO A 1 327 ? 3.829 25.609 28.882 1.00 76.62 327 PRO A C 1
ATOM 2676 O O . PRO A 1 327 ? 3.075 25.219 27.994 1.00 76.62 327 PRO A O 1
ATOM 2679 N N . HIS A 1 328 ? 3.652 25.260 30.160 1.00 72.38 328 HIS A N 1
ATOM 2680 C CA . HIS A 1 328 ? 2.654 24.294 30.644 1.00 72.38 328 HIS A CA 1
ATOM 2681 C C . HIS A 1 328 ? 1.185 24.623 30.309 1.00 72.38 328 HIS A C 1
ATOM 2683 O O . HIS A 1 328 ? 0.332 23.753 30.433 1.00 72.38 328 HIS A O 1
ATOM 2689 N N . TRP A 1 329 ? 0.866 25.863 29.928 1.00 76.56 329 TRP A N 1
ATOM 2690 C CA . TRP A 1 329 ? -0.512 26.353 29.803 1.00 76.56 329 TRP A CA 1
ATOM 2691 C C . TRP A 1 329 ? -1.003 26.527 28.360 1.00 76.56 329 TRP A C 1
ATOM 2693 O O . TRP A 1 329 ? -2.208 26.652 28.159 1.00 76.56 329 TRP A O 1
ATOM 2703 N N . CYS A 1 330 ? -0.118 26.535 27.358 1.00 83.12 330 CYS A N 1
ATOM 2704 C CA . CYS A 1 330 ? -0.506 26.762 25.957 1.00 83.12 330 CYS A CA 1
ATOM 2705 C C . CYS A 1 330 ? -0.028 25.687 24.972 1.00 83.12 330 CYS A C 1
ATOM 2707 O O . CYS A 1 330 ? -0.469 25.697 23.821 1.00 83.12 330 CYS A O 1
ATOM 2709 N N . CYS A 1 331 ? 0.823 24.756 25.413 1.00 89.62 331 CYS A N 1
ATOM 2710 C CA . CYS A 1 331 ? 1.390 23.726 24.550 1.00 89.62 331 CYS A CA 1
ATOM 2711 C C . CYS A 1 331 ? 1.197 22.331 25.133 1.00 89.62 331 CYS A C 1
ATOM 2713 O O . CYS A 1 331 ? 1.513 22.075 26.295 1.00 89.62 331 CYS A O 1
ATOM 2715 N N . GLN A 1 332 ? 0.753 21.420 24.278 1.00 92.88 332 GLN A N 1
ATOM 2716 C CA . GLN A 1 332 ? 0.631 20.006 24.588 1.00 92.88 332 GLN A CA 1
ATOM 2717 C C . GLN A 1 332 ? 1.921 19.267 24.229 1.00 92.88 332 GLN A C 1
ATOM 2719 O O . GLN A 1 332 ? 2.554 19.555 23.205 1.00 92.88 332 GLN A O 1
ATOM 2724 N N . ARG A 1 333 ? 2.333 18.320 25.073 1.00 93.69 333 ARG A N 1
ATOM 2725 C CA . ARG A 1 333 ? 3.534 17.514 24.827 1.00 93.69 333 ARG A CA 1
ATOM 2726 C C . ARG A 1 333 ? 3.275 16.459 23.744 1.00 93.69 333 ARG A C 1
ATOM 2728 O O . ARG A 1 333 ? 2.155 15.963 23.640 1.00 93.69 333 ARG A O 1
ATOM 2735 N N . PRO A 1 334 ? 4.301 16.037 22.984 1.00 95.62 334 PRO A N 1
ATOM 2736 C CA . PRO A 1 334 ? 4.140 15.034 21.935 1.00 95.62 334 PRO A CA 1
ATOM 2737 C C . PRO A 1 334 ? 3.502 13.728 22.416 1.00 95.62 334 PRO A C 1
ATOM 2739 O O . PRO A 1 334 ? 2.599 13.214 21.762 1.00 95.62 334 PRO A O 1
ATOM 2742 N N . TYR A 1 335 ? 3.906 13.222 23.586 1.00 95.88 335 TYR A N 1
ATOM 2743 C CA . TYR A 1 335 ? 3.322 11.993 24.130 1.00 95.88 335 TYR A CA 1
ATOM 2744 C C . TYR A 1 335 ? 1.843 12.171 24.508 1.00 95.88 335 TYR A C 1
ATOM 2746 O O . TYR A 1 335 ? 1.071 11.233 24.376 1.00 95.88 335 TYR A O 1
ATOM 2754 N N . GLU A 1 336 ? 1.419 13.362 24.939 1.00 95.25 336 GLU A N 1
ATOM 2755 C CA . GLU A 1 336 ? 0.010 13.638 25.239 1.00 95.25 336 GLU A CA 1
ATOM 2756 C C . GLU A 1 336 ? -0.810 13.607 23.950 1.00 95.25 336 GLU A C 1
ATOM 2758 O O . GLU A 1 336 ? -1.874 13.001 23.932 1.00 95.25 336 GLU A O 1
ATOM 2763 N N . VAL A 1 337 ? -0.288 14.186 22.860 1.00 95.56 337 VAL A N 1
ATOM 2764 C CA . VAL A 1 337 ? -0.915 14.108 21.527 1.00 95.56 337 VAL A CA 1
ATOM 2765 C C . VAL A 1 337 ? -1.017 12.654 21.057 1.00 95.56 337 VAL A C 1
ATOM 2767 O O . VAL A 1 337 ? -2.050 12.245 20.545 1.00 95.56 337 VAL A O 1
ATOM 2770 N N . ALA A 1 338 ? 0.014 11.841 21.292 1.00 96.12 338 ALA A N 1
ATOM 2771 C CA . ALA A 1 338 ? -0.025 10.409 21.001 1.00 96.12 338 ALA A CA 1
ATOM 2772 C C . ALA A 1 338 ? -1.128 9.658 21.771 1.00 96.12 338 ALA A C 1
ATOM 2774 O O . ALA A 1 338 ? -1.784 8.782 21.207 1.00 96.12 338 ALA A O 1
ATOM 2775 N N . ILE A 1 339 ? -1.342 9.984 23.050 1.00 96.81 339 ILE A N 1
ATOM 2776 C CA . ILE A 1 339 ? -2.447 9.411 23.830 1.00 96.81 339 ILE A CA 1
ATOM 2777 C C . ILE A 1 339 ? -3.795 9.869 23.259 1.00 96.81 339 ILE A C 1
ATOM 2779 O O . ILE A 1 339 ? -4.683 9.032 23.106 1.00 96.81 339 ILE A O 1
ATOM 2783 N N . GLU A 1 340 ? -3.939 11.151 22.898 1.00 95.38 340 GLU A N 1
ATOM 2784 C CA . GLU A 1 340 ? -5.149 11.672 22.241 1.00 95.38 340 GLU A CA 1
ATOM 2785 C C . GLU A 1 340 ? -5.449 10.940 20.925 1.00 95.38 340 GLU A C 1
ATOM 2787 O O . GLU A 1 340 ? -6.590 10.539 20.709 1.00 95.38 340 GLU A O 1
ATOM 2792 N N . ASP A 1 341 ? -4.442 10.708 20.079 1.00 94.06 341 ASP A N 1
ATOM 2793 C CA . ASP A 1 341 ? -4.590 9.973 18.815 1.00 94.06 341 ASP A CA 1
ATOM 2794 C C . ASP A 1 341 ? -5.125 8.547 19.045 1.00 94.06 341 ASP A C 1
ATOM 2796 O O . ASP A 1 341 ? -6.036 8.094 18.347 1.00 94.06 341 ASP A O 1
ATOM 2800 N N . LEU A 1 342 ? -4.593 7.842 20.051 1.00 94.81 342 LEU A N 1
ATOM 2801 C CA . LEU A 1 342 ? -5.068 6.509 20.432 1.00 94.81 342 LEU A CA 1
ATOM 2802 C C . LEU A 1 342 ? -6.506 6.544 20.988 1.00 94.81 342 LEU A C 1
ATOM 2804 O O . LEU A 1 342 ? -7.324 5.682 20.657 1.00 94.81 342 LEU A O 1
ATOM 2808 N N . GLU A 1 343 ? -6.840 7.545 21.806 1.00 94.19 343 GLU A N 1
ATOM 2809 C CA . GLU A 1 343 ? -8.196 7.735 22.342 1.00 94.19 343 GLU A CA 1
ATOM 2810 C C . GLU A 1 343 ? -9.216 8.045 21.239 1.00 94.19 343 GLU A C 1
ATOM 2812 O O . GLU A 1 343 ? -10.321 7.507 21.257 1.00 94.19 343 GLU A O 1
ATOM 2817 N N . LEU A 1 344 ? -8.852 8.859 20.245 1.00 91.62 344 LEU A N 1
ATOM 2818 C CA . LEU A 1 344 ? -9.721 9.177 19.110 1.00 91.62 344 LEU A CA 1
ATOM 2819 C C . LEU A 1 344 ? -10.022 7.945 18.245 1.00 91.62 344 LEU A C 1
ATOM 2821 O O . LEU A 1 344 ? -11.146 7.797 17.766 1.00 91.62 344 LEU A O 1
ATOM 2825 N N . GLY A 1 345 ? -9.041 7.060 18.049 1.00 90.88 345 GLY A N 1
ATOM 2826 C CA . GLY A 1 345 ? -9.195 5.882 17.192 1.00 90.88 345 GLY A CA 1
ATOM 2827 C C . GLY A 1 345 ? -9.977 4.728 17.829 1.00 90.88 345 GLY A C 1
ATOM 2828 O O . GLY A 1 345 ? -10.773 4.071 17.144 1.00 90.88 345 GLY A O 1
ATOM 2829 N N . TRP A 1 346 ? -9.742 4.464 19.121 1.00 93.38 346 TRP A N 1
ATOM 2830 C CA . TRP A 1 346 ? -10.233 3.249 19.797 1.00 93.38 346 TRP A CA 1
ATOM 2831 C C . TRP A 1 346 ? -10.779 3.479 21.213 1.00 93.38 346 TRP A C 1
ATOM 2833 O O . TRP A 1 346 ? -11.424 2.583 21.761 1.00 93.38 346 TRP A O 1
ATOM 2843 N N . GLY A 1 347 ? -10.529 4.644 21.811 1.00 91.88 347 GLY A N 1
ATOM 2844 C CA . GLY A 1 347 ? -10.892 4.964 23.188 1.00 91.88 347 GLY A CA 1
ATOM 2845 C C . GLY A 1 347 ? -12.030 5.980 23.314 1.00 91.88 347 GLY A C 1
ATOM 2846 O O . GLY A 1 347 ? -12.894 6.111 22.446 1.00 91.88 347 GLY A O 1
ATOM 2847 N N . ARG A 1 348 ? -12.047 6.687 24.443 1.00 89.44 348 ARG A N 1
ATOM 2848 C CA . ARG A 1 348 ? -13.032 7.685 24.868 1.00 89.44 348 ARG A CA 1
ATOM 2849 C C . ARG A 1 348 ? -12.760 9.055 24.248 1.00 89.44 348 ARG A C 1
ATOM 2851 O O . ARG A 1 348 ? -12.282 9.990 24.897 1.00 89.44 348 ARG A O 1
ATOM 2858 N N . ALA A 1 349 ? -13.128 9.173 22.975 1.00 85.75 349 ALA A N 1
ATOM 2859 C CA . ALA A 1 349 ? -13.012 10.398 22.187 1.00 85.75 349 ALA A CA 1
ATOM 2860 C C . ALA A 1 349 ? -13.708 11.628 22.813 1.00 85.75 349 ALA A C 1
ATOM 2862 O O . ALA A 1 349 ? -13.317 12.760 22.525 1.00 85.75 349 ALA A O 1
ATOM 2863 N N . GLU A 1 350 ? -14.692 11.453 23.704 1.00 85.69 350 GLU A N 1
ATOM 2864 C CA . GLU A 1 350 ? -15.377 12.561 24.384 1.00 85.69 350 GLU A CA 1
ATOM 2865 C C . GLU A 1 350 ? -14.460 13.426 25.250 1.00 85.69 350 GLU A C 1
ATOM 2867 O O . GLU A 1 350 ? -14.766 14.594 25.484 1.00 85.69 350 GLU A O 1
ATOM 2872 N N . ASN A 1 351 ? -13.327 12.875 25.687 1.00 85.38 351 ASN A N 1
ATOM 2873 C CA . ASN A 1 351 ? -12.337 13.612 26.466 1.00 85.38 351 ASN A CA 1
ATOM 2874 C C . ASN A 1 351 ? -11.464 14.524 25.590 1.00 85.38 351 ASN A C 1
ATOM 2876 O O . ASN A 1 351 ? -10.791 15.408 26.115 1.00 85.38 351 ASN A O 1
ATOM 2880 N N . ILE A 1 352 ? -11.455 14.296 24.272 1.00 89.12 352 ILE A N 1
ATOM 2881 C CA . ILE A 1 352 ? -10.531 14.929 23.322 1.00 89.12 352 ILE A CA 1
ATOM 2882 C C . ILE A 1 352 ? -11.268 15.861 22.354 1.00 89.12 352 ILE A C 1
ATOM 2884 O O . ILE A 1 352 ? -10.786 16.940 22.000 1.00 89.12 352 ILE A O 1
ATOM 2888 N N . LEU A 1 353 ? -12.447 15.446 21.891 1.00 88.31 353 LEU A N 1
ATOM 2889 C CA . LEU A 1 353 ? -13.209 16.168 20.882 1.00 88.31 353 LEU A CA 1
ATOM 2890 C C . LEU A 1 353 ? -13.771 17.487 21.417 1.00 88.31 353 LEU A C 1
ATOM 2892 O O . LEU A 1 353 ? -14.229 17.599 22.551 1.00 88.31 353 LEU A O 1
ATOM 2896 N N . SER A 1 354 ? -13.836 18.492 20.540 1.00 89.06 354 SER A N 1
ATOM 2897 C CA . SER A 1 354 ? -14.579 19.714 20.847 1.00 89.06 354 SER A CA 1
ATOM 2898 C C . SER A 1 354 ? -16.066 19.404 21.026 1.00 89.06 354 SER A C 1
ATOM 2900 O O . SER A 1 354 ? -16.604 18.524 20.353 1.00 89.06 354 SER A O 1
ATOM 2902 N N . SER A 1 355 ? -16.770 20.181 21.856 1.00 88.75 355 SER A N 1
ATOM 2903 C CA . SER A 1 355 ? -18.198 19.958 22.142 1.00 88.75 355 SER A CA 1
ATOM 2904 C C . SER A 1 355 ? -19.057 19.857 20.876 1.00 88.75 355 SER A C 1
ATOM 2906 O O . SER A 1 355 ? -19.993 19.069 20.824 1.00 88.75 355 SER A O 1
ATOM 2908 N N . ARG A 1 356 ? -18.709 20.608 19.820 1.00 90.19 356 ARG A N 1
ATOM 2909 C CA . ARG A 1 356 ? -19.391 20.535 18.520 1.00 90.19 356 ARG A CA 1
ATOM 2910 C C . ARG A 1 356 ? -19.167 19.197 17.810 1.00 90.19 356 ARG A C 1
ATOM 2912 O O . ARG A 1 356 ? -20.124 18.655 17.270 1.00 90.19 356 ARG A O 1
ATOM 2919 N N . LYS A 1 357 ? -17.927 18.696 17.764 1.00 90.38 357 LYS A N 1
ATOM 2920 C CA . LYS A 1 357 ? -17.615 17.402 17.132 1.00 90.38 357 LYS A CA 1
ATOM 2921 C C . LYS A 1 357 ? -18.215 16.250 17.933 1.00 90.38 357 LYS A C 1
ATOM 2923 O O . LYS A 1 357 ? -18.849 15.383 17.348 1.00 90.38 357 LYS A O 1
ATOM 2928 N N . LEU A 1 358 ? -18.099 16.307 19.259 1.00 90.00 358 LEU A N 1
ATOM 2929 C CA . LEU A 1 358 ? -18.707 15.330 20.156 1.00 90.00 358 LEU A CA 1
ATOM 2930 C C . LEU A 1 358 ? -20.227 15.250 19.959 1.00 90.00 358 LEU A C 1
ATOM 2932 O O . LEU A 1 358 ? -20.784 14.159 19.879 1.00 90.00 358 LEU A O 1
ATOM 2936 N N . GLU A 1 359 ? -20.899 16.396 19.811 1.00 90.31 359 GLU A N 1
ATOM 2937 C CA . GLU A 1 359 ? -22.334 16.421 19.524 1.00 90.31 359 GLU A CA 1
ATOM 2938 C C . GLU A 1 359 ? -22.672 15.810 18.158 1.00 90.31 359 GLU A C 1
ATOM 2940 O O . GLU A 1 359 ? -23.651 15.078 18.031 1.00 90.31 359 GLU A O 1
ATOM 2945 N N . GLN A 1 360 ? -21.854 16.066 17.133 1.00 90.94 360 GLN A N 1
ATOM 2946 C CA . GLN A 1 360 ? -22.035 15.462 15.810 1.00 90.94 360 GLN A CA 1
ATOM 2947 C C . GLN A 1 360 ? -21.883 13.938 15.852 1.00 90.94 360 GLN A C 1
ATOM 2949 O O . GLN A 1 360 ? -22.724 13.235 15.291 1.00 90.94 360 GLN A O 1
ATOM 2954 N N . GLU A 1 361 ? -20.862 13.430 16.543 1.00 89.62 361 GLU A N 1
ATOM 2955 C CA . GLU A 1 361 ? -20.670 11.990 16.729 1.00 89.62 361 GLU A CA 1
ATOM 2956 C C . GLU A 1 361 ? -21.817 11.369 17.523 1.00 89.62 361 GLU A C 1
ATOM 2958 O O . GLU A 1 361 ? -22.335 10.328 17.125 1.00 89.62 361 GLU A O 1
ATOM 2963 N N . ARG A 1 362 ? -22.291 12.041 18.580 1.00 89.75 362 ARG A N 1
ATOM 2964 C CA . ARG A 1 362 ? -23.448 11.595 19.368 1.00 89.75 362 ARG A CA 1
ATOM 2965 C C . ARG A 1 362 ? -24.706 11.481 18.509 1.00 89.75 362 ARG A C 1
ATOM 2967 O O . ARG A 1 362 ? -25.406 10.473 18.567 1.00 89.75 362 ARG A O 1
ATOM 2974 N N . LEU A 1 363 ? -24.989 12.491 17.687 1.00 90.69 363 LEU A N 1
ATOM 2975 C CA . LEU A 1 363 ? -26.129 12.479 16.765 1.00 90.69 363 LEU A CA 1
ATOM 2976 C C . LEU A 1 363 ? -25.992 11.408 15.675 1.00 90.69 363 LEU A C 1
ATOM 2978 O O . LEU A 1 363 ? -27.010 10.883 15.217 1.00 90.69 363 LEU A O 1
ATOM 2982 N N . SER A 1 364 ? -24.766 11.101 15.239 1.00 90.81 364 SER A N 1
ATOM 2983 C CA . SER A 1 364 ? -24.511 9.978 14.332 1.00 90.81 364 SER A CA 1
ATOM 2984 C C . SER A 1 364 ? -24.821 8.666 15.042 1.00 90.81 364 SER A C 1
ATOM 2986 O O . SER A 1 364 ? -25.733 7.958 14.634 1.00 90.81 364 SER A O 1
ATOM 2988 N N . PHE A 1 365 ? -24.189 8.414 16.186 1.00 92.12 365 PHE A N 1
ATOM 2989 C CA . PHE A 1 365 ? -24.365 7.192 16.965 1.00 92.12 365 PHE A CA 1
ATOM 2990 C C . PHE A 1 365 ? -25.831 6.886 17.285 1.00 92.12 365 PHE A C 1
ATOM 2992 O O . PHE A 1 365 ? -26.296 5.773 17.061 1.00 92.12 365 PHE A O 1
ATOM 2999 N N . VAL A 1 366 ? -26.597 7.879 17.747 1.00 91.56 366 VAL A N 1
ATOM 3000 C CA . VAL A 1 366 ? -28.024 7.701 18.062 1.00 91.56 366 VAL A CA 1
ATOM 3001 C C . VAL A 1 366 ? -28.827 7.290 16.835 1.00 91.56 366 VAL A C 1
ATOM 3003 O O . VAL A 1 366 ? -29.653 6.381 16.917 1.00 91.56 366 VAL A O 1
ATOM 3006 N N . ARG A 1 367 ? -28.565 7.927 15.692 1.00 90.75 367 ARG A N 1
ATOM 3007 C CA . ARG A 1 367 ? -29.239 7.624 14.427 1.00 90.75 367 ARG A CA 1
ATOM 3008 C C . ARG A 1 367 ? -28.937 6.207 13.954 1.00 90.75 367 ARG A C 1
ATOM 3010 O O . ARG A 1 367 ? -29.839 5.524 13.485 1.00 90.75 367 ARG A O 1
ATOM 3017 N N . GLU A 1 368 ? -27.686 5.792 14.086 1.00 93.44 368 GLU A N 1
ATOM 3018 C CA . GLU A 1 368 ? -27.194 4.494 13.625 1.00 93.44 368 GLU A CA 1
ATOM 3019 C C . GLU A 1 368 ? -27.620 3.359 14.555 1.00 93.44 368 GLU A C 1
ATOM 3021 O O . GLU A 1 368 ? -27.956 2.275 14.085 1.00 93.44 368 GLU A O 1
ATOM 3026 N N . SER A 1 369 ? -27.698 3.628 15.863 1.00 94.38 369 SER A N 1
ATOM 3027 C CA . SER A 1 369 ? -28.037 2.628 16.878 1.00 94.38 369 SER A CA 1
ATOM 3028 C C . SER A 1 369 ? -29.344 1.901 16.586 1.00 94.38 369 SER A C 1
ATOM 3030 O O . SER A 1 369 ? -29.404 0.690 16.760 1.00 94.38 369 SER A O 1
ATOM 3032 N N . LYS A 1 370 ? -30.369 2.603 16.084 1.00 93.88 370 LYS A N 1
ATOM 3033 C CA . LYS A 1 370 ? -31.640 1.965 15.733 1.00 93.88 370 LYS A CA 1
ATOM 3034 C C . LYS A 1 370 ? -31.457 0.934 14.623 1.00 93.88 370 LYS A C 1
ATOM 3036 O O . LYS A 1 370 ? -31.961 -0.175 14.744 1.00 93.88 370 LYS A O 1
ATOM 3041 N N . THR A 1 371 ? -30.730 1.286 13.566 1.00 94.31 371 THR A N 1
ATOM 3042 C CA . THR A 1 371 ? -30.480 0.379 12.442 1.00 94.31 371 THR A CA 1
ATOM 3043 C C . THR A 1 371 ? -29.742 -0.873 12.915 1.00 94.31 371 THR A C 1
ATOM 3045 O O . THR A 1 371 ? -30.206 -1.986 12.686 1.00 94.31 371 THR A O 1
ATOM 3048 N N . PHE A 1 372 ? -28.656 -0.701 13.675 1.00 94.31 372 PHE A N 1
ATOM 3049 C CA . PHE A 1 372 ? -27.883 -1.827 14.208 1.00 94.31 372 PHE A CA 1
ATOM 3050 C C . PHE A 1 372 ? -28.663 -2.657 15.243 1.00 94.31 372 PHE A C 1
ATOM 3052 O O . PHE A 1 372 ? -28.435 -3.864 15.356 1.00 94.31 372 PHE A O 1
ATOM 3059 N N . TYR A 1 373 ? -29.586 -2.044 15.989 1.00 94.38 373 TYR A N 1
ATOM 3060 C CA . TYR A 1 373 ? -30.492 -2.743 16.901 1.00 94.38 373 TYR A CA 1
ATOM 3061 C C . TYR A 1 373 ? -31.515 -3.592 16.139 1.00 94.38 373 TYR A C 1
ATOM 3063 O O . TYR A 1 373 ? -31.643 -4.785 16.412 1.00 94.38 373 TYR A O 1
ATOM 3071 N N . ASP A 1 374 ? -32.190 -3.010 15.142 1.00 93.25 374 ASP A N 1
ATOM 3072 C CA . ASP A 1 374 ? -33.202 -3.694 14.326 1.00 93.25 374 ASP A CA 1
ATOM 3073 C C . ASP A 1 374 ? -32.591 -4.900 13.573 1.00 93.25 374 ASP A C 1
ATOM 3075 O O . ASP A 1 374 ? -33.228 -5.943 13.405 1.00 93.25 374 ASP A O 1
ATOM 3079 N N . GLU A 1 375 ? -31.320 -4.799 13.177 1.00 92.81 375 GLU A N 1
ATOM 3080 C CA . GLU A 1 375 ? -30.553 -5.873 12.531 1.00 92.81 375 GLU A CA 1
ATOM 3081 C C . GLU A 1 375 ? -29.985 -6.908 13.530 1.00 92.81 375 GLU A C 1
ATOM 3083 O O . GLU A 1 375 ? -29.658 -8.053 13.179 1.00 92.81 375 GLU A O 1
ATOM 3088 N N . GLY A 1 376 ? -29.957 -6.553 14.816 1.00 92.38 376 GLY A N 1
ATOM 3089 C CA . GLY A 1 376 ? -29.524 -7.403 15.922 1.00 92.38 376 GLY A CA 1
ATOM 3090 C C . GLY A 1 376 ? -28.009 -7.477 16.113 1.00 92.38 376 GLY A C 1
ATOM 3091 O O . GLY A 1 376 ? -27.525 -8.476 16.643 1.00 92.38 376 GLY A O 1
ATOM 3092 N N . PHE A 1 377 ? -27.265 -6.459 15.673 1.00 92.38 377 PHE A N 1
ATOM 3093 C CA . PHE A 1 377 ? -25.848 -6.285 16.014 1.00 92.38 377 PHE A CA 1
ATOM 3094 C C . PHE A 1 377 ? -25.654 -5.782 17.445 1.00 92.38 377 PHE A C 1
ATOM 3096 O O . PHE A 1 377 ? -24.645 -6.087 18.079 1.00 92.38 377 PHE A O 1
ATOM 3103 N N . ILE A 1 378 ? -26.611 -5.006 17.955 1.00 93.81 378 ILE A N 1
ATOM 3104 C CA . ILE A 1 378 ? -26.581 -4.480 19.319 1.00 93.81 378 ILE A CA 1
ATOM 3105 C C . ILE A 1 378 ? -27.884 -4.751 20.063 1.00 93.81 378 ILE A C 1
ATOM 3107 O O . ILE A 1 378 ? -28.928 -5.005 19.465 1.00 93.81 378 ILE A O 1
ATOM 3111 N N . GLY A 1 379 ? -27.805 -4.652 21.383 1.00 92.62 379 GLY A N 1
ATOM 3112 C CA . GLY A 1 379 ? -28.931 -4.575 22.297 1.00 92.62 379 GLY A CA 1
ATOM 3113 C C . GLY A 1 379 ? -28.876 -3.256 23.058 1.00 92.62 379 GLY A C 1
ATOM 3114 O O . GLY A 1 379 ? -27.799 -2.698 23.268 1.00 92.62 379 GLY A O 1
ATOM 3115 N N . TYR A 1 380 ? -30.037 -2.757 23.469 1.00 93.44 380 TYR A N 1
ATOM 3116 C CA . TYR A 1 380 ? -30.109 -1.632 24.392 1.00 93.44 380 TYR A CA 1
ATOM 3117 C C . TYR A 1 380 ? -29.972 -2.124 25.834 1.00 93.44 380 TYR A C 1
ATOM 3119 O O . TYR A 1 380 ? -30.562 -3.145 26.195 1.00 93.44 380 TYR A O 1
ATOM 3127 N N . THR A 1 381 ? -29.189 -1.416 26.650 1.00 92.00 381 THR A N 1
ATOM 3128 C CA . THR A 1 381 ? -29.031 -1.751 28.074 1.00 92.00 381 THR A CA 1
ATOM 3129 C C . THR A 1 381 ? -30.308 -1.431 28.860 1.00 92.00 381 THR A C 1
ATOM 3131 O O . THR A 1 381 ? -31.148 -0.666 28.379 1.00 92.00 381 THR A O 1
ATOM 3134 N N . PRO A 1 382 ? -30.490 -1.968 30.081 1.00 90.12 382 PRO A N 1
ATOM 3135 C CA . PRO A 1 382 ? -31.656 -1.653 30.913 1.00 90.12 382 PRO A CA 1
ATOM 3136 C C . PRO A 1 382 ? -31.825 -0.158 31.228 1.00 90.12 382 PRO A C 1
ATOM 3138 O O . PRO A 1 382 ? -32.939 0.303 31.467 1.00 90.12 382 PRO A O 1
ATOM 3141 N N . GLU A 1 383 ? -30.731 0.605 31.231 1.00 88.50 383 GLU A N 1
ATOM 3142 C CA . GLU A 1 383 ? -30.713 2.047 31.492 1.00 88.50 383 GLU A CA 1
ATOM 3143 C C . GLU A 1 383 ? -31.002 2.887 30.237 1.00 88.50 383 GLU A C 1
ATOM 3145 O O . GLU A 1 383 ? -31.157 4.108 30.329 1.00 88.50 383 GLU A O 1
ATOM 3150 N N . ALA A 1 384 ? -31.064 2.258 29.061 1.00 90.56 384 ALA A N 1
ATOM 3151 C CA . ALA A 1 384 ? -31.325 2.936 27.805 1.00 90.56 384 ALA A CA 1
ATOM 3152 C C . ALA A 1 384 ? -32.754 3.485 27.765 1.00 90.56 384 ALA A C 1
ATOM 3154 O O . ALA A 1 384 ? -33.738 2.753 27.867 1.00 90.56 384 ALA A O 1
ATOM 3155 N N . GLN A 1 385 ? -32.879 4.793 27.549 1.00 91.50 385 GLN A N 1
ATOM 3156 C CA . GLN A 1 385 ? -34.175 5.409 27.299 1.00 91.50 385 GLN A CA 1
ATOM 3157 C C . GLN A 1 385 ? -34.467 5.375 25.802 1.00 91.50 385 GLN A C 1
ATOM 3159 O O . GLN A 1 385 ? -33.846 6.097 25.018 1.00 91.50 385 GLN A O 1
ATOM 3164 N N . VAL A 1 386 ? -35.426 4.538 25.423 1.00 91.56 386 VAL A N 1
ATOM 3165 C CA . VAL A 1 386 ? -35.819 4.302 24.034 1.00 91.56 386 VAL A CA 1
ATOM 3166 C C . VAL A 1 386 ? -37.239 4.830 23.821 1.00 91.56 386 VAL A C 1
ATOM 3168 O O . VAL A 1 386 ? -38.122 4.606 24.648 1.00 91.56 386 VAL A O 1
ATOM 3171 N N . SER A 1 387 ? -37.458 5.562 22.736 1.00 91.19 387 SER A N 1
ATOM 3172 C CA . SER A 1 387 ? -38.771 6.036 22.307 1.00 91.19 387 SER A CA 1
ATOM 3173 C C . SER A 1 387 ? -39.668 4.891 21.836 1.00 91.19 387 SER A C 1
ATOM 3175 O O . SER A 1 387 ? -39.209 3.786 21.555 1.00 91.19 387 SER A O 1
ATOM 3177 N N . GLU A 1 388 ? -40.964 5.170 21.685 1.00 90.00 388 GLU A N 1
ATOM 3178 C CA . GLU A 1 388 ? -41.944 4.188 21.194 1.00 90.00 388 GLU A CA 1
ATOM 3179 C C . GLU A 1 388 ? -41.602 3.631 19.799 1.00 90.00 388 GLU A C 1
ATOM 3181 O O . GLU A 1 388 ? -41.923 2.483 19.501 1.00 90.00 388 GLU A O 1
ATOM 3186 N N . ASP A 1 389 ? -40.910 4.405 18.952 1.00 87.88 389 ASP A N 1
ATOM 3187 C CA . ASP A 1 389 ? -40.429 3.967 17.632 1.00 87.88 389 ASP A CA 1
ATOM 3188 C C . ASP A 1 389 ? -39.061 3.251 17.673 1.00 87.88 389 ASP A C 1
ATOM 3190 O O . ASP A 1 389 ? -38.478 2.943 16.626 1.00 87.88 389 ASP A O 1
ATOM 3194 N N . GLY A 1 390 ? -38.544 2.960 18.869 1.00 86.69 390 GLY A N 1
ATOM 3195 C CA . GLY A 1 390 ? -37.323 2.183 19.065 1.00 86.69 390 GLY A CA 1
ATOM 3196 C C . GLY A 1 390 ? -36.030 2.981 18.884 1.00 86.69 390 GLY A C 1
ATOM 3197 O O . GLY A 1 390 ? -35.024 2.397 18.493 1.00 86.69 390 GLY A O 1
ATOM 3198 N N . ARG A 1 391 ? -36.037 4.307 19.088 1.00 89.25 391 ARG A N 1
ATOM 3199 C CA . ARG A 1 391 ? -34.839 5.163 18.982 1.00 89.25 391 ARG A CA 1
ATOM 3200 C C . ARG A 1 391 ? -34.344 5.590 20.355 1.00 89.25 391 ARG A C 1
ATOM 3202 O O . ARG A 1 391 ? -35.138 5.885 21.237 1.00 89.25 391 ARG A O 1
ATOM 3209 N N . LEU A 1 392 ? -33.032 5.715 20.528 1.00 91.50 392 LEU A N 1
ATOM 3210 C CA . LEU A 1 392 ? -32.487 6.310 21.749 1.00 91.50 392 LEU A CA 1
ATOM 3211 C C . LEU A 1 392 ? -32.887 7.788 21.863 1.00 91.50 392 LEU A C 1
ATOM 3213 O O . LEU A 1 392 ? -32.675 8.571 20.932 1.00 91.50 392 LEU A O 1
ATOM 3217 N N . TYR A 1 393 ? -33.410 8.189 23.023 1.00 87.25 393 TYR A N 1
ATOM 3218 C CA . TYR A 1 393 ? -33.605 9.602 23.340 1.00 87.25 393 TYR A CA 1
ATOM 3219 C C . TYR A 1 393 ? -32.260 10.318 23.443 1.00 87.25 393 TYR A C 1
ATOM 3221 O O . TYR A 1 393 ? -31.282 9.754 23.925 1.00 87.25 393 TYR A O 1
ATOM 3229 N N . LEU A 1 394 ? -32.205 11.588 23.035 1.00 81.00 394 LEU A N 1
ATOM 3230 C CA . LEU A 1 394 ? -31.030 12.446 23.215 1.00 81.00 394 LEU A CA 1
ATOM 3231 C C . LEU A 1 394 ? -30.895 12.844 24.695 1.00 81.00 394 LEU A C 1
ATOM 3233 O O . LEU A 1 394 ? -31.273 13.946 25.085 1.00 81.00 394 LEU A O 1
ATOM 3237 N N . TYR A 1 395 ? -30.385 11.938 25.526 1.00 71.50 395 TYR A N 1
ATOM 3238 C CA . TYR A 1 395 ? -30.074 12.187 26.932 1.00 71.50 395 TYR A CA 1
ATOM 3239 C C . TYR A 1 395 ? -28.587 12.573 27.101 1.00 71.50 395 TYR A C 1
ATOM 3241 O O . TYR A 1 395 ? -27.807 12.532 26.143 1.00 71.50 395 TYR A O 1
ATOM 3249 N N . PRO A 1 396 ? -28.148 13.027 28.289 1.00 65.25 396 PRO A N 1
ATOM 3250 C CA . PRO A 1 396 ? -26.775 13.494 28.483 1.00 65.25 396 PRO A CA 1
ATOM 3251 C C . PRO A 1 396 ? -25.703 12.412 28.256 1.00 65.25 396 PRO A C 1
ATOM 3253 O O . PRO A 1 396 ? -24.563 12.762 27.970 1.00 65.25 396 PRO A O 1
ATOM 3256 N N . GLN A 1 397 ? -26.044 11.117 28.351 1.00 75.00 397 GLN A N 1
ATOM 3257 C CA . GLN A 1 397 ? -25.116 9.998 28.141 1.00 75.00 397 GLN A CA 1
ATOM 3258 C C . GLN A 1 397 ? -25.782 8.845 27.371 1.00 75.00 397 GLN A C 1
ATOM 3260 O O . GLN A 1 397 ? -26.388 7.968 27.970 1.00 75.00 397 GLN A O 1
ATOM 3265 N N . ASN A 1 398 ? -25.651 8.838 26.041 1.00 78.56 398 ASN A N 1
ATOM 3266 C CA . ASN A 1 398 ? -26.235 7.797 25.172 1.00 78.56 398 ASN A CA 1
ATOM 3267 C C . ASN A 1 398 ? -25.267 6.646 24.874 1.00 78.56 398 ASN A C 1
ATOM 3269 O O . ASN A 1 398 ? -25.664 5.554 24.488 1.00 78.56 398 ASN A O 1
ATOM 3273 N N . TRP A 1 399 ? -23.983 6.924 25.031 1.00 81.81 399 TRP A N 1
ATOM 3274 C CA . TRP A 1 399 ? -22.869 6.042 24.744 1.00 81.81 399 TRP A CA 1
ATOM 3275 C C . TRP A 1 399 ? -22.916 4.677 25.458 1.00 81.81 399 TRP A C 1
ATOM 3277 O O . TRP A 1 399 ? -22.766 3.667 24.774 1.00 81.81 399 TRP A O 1
ATOM 3287 N N . PRO A 1 400 ? -23.190 4.592 26.778 1.00 86.75 400 PRO A N 1
ATOM 3288 C CA . PRO A 1 400 ? -23.284 3.307 27.474 1.00 86.75 400 PRO A CA 1
ATOM 3289 C C . PRO A 1 400 ? -24.631 2.591 27.271 1.00 86.75 400 PRO A C 1
ATOM 3291 O O . PRO A 1 400 ? -24.829 1.522 27.830 1.00 86.75 400 PRO A O 1
ATOM 3294 N N . CYS A 1 401 ? -25.571 3.157 26.503 1.00 90.38 401 CYS A N 1
ATOM 3295 C CA . CYS A 1 401 ? -26.913 2.587 26.333 1.00 90.38 401 CYS A CA 1
ATOM 3296 C C . CYS A 1 401 ? -26.973 1.434 25.321 1.00 90.38 401 CYS A C 1
ATOM 3298 O O . CYS A 1 401 ? -28.047 0.876 25.109 1.00 90.38 401 CYS A O 1
ATOM 3300 N N . CYS A 1 402 ? -25.859 1.105 24.664 1.00 91.31 402 CYS A N 1
ATOM 3301 C CA . CYS A 1 402 ? -25.772 0.022 23.689 1.00 91.31 402 CYS A CA 1
ATOM 3302 C C . CYS A 1 402 ? -24.741 -1.012 24.138 1.00 91.31 402 CYS A C 1
ATOM 3304 O O . CYS A 1 402 ? -23.643 -0.658 24.562 1.00 91.31 402 CYS A O 1
ATOM 3306 N N . GLU A 1 403 ? -25.058 -2.286 23.946 1.00 91.56 403 GLU A N 1
ATOM 3307 C CA . GLU A 1 403 ? -24.124 -3.397 24.099 1.00 91.56 403 GLU A CA 1
ATOM 3308 C C . GLU A 1 403 ? -24.043 -4.186 22.798 1.00 91.56 403 GLU A C 1
ATOM 3310 O O . GLU A 1 403 ? -25.049 -4.419 22.126 1.00 91.56 403 GLU A O 1
ATOM 3315 N N . TRP A 1 404 ? -22.831 -4.602 22.433 1.00 91.38 404 TRP A N 1
ATOM 3316 C CA . TRP A 1 404 ? -22.634 -5.455 21.270 1.00 91.38 404 TRP A CA 1
ATOM 3317 C C . TRP A 1 404 ? -23.215 -6.843 21.534 1.00 91.38 404 TRP A C 1
ATOM 3319 O O . TRP A 1 404 ? -22.846 -7.506 22.506 1.00 91.38 404 TRP A O 1
ATOM 3329 N N . VAL A 1 405 ? -24.107 -7.295 20.655 1.00 89.44 405 VAL A N 1
ATOM 3330 C CA . VAL A 1 405 ? -24.719 -8.619 20.743 1.00 89.44 405 VAL A CA 1
ATOM 3331 C C . VAL A 1 405 ? -24.000 -9.527 19.766 1.00 89.44 405 VAL A C 1
ATOM 3333 O O . VAL A 1 405 ? -24.017 -9.315 18.556 1.00 89.44 405 VAL A O 1
ATOM 3336 N N . ASP A 1 406 ? -23.407 -10.600 20.280 1.00 77.62 406 ASP A N 1
ATOM 3337 C CA . ASP A 1 406 ? -22.632 -11.537 19.466 1.00 77.62 406 ASP A CA 1
ATOM 3338 C C . ASP A 1 406 ? -23.509 -12.514 18.659 1.00 77.62 406 ASP A C 1
ATOM 3340 O O . ASP A 1 406 ? -23.171 -13.673 18.442 1.00 77.62 406 ASP A O 1
ATOM 3344 N N . LYS A 1 407 ? -24.668 -12.043 18.182 1.00 75.75 407 LYS A N 1
ATOM 3345 C CA . LYS A 1 407 ? -25.614 -12.809 17.358 1.00 75.75 407 LYS A CA 1
ATOM 3346 C C . LYS A 1 407 ? -24.938 -13.372 16.109 1.00 75.75 407 LYS A C 1
ATOM 3348 O O . LYS A 1 407 ? -25.241 -14.483 15.687 1.00 75.75 407 LYS A O 1
ATOM 3353 N N . PHE A 1 408 ? -24.021 -12.598 15.532 1.00 75.44 408 PHE A N 1
ATOM 3354 C CA . PHE A 1 408 ? -23.252 -12.984 14.355 1.00 75.44 408 PHE A CA 1
ATOM 3355 C C . PHE A 1 408 ? -21.901 -13.634 14.700 1.00 75.44 408 PHE A C 1
ATOM 3357 O O . PHE A 1 408 ? -21.158 -13.973 13.783 1.00 75.44 408 PHE A O 1
ATOM 3364 N N . MET A 1 409 ? -21.554 -13.835 15.978 1.00 86.06 409 MET A N 1
ATOM 3365 C CA . MET A 1 409 ? -20.248 -14.385 16.388 1.00 86.06 409 MET A CA 1
ATOM 3366 C C . MET A 1 409 ? -19.067 -13.635 15.735 1.00 86.06 409 MET A C 1
ATOM 3368 O O . MET A 1 409 ? -18.083 -14.236 15.303 1.00 86.06 409 MET A O 1
ATOM 3372 N N . LEU A 1 410 ? -19.213 -12.315 15.560 1.00 92.56 410 LEU A N 1
ATOM 3373 C CA . LEU A 1 410 ? -18.210 -11.449 14.927 1.00 92.56 410 LEU A CA 1
ATOM 3374 C C . LEU A 1 410 ? -17.362 -10.710 15.961 1.00 92.56 410 LEU A C 1
ATOM 3376 O O . LEU A 1 410 ? -16.380 -10.079 15.573 1.00 92.56 410 LEU A O 1
ATOM 3380 N N . GLY A 1 411 ? -17.714 -10.780 17.251 1.00 92.69 411 GLY A N 1
ATOM 3381 C CA . GLY A 1 411 ? -17.015 -10.057 18.312 1.00 92.69 411 GLY A CA 1
ATOM 3382 C C . GLY A 1 411 ? -15.509 -10.316 18.296 1.00 92.69 411 GLY A C 1
ATOM 3383 O O . GLY A 1 411 ? -14.731 -9.370 18.226 1.00 92.69 411 GLY A O 1
ATOM 3384 N N . ASP A 1 412 ? -15.090 -11.582 18.257 1.00 93.88 412 ASP A N 1
ATOM 3385 C CA . ASP A 1 412 ? -13.668 -11.958 18.247 1.00 93.88 412 ASP A CA 1
ATOM 3386 C C . ASP A 1 412 ? -12.931 -11.485 16.986 1.00 93.88 412 ASP A C 1
ATOM 3388 O O . ASP A 1 412 ? -11.776 -11.054 17.058 1.00 93.88 412 ASP A O 1
ATOM 3392 N N . LEU A 1 413 ? -13.603 -11.519 15.830 1.00 96.12 413 LEU A N 1
ATOM 3393 C CA . LEU A 1 413 ? -13.051 -11.023 14.570 1.00 96.12 413 LEU A CA 1
ATOM 3394 C C . LEU A 1 413 ? -12.800 -9.512 14.644 1.00 96.12 413 LEU A C 1
ATOM 3396 O O . LEU A 1 413 ? -11.702 -9.050 14.336 1.00 96.12 413 LEU A O 1
ATOM 3400 N N . LEU A 1 414 ? -13.811 -8.749 15.064 1.00 95.81 414 LEU A N 1
ATOM 3401 C CA . LEU A 1 414 ? -13.730 -7.292 15.161 1.00 95.81 414 LEU A CA 1
ATOM 3402 C C . LEU A 1 414 ? -12.749 -6.864 16.264 1.00 95.81 414 LEU A C 1
ATOM 3404 O O . LEU A 1 414 ? -11.956 -5.952 16.043 1.00 95.81 414 LEU A O 1
ATOM 3408 N N . ASN A 1 415 ? -12.716 -7.571 17.399 1.00 95.44 415 ASN A N 1
ATOM 3409 C CA . ASN A 1 415 ? -11.705 -7.386 18.446 1.00 95.44 415 ASN A CA 1
ATOM 3410 C C . ASN A 1 415 ? -10.288 -7.582 17.899 1.00 95.44 415 ASN A C 1
ATOM 3412 O O . ASN A 1 415 ? -9.432 -6.731 18.112 1.00 95.44 415 ASN A O 1
ATOM 3416 N N . THR A 1 416 ? -10.047 -8.659 17.145 1.00 96.69 416 THR A N 1
ATOM 3417 C CA . THR A 1 416 ? -8.725 -8.943 16.560 1.00 96.69 416 THR A CA 1
ATOM 3418 C C . THR A 1 416 ? -8.289 -7.846 15.588 1.00 96.69 416 THR A C 1
ATOM 3420 O O . THR A 1 416 ? -7.131 -7.430 15.600 1.00 96.69 416 THR A O 1
ATOM 3423 N N . ILE A 1 417 ? -9.208 -7.341 14.757 1.00 96.69 417 ILE A N 1
ATOM 3424 C CA . ILE A 1 417 ? -8.916 -6.227 13.845 1.00 96.69 417 ILE A CA 1
ATOM 3425 C C . ILE A 1 417 ? -8.572 -4.961 14.647 1.00 96.69 417 ILE A C 1
ATOM 3427 O O . ILE A 1 417 ? -7.581 -4.305 14.333 1.00 96.69 417 ILE A O 1
ATOM 3431 N N . ALA A 1 418 ? -9.330 -4.643 15.703 1.00 95.81 418 ALA A N 1
ATOM 3432 C CA . ALA A 1 418 ? -9.056 -3.494 16.570 1.00 95.81 418 ALA A CA 1
ATOM 3433 C C . ALA A 1 418 ? -7.714 -3.616 17.310 1.00 95.81 418 ALA A C 1
ATOM 3435 O O . ALA A 1 418 ? -6.965 -2.645 17.382 1.00 95.81 418 ALA A O 1
ATOM 3436 N N . GLU A 1 419 ? -7.370 -4.802 17.815 1.00 96.38 419 GLU A N 1
ATOM 3437 C CA . GLU A 1 419 ? -6.062 -5.064 18.425 1.00 96.38 419 GLU A CA 1
ATOM 3438 C C . GLU A 1 419 ? -4.922 -4.848 17.432 1.00 96.38 419 GLU A C 1
ATOM 3440 O O . GLU A 1 419 ? -3.936 -4.192 17.763 1.00 96.38 419 GLU A O 1
ATOM 3445 N N . PHE A 1 420 ? -5.066 -5.350 16.203 1.00 96.62 420 PHE A N 1
ATOM 3446 C CA . PHE A 1 420 ? -4.075 -5.138 15.152 1.00 96.62 420 PHE A CA 1
ATOM 3447 C C . PHE A 1 420 ? -3.936 -3.655 14.789 1.00 96.62 420 PHE A C 1
ATOM 3449 O O . PHE A 1 420 ? -2.812 -3.185 14.614 1.00 96.62 420 PHE A O 1
ATOM 3456 N N . GLU A 1 421 ? -5.045 -2.911 14.718 1.00 95.31 421 GLU A N 1
ATOM 3457 C CA . GLU A 1 421 ? -5.026 -1.462 14.492 1.00 95.31 421 GLU A CA 1
ATOM 3458 C C . GLU A 1 421 ? -4.266 -0.722 15.603 1.00 95.31 421 GLU A C 1
ATOM 3460 O O . GLU A 1 421 ? -3.388 0.090 15.305 1.00 95.31 421 GLU A O 1
ATOM 3465 N N . ILE A 1 422 ? -4.544 -1.047 16.870 1.00 95.50 422 ILE A N 1
ATOM 3466 C CA . ILE A 1 422 ? -3.882 -0.439 18.033 1.00 95.50 422 ILE A CA 1
ATOM 3467 C C . ILE A 1 422 ? -2.392 -0.757 18.056 1.00 95.50 422 ILE A C 1
ATOM 3469 O O . ILE A 1 422 ? -1.586 0.123 18.340 1.00 95.50 422 ILE A O 1
ATOM 3473 N N . GLU A 1 423 ? -2.005 -2.001 17.780 1.00 95.25 423 GLU A N 1
ATOM 3474 C CA . GLU A 1 423 ? -0.596 -2.397 17.787 1.00 95.25 423 GLU A CA 1
ATOM 3475 C C . GLU A 1 423 ? 0.212 -1.664 16.720 1.00 95.25 423 GLU A C 1
ATOM 3477 O O . GLU A 1 423 ? 1.286 -1.143 17.023 1.00 95.25 423 GLU A O 1
ATOM 3482 N N . ILE A 1 424 ? -0.323 -1.572 15.499 1.00 93.50 424 ILE A N 1
ATOM 3483 C CA . ILE A 1 424 ? 0.315 -0.815 14.418 1.00 93.50 424 ILE A CA 1
ATOM 3484 C C . ILE A 1 424 ? 0.391 0.667 14.793 1.00 93.50 424 ILE A C 1
ATOM 3486 O O . ILE A 1 424 ? 1.455 1.272 14.662 1.00 93.50 424 ILE A O 1
ATOM 3490 N N . ALA A 1 425 ? -0.696 1.254 15.302 1.00 94.06 425 ALA A N 1
ATOM 3491 C CA . ALA A 1 425 ? -0.706 2.651 15.725 1.00 94.06 425 ALA A CA 1
ATOM 3492 C C . ALA A 1 425 ? 0.320 2.919 16.836 1.00 94.06 425 ALA A C 1
ATOM 3494 O O . ALA A 1 425 ? 1.086 3.875 16.745 1.00 94.06 425 ALA A O 1
ATOM 3495 N N . PHE A 1 426 ? 0.390 2.047 17.843 1.00 95.06 426 PHE A N 1
ATOM 3496 C CA . PHE A 1 426 ? 1.353 2.130 18.937 1.00 95.06 426 PHE A CA 1
ATOM 3497 C C . PHE A 1 426 ? 2.803 2.051 18.446 1.00 95.06 426 PHE A C 1
ATOM 3499 O O . PHE A 1 426 ? 3.630 2.853 18.880 1.00 95.06 426 PHE A O 1
ATOM 3506 N N . GLU A 1 427 ? 3.120 1.131 17.530 1.00 92.81 427 GLU A N 1
ATOM 3507 C CA . GLU A 1 427 ? 4.457 1.021 16.930 1.00 92.81 427 GLU A CA 1
ATOM 3508 C C . GLU A 1 427 ? 4.849 2.326 16.219 1.00 92.81 427 GLU A C 1
ATOM 3510 O O . GLU A 1 427 ? 5.924 2.879 16.459 1.00 92.81 427 GLU A O 1
ATOM 3515 N N . CYS A 1 428 ? 3.944 2.869 15.402 1.00 91.69 428 CYS A N 1
ATOM 3516 C CA . CYS A 1 428 ? 4.188 4.084 14.623 1.00 91.69 428 CYS A CA 1
ATOM 3517 C C . CYS A 1 428 ? 4.340 5.316 15.510 1.00 91.69 428 CYS A C 1
ATOM 3519 O O . CYS A 1 428 ? 5.264 6.107 15.325 1.00 91.69 428 CYS A O 1
ATOM 3521 N N . ILE A 1 429 ? 3.470 5.442 16.511 1.00 94.62 429 ILE A N 1
ATOM 3522 C CA . ILE A 1 429 ? 3.536 6.489 17.526 1.00 94.62 429 ILE A CA 1
ATOM 3523 C C . ILE A 1 429 ? 4.847 6.400 18.307 1.00 94.62 429 ILE A C 1
ATOM 3525 O O . ILE A 1 429 ? 5.477 7.425 18.540 1.00 94.62 429 ILE A O 1
ATOM 3529 N N . SER A 1 430 ? 5.294 5.200 18.677 1.00 94.50 430 SER A N 1
ATOM 3530 C CA . SER A 1 430 ? 6.547 5.024 19.422 1.00 94.50 430 SER A CA 1
ATOM 3531 C C . SER A 1 430 ? 7.758 5.467 18.597 1.00 94.50 430 SER A C 1
ATOM 3533 O O . SER A 1 430 ? 8.607 6.202 19.097 1.00 94.50 430 SER A O 1
ATOM 3535 N N . ILE A 1 431 ? 7.812 5.093 17.311 1.00 92.69 431 ILE A N 1
ATOM 3536 C CA . ILE A 1 431 ? 8.858 5.557 16.384 1.00 92.69 431 ILE A CA 1
ATOM 3537 C C . ILE A 1 431 ? 8.797 7.081 16.229 1.00 92.69 431 ILE A C 1
ATOM 3539 O O . ILE A 1 431 ? 9.828 7.745 16.291 1.00 92.69 431 ILE A O 1
ATOM 3543 N N . TRP A 1 432 ? 7.598 7.642 16.060 1.00 94.81 432 TRP A N 1
ATOM 3544 C CA . TRP A 1 432 ? 7.390 9.082 15.924 1.00 94.81 432 TRP A CA 1
ATOM 3545 C C . TRP A 1 432 ? 7.848 9.861 17.164 1.00 94.81 432 TRP A C 1
ATOM 3547 O O . TRP A 1 432 ? 8.567 10.850 17.029 1.00 94.81 432 TRP A O 1
ATOM 3557 N N . LEU A 1 433 ? 7.496 9.400 18.366 1.00 95.44 433 LEU A N 1
ATOM 3558 C CA . LEU A 1 433 ? 7.933 10.012 19.622 1.00 95.44 433 LEU A CA 1
ATOM 3559 C C . LEU A 1 433 ? 9.451 9.928 19.787 1.00 95.44 433 LEU A C 1
ATOM 3561 O O . LEU A 1 433 ? 10.082 10.933 20.107 1.00 95.44 433 LEU A O 1
ATOM 3565 N N . HIS A 1 434 ? 10.047 8.769 19.501 1.00 93.75 434 HIS A N 1
ATOM 3566 C CA . HIS A 1 434 ? 11.499 8.608 19.535 1.00 93.75 434 HIS A CA 1
ATOM 3567 C C . HIS A 1 434 ? 12.211 9.549 18.548 1.00 93.75 434 HIS A C 1
ATOM 3569 O O . HIS A 1 434 ? 13.185 10.214 18.894 1.00 93.75 434 HIS A O 1
ATOM 3575 N N . ASP A 1 435 ? 11.691 9.671 17.328 1.00 93.56 435 ASP A N 1
ATOM 3576 C CA . ASP A 1 435 ? 12.217 10.581 16.312 1.00 93.56 435 ASP A CA 1
ATOM 3577 C C . ASP A 1 435 ? 12.175 12.053 16.769 1.00 93.56 435 ASP A C 1
ATOM 3579 O O . ASP A 1 435 ? 13.119 12.811 16.519 1.00 93.56 435 ASP A O 1
ATOM 3583 N N . ILE A 1 436 ? 11.117 12.452 17.480 1.00 94.44 436 ILE A N 1
ATOM 3584 C CA . ILE A 1 436 ? 10.988 13.789 18.078 1.00 94.44 436 ILE A CA 1
ATOM 3585 C C . ILE A 1 436 ? 12.027 14.016 19.181 1.00 94.44 436 ILE A C 1
ATOM 3587 O O . ILE A 1 436 ? 12.609 15.102 19.242 1.00 94.44 436 ILE A O 1
ATOM 3591 N N . GLU A 1 437 ? 12.296 13.019 20.028 1.00 91.81 437 GLU A N 1
ATOM 3592 C CA . GLU A 1 437 ? 13.353 13.099 21.049 1.00 91.81 437 GLU A CA 1
ATOM 3593 C C . GLU A 1 437 ? 14.743 13.274 20.423 1.00 91.81 437 GLU A C 1
ATOM 3595 O O . GLU A 1 437 ? 15.571 14.017 20.950 1.00 91.81 437 GLU A O 1
ATOM 3600 N N . LEU A 1 438 ? 14.971 12.681 19.246 1.00 91.81 438 LEU A N 1
ATOM 3601 C CA . LEU A 1 438 ? 16.174 12.896 18.431 1.00 91.81 438 LEU A CA 1
ATOM 3602 C C . LEU A 1 438 ? 16.187 14.254 17.698 1.00 91.81 438 LEU A C 1
ATOM 3604 O O . LEU A 1 438 ? 17.117 14.549 16.944 1.00 91.81 438 LEU A O 1
ATOM 3608 N N . GLY A 1 439 ? 15.174 15.096 17.913 1.00 91.38 439 GLY A N 1
ATOM 3609 C CA . GLY A 1 439 ? 15.087 16.456 17.388 1.00 91.38 439 GLY A CA 1
ATOM 3610 C C . GLY A 1 439 ? 14.446 16.577 16.004 1.00 91.38 439 GLY A C 1
ATOM 3611 O O . GLY A 1 439 ? 14.444 17.682 15.447 1.00 91.38 439 GLY A O 1
ATOM 3612 N N . LYS A 1 440 ? 13.888 15.496 15.440 1.00 94.00 440 LYS A N 1
ATOM 3613 C CA . LYS A 1 440 ? 13.147 15.570 14.169 1.00 94.00 440 LYS A CA 1
ATOM 3614 C C . LYS A 1 440 ? 11.856 16.365 14.335 1.00 94.00 440 LYS A C 1
ATOM 3616 O O . LYS A 1 440 ? 11.316 16.511 15.431 1.00 94.00 440 LYS A O 1
ATOM 3621 N N . ASN A 1 441 ? 11.373 16.916 13.225 1.00 94.25 441 ASN A N 1
ATOM 3622 C CA . ASN A 1 441 ? 10.143 17.693 13.213 1.00 94.25 441 ASN A CA 1
ATOM 3623 C C . ASN A 1 441 ? 8.927 16.753 13.353 1.00 94.25 441 ASN A C 1
ATOM 3625 O O . ASN A 1 441 ? 8.784 15.848 12.530 1.00 94.25 441 ASN A O 1
ATOM 3629 N N . PRO A 1 442 ? 8.012 16.984 14.314 1.00 94.69 442 PRO A N 1
ATOM 3630 C CA . PRO A 1 442 ? 6.813 16.164 14.486 1.00 94.69 442 PRO A CA 1
ATOM 3631 C C . PRO A 1 442 ? 5.929 16.041 13.232 1.00 94.69 442 PRO A C 1
ATOM 3633 O O . PRO A 1 442 ? 5.212 15.053 13.088 1.00 94.69 442 PRO A O 1
ATOM 3636 N N . ASN A 1 443 ? 5.987 17.009 12.307 1.00 92.69 443 ASN A N 1
ATOM 3637 C CA . ASN A 1 443 ? 5.235 16.980 11.046 1.00 92.69 443 ASN A CA 1
ATOM 3638 C C . ASN A 1 443 ? 5.761 15.950 10.029 1.00 92.69 443 ASN A C 1
ATOM 3640 O O . ASN A 1 443 ? 5.113 15.711 9.014 1.00 92.69 443 ASN A O 1
ATOM 3644 N N . GLU A 1 444 ? 6.929 15.349 10.262 1.00 87.00 444 GLU A N 1
ATOM 3645 C CA . GLU A 1 444 ? 7.545 14.366 9.359 1.00 87.00 444 GLU A CA 1
ATOM 3646 C C . GLU A 1 444 ? 7.066 12.926 9.620 1.00 87.00 444 GLU A C 1
ATOM 3648 O O . GLU A 1 444 ? 7.665 11.975 9.113 1.00 87.00 444 GLU A O 1
ATOM 3653 N N . ARG A 1 445 ? 5.979 12.752 10.388 1.00 87.62 445 ARG A N 1
ATOM 3654 C CA . ARG A 1 445 ? 5.380 11.450 10.709 1.00 87.62 445 ARG A CA 1
ATOM 3655 C C . ARG A 1 445 ? 5.031 10.667 9.439 1.00 87.62 445 ARG A C 1
ATOM 3657 O O . ARG A 1 445 ? 4.341 11.167 8.552 1.00 87.62 445 ARG A O 1
ATOM 3664 N N . GLN A 1 446 ? 5.505 9.424 9.368 1.00 82.44 446 GLN A N 1
ATOM 3665 C CA . GLN A 1 446 ? 5.241 8.500 8.264 1.00 82.44 446 GLN A CA 1
ATOM 3666 C C . GLN A 1 446 ? 4.648 7.204 8.802 1.00 82.44 446 GLN A C 1
ATOM 3668 O O . GLN A 1 446 ? 5.373 6.261 9.129 1.00 82.44 446 GLN A O 1
ATOM 3673 N N . ASP A 1 447 ? 3.321 7.164 8.848 1.00 86.88 447 ASP A N 1
ATOM 3674 C CA . ASP A 1 447 ? 2.591 5.970 9.251 1.00 86.88 447 ASP A CA 1
ATOM 3675 C C . ASP A 1 447 ? 2.447 5.020 8.049 1.00 86.88 447 ASP A C 1
ATOM 3677 O O . ASP A 1 447 ? 2.106 5.456 6.941 1.00 86.88 447 ASP A O 1
ATOM 3681 N N . PRO A 1 448 ? 2.712 3.719 8.228 1.00 84.88 448 PRO A N 1
ATOM 3682 C CA . PRO A 1 448 ? 2.500 2.732 7.196 1.00 84.88 448 PRO A CA 1
ATOM 3683 C C . PRO A 1 448 ? 1.004 2.581 6.918 1.00 84.88 448 PRO A C 1
ATOM 3685 O O . PRO A 1 448 ? 0.156 2.689 7.805 1.00 84.88 448 PRO A O 1
ATOM 3688 N N . ARG A 1 449 ? 0.673 2.339 5.650 1.00 85.12 449 ARG A N 1
ATOM 3689 C CA . ARG A 1 449 ? -0.716 2.298 5.170 1.00 85.12 449 ARG A CA 1
ATOM 3690 C C . ARG A 1 449 ? -1.117 0.897 4.747 1.00 85.12 449 ARG A C 1
ATOM 3692 O O . ARG A 1 449 ? -0.279 0.136 4.268 1.00 85.12 449 ARG A O 1
ATOM 3699 N N . SER A 1 450 ? -2.411 0.580 4.842 1.00 83.06 450 SER A N 1
ATOM 3700 C CA . SER A 1 450 ? -2.950 -0.725 4.425 1.00 83.06 450 SER A CA 1
ATOM 3701 C C . SER A 1 450 ? -2.133 -1.881 5.012 1.00 83.06 450 SER A C 1
ATOM 3703 O O . SER A 1 450 ? -1.516 -2.652 4.278 1.00 83.06 450 SER A O 1
ATOM 3705 N N . CYS A 1 451 ? -2.046 -1.948 6.338 1.00 90.44 451 CYS A N 1
ATOM 3706 C CA . CYS A 1 451 ? -1.281 -2.991 7.020 1.00 90.44 451 CYS A CA 1
ATOM 3707 C C . CYS A 1 451 ? -2.149 -4.170 7.445 1.00 90.44 451 CYS A C 1
ATOM 3709 O O . CYS A 1 451 ? -1.604 -5.237 7.683 1.00 90.44 451 CYS A O 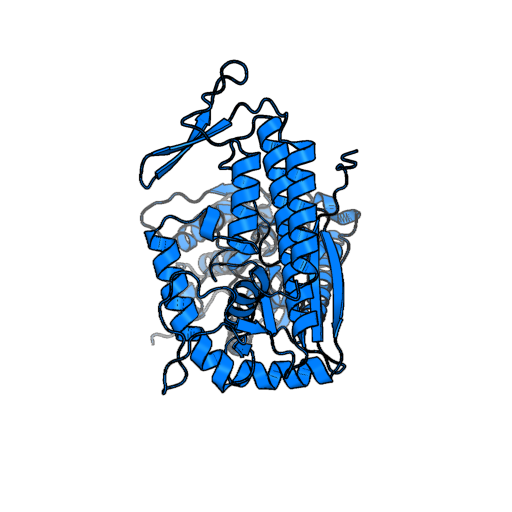1
ATOM 3711 N N . ILE A 1 452 ? -3.472 -4.014 7.508 1.00 94.81 452 ILE A N 1
ATOM 3712 C CA . ILE A 1 452 ? -4.384 -5.054 7.987 1.00 94.81 452 ILE A CA 1
ATOM 3713 C C . ILE A 1 452 ? -5.323 -5.455 6.860 1.00 94.81 452 ILE A C 1
ATOM 3715 O O . ILE A 1 452 ? -5.954 -4.608 6.220 1.00 94.81 452 ILE A O 1
ATOM 3719 N N . TYR A 1 453 ? -5.427 -6.758 6.643 1.00 94.75 453 TYR A N 1
ATOM 3720 C CA . TYR A 1 453 ? -6.180 -7.347 5.551 1.00 94.75 453 TYR A CA 1
ATOM 3721 C C . TYR A 1 453 ? -7.109 -8.424 6.078 1.00 94.75 453 TYR A C 1
ATOM 3723 O O . TYR A 1 453 ? -6.763 -9.184 6.984 1.00 94.75 453 TYR A O 1
ATOM 3731 N N . LEU A 1 454 ? -8.278 -8.493 5.456 1.00 96.50 454 LEU A N 1
ATOM 3732 C CA . LEU A 1 454 ? -9.258 -9.538 5.669 1.00 96.50 454 LEU A CA 1
ATOM 3733 C C . LEU A 1 454 ? -9.460 -10.299 4.366 1.00 96.50 454 LEU A C 1
ATOM 3735 O O . LEU A 1 454 ? -9.914 -9.711 3.382 1.00 96.50 454 LEU A O 1
ATOM 3739 N N . CYS A 1 455 ? -9.157 -11.591 4.371 1.00 96.44 455 CYS A N 1
ATOM 3740 C CA . CYS A 1 455 ? -9.287 -12.458 3.207 1.00 96.44 455 CYS A CA 1
ATOM 3741 C C . CYS A 1 455 ? -10.240 -13.623 3.489 1.00 96.44 455 CYS A C 1
ATOM 3743 O O . CYS A 1 455 ? -10.212 -14.244 4.555 1.00 96.44 455 CYS A O 1
ATOM 3745 N N . GLU A 1 456 ? -11.062 -13.943 2.498 1.00 96.00 456 GLU A N 1
ATOM 3746 C CA . GLU A 1 456 ? -11.884 -15.143 2.456 1.00 96.00 456 GLU A CA 1
ATOM 3747 C C . GLU A 1 456 ? -11.062 -16.337 1.948 1.00 96.00 456 GLU A C 1
ATOM 3749 O O . GLU A 1 456 ? -10.376 -16.260 0.932 1.00 96.00 456 GLU A O 1
ATOM 3754 N N . SER A 1 457 ? -11.195 -17.476 2.622 1.00 92.56 457 SER A N 1
ATOM 3755 C CA . SER A 1 457 ? -10.650 -18.770 2.202 1.00 92.56 457 SER A CA 1
ATOM 3756 C C . SER A 1 457 ? -11.750 -19.833 2.191 1.00 92.56 457 SER A C 1
ATOM 3758 O O . SER A 1 457 ? -12.862 -19.581 2.660 1.00 92.56 457 SER A O 1
ATOM 3760 N N . GLU A 1 458 ? -11.475 -21.019 1.649 1.00 92.12 458 GLU A N 1
ATOM 3761 C CA . GLU A 1 458 ? -12.434 -22.136 1.673 1.00 92.12 458 GLU A CA 1
ATOM 3762 C C . GLU A 1 458 ? -12.789 -22.536 3.114 1.00 92.12 458 GLU A C 1
ATOM 3764 O O . GLU A 1 458 ? -13.970 -22.681 3.426 1.00 92.12 458 GLU A O 1
ATOM 3769 N N . ASP A 1 459 ? -11.795 -22.553 4.005 1.00 93.94 459 ASP A N 1
ATOM 3770 C CA . ASP A 1 459 ? -11.927 -23.002 5.398 1.00 93.94 459 ASP A CA 1
ATOM 3771 C C . ASP A 1 459 ? -12.472 -21.933 6.365 1.00 93.94 459 ASP A C 1
ATOM 3773 O O . ASP A 1 459 ? -12.772 -22.230 7.523 1.00 93.94 459 ASP A O 1
ATOM 3777 N N . GLY A 1 460 ? -12.608 -20.680 5.918 1.00 96.38 460 GLY A N 1
ATOM 3778 C CA . GLY A 1 460 ? -13.081 -19.582 6.762 1.00 96.38 460 GLY A CA 1
ATOM 3779 C C . GLY A 1 460 ? -12.515 -18.217 6.384 1.00 96.38 460 GLY A C 1
ATOM 3780 O O . GLY A 1 460 ? -12.306 -17.924 5.204 1.00 96.38 460 GLY A O 1
ATOM 3781 N N . ILE A 1 461 ? -12.279 -17.370 7.385 1.00 97.06 461 ILE A N 1
ATOM 3782 C CA . ILE A 1 461 ? -11.711 -16.024 7.218 1.00 97.06 461 ILE A CA 1
ATOM 3783 C C . ILE A 1 461 ? -10.292 -15.987 7.777 1.00 97.06 461 ILE A C 1
ATOM 3785 O O . ILE A 1 461 ? -10.017 -16.551 8.832 1.00 97.06 461 ILE A O 1
ATOM 3789 N N . THR A 1 462 ? -9.393 -15.282 7.099 1.00 97.44 462 THR A N 1
ATOM 3790 C CA . THR A 1 462 ? -8.075 -14.939 7.638 1.00 97.44 462 THR A CA 1
ATOM 3791 C C . THR A 1 462 ? -7.970 -13.429 7.793 1.00 97.44 462 THR A C 1
ATOM 3793 O O . THR A 1 462 ? -8.164 -12.693 6.828 1.00 97.44 462 THR A O 1
ATOM 3796 N N . VAL A 1 463 ? -7.641 -12.975 9.000 1.00 97.25 463 VAL A N 1
ATOM 3797 C CA . VAL A 1 463 ? -7.129 -11.623 9.241 1.00 97.25 463 VAL A CA 1
ATOM 3798 C C . VAL A 1 463 ? -5.620 -11.728 9.294 1.00 97.25 463 VAL A C 1
ATOM 3800 O O . VAL A 1 463 ? -5.091 -12.594 9.990 1.00 97.25 463 VAL A O 1
ATOM 3803 N N . PHE A 1 464 ? -4.910 -10.841 8.617 1.00 96.38 464 PHE A N 1
ATOM 3804 C CA . PHE A 1 464 ? -3.485 -10.700 8.862 1.00 96.38 464 PHE A CA 1
ATOM 3805 C C . PHE A 1 464 ? -3.084 -9.239 8.959 1.00 96.38 464 PHE A C 1
ATOM 3807 O O . PHE A 1 464 ? -3.725 -8.365 8.368 1.00 96.38 464 PHE A O 1
ATOM 3814 N N . LYS A 1 465 ? -2.015 -8.991 9.714 1.00 95.38 465 LYS A N 1
ATOM 3815 C CA . LYS A 1 465 ? -1.351 -7.696 9.764 1.00 95.38 465 LYS A CA 1
ATOM 3816 C C . LYS A 1 465 ? 0.093 -7.791 9.303 1.00 95.38 465 LYS A C 1
ATOM 3818 O O . LYS A 1 465 ? 0.792 -8.758 9.602 1.00 95.38 465 LYS A O 1
ATOM 3823 N N . TRP A 1 466 ? 0.523 -6.744 8.624 1.00 94.50 466 TRP A N 1
ATOM 3824 C CA . TRP A 1 466 ? 1.912 -6.401 8.399 1.00 94.50 466 TRP A CA 1
ATOM 3825 C C . TRP A 1 466 ? 2.399 -5.507 9.533 1.00 94.50 466 TRP A C 1
ATOM 3827 O O . TRP A 1 466 ? 1.757 -4.504 9.841 1.00 94.50 466 TRP A O 1
ATOM 3837 N N . PHE A 1 467 ? 3.544 -5.837 10.112 1.00 92.31 467 PHE A N 1
ATOM 3838 C CA . PHE A 1 467 ? 4.214 -5.015 11.121 1.00 92.31 467 PHE A CA 1
ATOM 3839 C C . PHE A 1 467 ? 5.718 -4.985 10.850 1.00 92.31 467 PHE A C 1
ATOM 3841 O O . PHE A 1 467 ? 6.245 -5.900 10.199 1.00 92.31 467 PHE A O 1
ATOM 3848 N N . ARG A 1 468 ? 6.417 -3.929 11.281 1.00 90.94 468 ARG A N 1
ATOM 3849 C CA . ARG A 1 468 ? 7.862 -3.850 11.053 1.00 90.94 468 ARG A CA 1
ATOM 3850 C C . ARG A 1 468 ? 8.564 -4.681 12.112 1.00 90.94 468 ARG A C 1
ATOM 3852 O O . ARG A 1 468 ? 8.232 -4.657 13.296 1.00 90.94 468 ARG A O 1
ATOM 3859 N N . ARG A 1 469 ? 9.588 -5.417 11.692 1.00 83.75 469 ARG A N 1
ATOM 3860 C CA . ARG A 1 469 ? 10.513 -6.032 12.631 1.00 83.75 469 ARG A CA 1
ATOM 3861 C C . ARG A 1 469 ? 11.433 -4.931 13.135 1.00 83.75 469 ARG A C 1
ATOM 3863 O O . ARG A 1 469 ? 12.304 -4.466 12.403 1.00 83.75 469 ARG A O 1
ATOM 3870 N N . ASN A 1 470 ? 11.248 -4.524 14.382 1.00 67.12 470 ASN A N 1
ATOM 3871 C CA . ASN A 1 470 ? 12.183 -3.622 15.034 1.00 67.12 470 ASN A CA 1
ATOM 3872 C C . ASN A 1 470 ? 13.526 -4.344 15.223 1.00 67.12 470 ASN A C 1
ATOM 3874 O O . ASN A 1 470 ? 13.699 -5.103 16.169 1.00 67.12 470 ASN A O 1
ATOM 3878 N N . GLU A 1 471 ? 14.481 -4.128 14.317 1.00 52.44 471 GLU A N 1
ATOM 3879 C CA . GLU A 1 471 ? 15.848 -4.661 14.449 1.00 52.44 471 GLU A CA 1
ATOM 3880 C C . GLU A 1 471 ? 16.680 -3.900 15.500 1.00 52.44 471 GLU A C 1
ATOM 3882 O O . GLU A 1 471 ? 17.782 -4.322 15.830 1.00 52.44 471 GLU A O 1
ATOM 3887 N N . ALA A 1 472 ? 16.159 -2.799 16.053 1.00 41.84 472 ALA A N 1
ATOM 3888 C CA . ALA A 1 472 ? 16.885 -1.937 16.986 1.00 41.84 472 ALA A CA 1
ATOM 3889 C C . ALA A 1 472 ? 15.978 -1.242 18.017 1.00 41.84 472 ALA A C 1
ATOM 3891 O O . ALA A 1 472 ? 16.210 -0.091 18.375 1.00 41.84 472 ALA A O 1
ATOM 3892 N N . ILE A 1 473 ? 14.932 -1.925 18.486 1.00 44.34 473 ILE A N 1
ATOM 3893 C CA . ILE A 1 473 ? 14.132 -1.461 19.626 1.00 44.34 473 ILE A CA 1
ATOM 3894 C C . ILE A 1 473 ? 14.015 -2.618 20.623 1.00 44.34 473 ILE A C 1
ATOM 3896 O O . ILE A 1 473 ? 12.928 -3.080 20.952 1.00 44.34 473 ILE A O 1
ATOM 3900 N N . ASP A 1 474 ? 15.164 -3.060 21.137 1.00 36.81 474 ASP A N 1
ATOM 3901 C CA . ASP A 1 474 ? 15.249 -3.401 22.558 1.00 36.81 474 ASP A CA 1
ATOM 3902 C C . ASP A 1 474 ? 15.103 -2.074 23.332 1.00 36.81 474 ASP A C 1
ATOM 3904 O O . ASP A 1 474 ? 16.066 -1.543 23.884 1.00 36.81 474 ASP A O 1
ATOM 3908 N N . ILE A 1 475 ? 13.912 -1.461 23.301 1.00 40.84 475 ILE A N 1
ATOM 3909 C CA . ILE A 1 475 ? 13.562 -0.481 24.330 1.00 40.84 475 ILE A CA 1
ATOM 3910 C C . ILE A 1 475 ? 13.276 -1.323 25.568 1.00 40.84 475 ILE A C 1
ATOM 3912 O O . ILE A 1 475 ? 12.216 -1.939 25.697 1.00 40.84 475 ILE A O 1
ATOM 3916 N N . LEU A 1 476 ? 14.335 -1.410 26.371 1.00 36.31 476 LEU A N 1
ATOM 3917 C CA . LEU A 1 476 ? 14.380 -1.814 27.770 1.00 36.31 476 LEU A CA 1
ATOM 3918 C C . LEU A 1 476 ? 13.234 -1.213 28.588 1.00 36.31 476 LEU A C 1
ATOM 3920 O O . LEU A 1 476 ? 12.928 -0.016 28.377 1.00 36.31 476 LEU A O 1
#

Secondary structure (DSSP, 8-state):
-PPPPPP---TT---TTB-HHHHHHHHHHHHT--HHHHHHHHT----TTPPPPHHHHHHHHHHHT--HHHHHHHH-HHHHHGGGGSHHHH-STTTTTEEEE-HHHHHTT--BGGGG-TTB-B-TTT-PBPEEEEPP-SSS-HHHHHHHHHHHHHHHH-TTTTS-----GGGGG-HHHHHHHHHHHHHHHHHHHHTTTEEEEES-SSTT-PPPHHHHHHHHHHHSPPPHHHHTTBS-----EEEEEEEEEHHHHHHHHHHTTTS-HHHHHHHHHHHHTT-SS--HHHHHHHHHHHHHHHHHTT---SEEEEEETTEEEEEE--TTS--TTTEE-HHHHHHHHHHHHHS-GGGTS-HHHHHHHHHHHHHHHHHHHHHTSEEE-TT--B-TTS-B---S--GGGEEE-GGGS-HHHHHHHHHHHHHHHHHHHHHHHHHHHTT--GGG-----S-EEEEEETTEEEEEEEEE--TT----

Foldseek 3Di:
DPPDPDQQAAEPQQQAQFALLLVQLLSCQRRVHASVVVCVVLVHDPDALDADDLVSLVVVCVVRVYDSNSSCRHRPVCVQQPVLRDCLQQDPVQLLQKFWADLVQLQQSTHGSVSSGPFFQADLQPRHGTDIDGFDPDPDGSSSSNSVVSSVSSVVRHPQPPDRDDDPSCSVVRPSVVLVSVLSRQLVVQVCVVCAQFDDFPFPPDPPDGFDPLAVLQSSCQSPPRPPVNCSRTPYNHFNKDKDKDFDFALLQVLVVVVCVQHPPVVLLQLVLLQQQQEPPHQVLVVLLVVLLVVLCVPPVPALFQWWWFDDPPDIDIDGHHSVDDPPPGTDDLSRVLNQVSCCQRHVVVVPDDPVVVVVVVVVSQVVVQSCVVVPQKDFDPPFDADPVGTGDPDPDNRNRIDGDCPSVCSVVSSVVSNLVSVLSSVQSVVLSVVSSVVDGSVVRDRGGRFWTWRDDPRGIMIMGMDGDCPPPPVD

Organism: NCBI:txid2762298

Sequence (476 aa):
MKPYPKVNWWPGNLIPYESCLSFAVRFCALNNLGLKQFEQYFEIKIDGLASVSSSQIRRIADLLNEDLDAVKTIFSPTSILGKLSDDRFFLRSKTLAQVRVCDECVANGYHNFLHQVSWLAKCPFHNTSLRVIYVFSGGQSKTSQRFLELKHAMETCCKSWPYLQDIDKSFLENENFNRVLMWAKCALDSEDQLLKGLMVRFGSDSEYEEQTLKQTIGQLRSLEVIPQKIEHLFATLGETWQIELRRFPLDVKNNLKQATKLHDLRYIFSFFKSVGKYANRTGSYLDKLKSAQAKITQNYSSSRCSWGLRKDGFYSHWEKVDPDNWPHWCCQRPYEVAIEDLELGWGRAENILSSRKLEQERLSFVRESKTFYDEGFIGYTPEAQVSEDGRLYLYPQNWPCCEWVDKFMLGDLLNTIAEFEIEIAFECISIWLHDIELGKNPNERQDPRSCIYLCESEDGITVFKWFRRNEAIDIL

pLDDT: mean 87.32, std 12.06, range [36.31, 97.62]

=== Feature glossary ===
Key to the feature types in this record:

— What the protein is —

Primary structure: the covalent order of the twenty standard amino acids along the backbone. Two proteins with the same sequence will (almost always) fold to the same structure; two with 30% identity often share a fold but not the details.

Database cross-references. InterPro integrates a dozen domain/family signature databases into unified entries with residue-range hits. GO terms attach function/process/location labels with evidence codes. CATH codes position the fold in a four-level structural taxonomy. Organism is the NCBI-taxonomy species name.

— Where its atoms are —

The mmCIF block holds the 3D Cartesian coordinates of each backbone atom (N, Cα, C, O) in ångströms. mmCIF is the PDB's canonical archive format — a tagged-loop text representation of the atomic model.

Six rendered views show the 3D structure from the faces of a cube — i.e. along ±x, ±y, ±z. Rendering representation is drawn randomly per protein from cartoon (secondary-structure ribbons), sticks (backbone bonds), or molecular surface; coloring is either N→C rainbow (blue at the N-terminus through red at the C-terminus) or one color per chain.

— Local backbone conformation —

DSSP 8-state secondary structure assigns each residue one of H (α-helix), G (3₁₀-helix), I (π-helix), E (extended β-strand), B (isolated β-bridge), T (hydrogen-bonded turn), S (bend), or '-' (coil). The assignment is computed from backbone hydrogen-bond geometry via the Kabsch–Sander algorithm.

P-SEA three-state annotation labels each residue as helix, strand, or coil based purely on the geometry of the Cα trace. It serves as a fallback when the full backbone (and thus DSSP) is unavailable.

The φ/ψ torsion pair specifies the backbone conformation at each residue. φ rotates about the N–Cα bond, ψ about the Cα–C bond. Steric clashes forbid most of the (φ, ψ) plane — the allowed regions (α-helix basin, β-sheet basin, left-handed helix) are the Ramachandran-allowed regions.

— Global shape and packing —

The geometric summary reports three shape descriptors. Rg (radius of gyration) measures how spread out the Cα atoms are about their centre of mass; compact globular proteins have small Rg, elongated or unfolded ones large. Cα contacts (<8 Å, |i−j|>4) count long-range residue pairs in spatial proximity — high for tightly packed folds, near zero for rods or random coil. The bounding-box extents give the protein's footprint along x, y, z in Å.

Accessible surface area quantifies burial. A residue with SASA near zero is packed into the hydrophobic core; one with SASA >100 Å² sits on the surface. Computed here via the Shrake–Rupley numerical algorithm with a 1.4 Å probe.

Plot images: a contact map (which residues are close in 3D, as an N×N binary image), a Ramachandran scatter (backbone torsion angles, revealing secondary-structure composition at a glance), and — for AlphaFold structures — a PAE heatmap (pairwise prediction confidence).

— Structural neighborhood —

The Foldseek 3Di string encodes local tertiary geometry as a 20-letter alphabet — one character per residue — derived from the relative positions of nearby Cα atoms. Unlike the amino-acid sequence, 3Di is a direct function of the 3D structure, so two proteins with the same fold have similar 3Di strings even at low sequence identity.

Nearest PDB neighbors are the top structural matches found by Foldseek when searching this structure against the entire Protein Data Bank. Each hit reports a TM-score (0 to 1; >0.5 almost always implies the same fold) and an E-value. These are *structural* homologs — they may share no detectable sequence similarity.

— Confidence and disorder —

For AlphaFold models, the B-factor field carries pLDDT — the model's own estimate of local accuracy on a 0–100 scale. Regions with pLDDT<50 should be treated as essentially unmodeled; they often correspond to intrinsically disordered segments.

B-factor (Debye–Waller factor) reflects atomic displacement in the crystal lattice. It is an experimental observable (units Å²), not a prediction; low values mean the atom is pinned down, high values mean it moves or is heterogeneous across the crystal.

Predicted aligned error is AlphaFold's pairwise confidence. Unlike pLDDT (per-residue), PAE is per-residue-pair and captures whether two parts of the structure are correctly placed relative to each other. Units are ångströms of expected positional error.